Protein AF-0000000083405500 (afdb_homodimer)

Radius of gyration: 28.1 Å; Cα contacts (8 Å, |Δi|>4): 721; chains: 2; bounding box: 59×84×104 Å

pLDDT: mean 83.12, std 25.51, range [23.09, 98.88]

Structure (mmCIF, N/CA/C/O backbone):
data_AF-0000000083405500-model_v1
#
loop_
_entity.id
_entity.type
_entity.pdbx_description
1 polymer 'Thioesterase/thiol ester dehydrase-isomerase'
#
loop_
_atom_site.group_PDB
_atom_site.id
_atom_site.type_symbol
_atom_site.label_atom_id
_atom_site.label_alt_id
_atom_site.label_comp_id
_atom_site.label_asym_id
_atom_site.label_entity_id
_atom_site.label_seq_id
_atom_site.pdbx_PDB_ins_code
_atom_site.Cartn_x
_atom_site.Cartn_y
_atom_site.Cartn_z
_atom_site.occupancy
_atom_site.B_iso_or_equiv
_atom_site.auth_seq_id
_atom_site.auth_comp_id
_atom_site.auth_asym_id
_atom_site.auth_atom_id
_atom_site.pdbx_PDB_model_num
ATOM 1 N N . MET A 1 1 ? -10.477 11.008 -80.5 1 28.17 1 MET A N 1
ATOM 2 C CA . MET A 1 1 ? -10.922 11.391 -79.125 1 28.17 1 MET A CA 1
ATOM 3 C C . MET A 1 1 ? -9.898 10.961 -78.125 1 28.17 1 MET A C 1
ATOM 5 O O . MET A 1 1 ? -9.695 9.766 -77.875 1 28.17 1 MET A O 1
ATOM 9 N N . LEU A 1 2 ? -8.789 11.711 -77.938 1 28.84 2 LEU A N 1
ATOM 10 C CA . LEU A 1 2 ? -7.391 11.562 -77.562 1 28.84 2 LEU A CA 1
ATOM 11 C C . LEU A 1 2 ? -7.242 11.516 -76.062 1 28.84 2 LEU A C 1
ATOM 13 O O . LEU A 1 2 ? -7.695 12.422 -75.312 1 28.84 2 LEU A O 1
ATOM 17 N N . SER A 1 3 ? -7.234 10.258 -75.5 1 29.47 3 SER A N 1
ATOM 18 C CA . SER A 1 3 ? -7.227 9.758 -74.125 1 29.47 3 SER A CA 1
ATOM 19 C C . SER A 1 3 ? -6.031 10.289 -73.312 1 29.47 3 SER A C 1
ATOM 21 O O . SER A 1 3 ? -4.883 9.961 -73.625 1 29.47 3 SER A O 1
ATOM 23 N N . ARG A 1 4 ? -6.078 11.648 -72.938 1 30.61 4 ARG A N 1
ATOM 24 C CA . ARG A 1 4 ? -5.02 12.414 -72.312 1 30.61 4 ARG A CA 1
ATOM 25 C C . ARG A 1 4 ? -4.574 11.742 -71 1 30.61 4 ARG A C 1
ATOM 27 O O . ARG A 1 4 ? -5.363 11.594 -70.062 1 30.61 4 ARG A O 1
ATOM 34 N N . THR A 1 5 ? -3.777 10.633 -71.062 1 29.58 5 THR A N 1
ATOM 35 C CA . THR A 1 5 ? -3.178 9.844 -70 1 29.58 5 THR A CA 1
ATOM 36 C C . THR A 1 5 ? -2.322 10.727 -69.062 1 29.58 5 THR A C 1
ATOM 38 O O . THR A 1 5 ? -1.311 11.273 -69.5 1 29.58 5 THR A O 1
ATOM 41 N N . LEU A 1 6 ? -2.965 11.609 -68.25 1 31.52 6 LEU A N 1
ATOM 42 C CA . LEU A 1 6 ? -2.223 12.539 -67.375 1 31.52 6 LEU A CA 1
ATOM 43 C C . LEU A 1 6 ? -1.253 11.797 -66.438 1 31.52 6 LEU A C 1
ATOM 45 O O . LEU A 1 6 ? -1.664 10.938 -65.688 1 31.52 6 LEU A O 1
ATOM 49 N N . SER A 1 7 ? 0.003 11.5 -66.875 1 26.67 7 SER A N 1
ATOM 50 C CA . SER A 1 7 ? 1.122 10.859 -66.188 1 26.67 7 SER A CA 1
ATOM 51 C C . SER A 1 7 ? 1.53 11.641 -64.938 1 26.67 7 SER A C 1
ATOM 53 O O . SER A 1 7 ? 1.9 12.812 -65.062 1 26.67 7 SER A O 1
ATOM 55 N N . PHE A 1 8 ? 0.756 11.508 -63.844 1 26.59 8 PHE A N 1
ATOM 56 C CA . PHE A 1 8 ? 1.075 12.18 -62.594 1 26.59 8 PHE A CA 1
ATOM 57 C C . PHE A 1 8 ? 2.479 11.812 -62.125 1 26.59 8 PHE A C 1
ATOM 59 O O . PHE A 1 8 ? 2.732 10.672 -61.75 1 26.59 8 PHE A O 1
ATOM 66 N N . LYS A 1 9 ? 3.529 12.242 -62.781 1 28.31 9 LYS A N 1
ATOM 67 C CA . LYS A 1 9 ? 4.93 12.086 -62.375 1 28.31 9 LYS A CA 1
ATOM 68 C C . LYS A 1 9 ? 5.156 12.516 -60.938 1 28.31 9 LYS A C 1
ATOM 70 O O . LYS A 1 9 ? 4.535 13.469 -60.469 1 28.31 9 LYS A O 1
ATOM 75 N N . SER A 1 10 ? 5.902 11.578 -60.094 1 26.39 10 SER A N 1
ATOM 76 C CA . SER A 1 10 ? 6.328 11.367 -58.719 1 26.39 10 SER A CA 1
ATOM 77 C C . SER A 1 10 ? 7.164 12.539 -58.219 1 26.39 10 SER A C 1
ATOM 79 O O . SER A 1 10 ? 8.258 12.789 -58.719 1 26.39 10 SER A O 1
ATOM 81 N N . VAL A 1 11 ? 6.641 13.703 -58 1 26.69 11 VAL A N 1
ATOM 82 C CA . VAL A 1 11 ? 7.379 14.875 -57.562 1 26.69 11 VAL A CA 1
ATOM 83 C C . VAL A 1 11 ? 8.094 14.57 -56.25 1 26.69 11 VAL A C 1
ATOM 85 O O . VAL A 1 11 ? 7.488 14.648 -55.156 1 26.69 11 VAL A O 1
ATOM 88 N N . LEU A 1 12 ? 8.648 13.336 -55.969 1 29.62 12 LEU A N 1
ATOM 89 C CA . LEU A 1 12 ? 9.289 13.109 -54.688 1 29.62 12 LEU A CA 1
ATOM 90 C C . LEU A 1 12 ? 10.438 14.086 -54.469 1 29.62 12 LEU A C 1
ATOM 92 O O . LEU A 1 12 ? 11.484 13.969 -55.125 1 29.62 12 LEU A O 1
ATOM 96 N N . GLY A 1 13 ? 10.156 15.328 -54.406 1 23.73 13 GLY A N 1
ATOM 97 C CA . GLY A 1 13 ? 11.25 16.281 -54.281 1 23.73 13 GLY A CA 1
ATOM 98 C C . GLY A 1 13 ? 12.148 15.961 -53.094 1 23.73 13 GLY A C 1
ATOM 99 O O . GLY A 1 13 ? 11.703 15.391 -52.094 1 23.73 13 GLY A O 1
ATOM 100 N N . LYS A 1 14 ? 13.531 15.93 -53.281 1 27.44 14 LYS A N 1
ATOM 101 C CA . LYS A 1 14 ? 14.711 15.766 -52.438 1 27.44 14 LYS A CA 1
ATOM 102 C C . LYS A 1 14 ? 14.727 16.797 -51.312 1 27.44 14 LYS A C 1
ATOM 104 O O . LYS A 1 14 ? 14.875 17.984 -51.562 1 27.44 14 LYS A O 1
ATOM 109 N N . ALA A 1 15 ? 13.836 16.766 -50.281 1 26.86 15 ALA A N 1
ATOM 110 C CA . ALA A 1 15 ? 13.945 17.688 -49.156 1 26.86 15 ALA A CA 1
ATOM 111 C C . ALA A 1 15 ? 15.367 17.703 -48.594 1 26.86 15 ALA A C 1
ATOM 113 O O . ALA A 1 15 ? 15.945 16.641 -48.344 1 26.86 15 ALA A O 1
ATOM 114 N N . SER A 1 16 ? 16.172 18.75 -48.812 1 26.19 16 SER A N 1
ATOM 115 C CA . SER A 1 16 ? 17.531 19.156 -48.531 1 26.19 16 SER A CA 1
ATOM 116 C C . SER A 1 16 ? 17.875 18.922 -47.062 1 26.19 16 SER A C 1
ATOM 118 O O . SER A 1 16 ? 16.984 18.75 -46.219 1 26.19 16 SER A O 1
ATOM 120 N N . HIS A 1 17 ? 19.266 19.109 -46.719 1 28.23 17 HIS A N 1
ATOM 121 C CA . HIS A 1 17 ? 20.266 18.922 -45.688 1 28.23 17 HIS A CA 1
ATOM 122 C C . HIS A 1 17 ? 19.938 19.781 -44.469 1 28.23 17 HIS A C 1
ATOM 124 O O . HIS A 1 17 ? 19.781 20.984 -44.562 1 28.23 17 HIS A O 1
ATOM 130 N N . CYS A 1 18 ? 19.234 19.312 -43.531 1 28.27 18 CYS A N 1
ATOM 131 C CA . CYS A 1 18 ? 19 19.938 -42.25 1 28.27 18 CYS A CA 1
ATOM 132 C C . CYS A 1 18 ? 20.312 20.453 -41.656 1 28.27 18 CYS A C 1
ATOM 134 O O . CYS A 1 18 ? 21.281 19.719 -41.562 1 28.27 18 CYS A O 1
ATOM 136 N N . GLY A 1 19 ? 20.625 21.75 -41.688 1 27.83 19 GLY A N 1
ATOM 137 C CA . GLY A 1 19 ? 21.766 22.516 -41.219 1 27.83 19 GLY A CA 1
ATOM 138 C C . GLY A 1 19 ? 22.172 22.188 -39.812 1 27.83 19 GLY A C 1
ATOM 139 O O . GLY A 1 19 ? 21.375 21.625 -39.031 1 27.83 19 GLY A O 1
ATOM 140 N N . HIS A 1 20 ? 23.531 22.422 -39.312 1 29.69 20 HIS A N 1
ATOM 141 C CA . HIS A 1 20 ? 24.406 22.156 -38.156 1 29.69 20 HIS A CA 1
ATOM 142 C C . HIS A 1 20 ? 23.828 22.766 -36.875 1 29.69 20 HIS A C 1
ATOM 144 O O . HIS A 1 20 ? 24.547 23.328 -36.062 1 29.69 20 HIS A O 1
ATOM 150 N N . SER A 1 21 ? 22.641 23.078 -36.719 1 28.02 21 SER A N 1
ATOM 151 C CA . SER A 1 21 ? 22.391 23.812 -35.469 1 28.02 21 SER A CA 1
ATOM 152 C C . SER A 1 21 ? 22.797 22.984 -34.25 1 28.02 21 SER A C 1
ATOM 154 O O . SER A 1 21 ? 22.594 21.766 -34.219 1 28.02 21 SER A O 1
ATOM 156 N N . ARG A 1 22 ? 23.688 23.547 -33.25 1 33.69 22 ARG A N 1
ATOM 157 C CA . ARG A 1 22 ? 24.359 23.141 -32.031 1 33.69 22 ARG A CA 1
ATOM 158 C C . ARG A 1 22 ? 23.375 22.516 -31.047 1 33.69 22 ARG A C 1
ATOM 160 O O . ARG A 1 22 ? 23.766 22.047 -29.984 1 33.69 22 ARG A O 1
ATOM 167 N N . LEU A 1 23 ? 22.156 22.875 -31.203 1 33.41 23 LEU A N 1
ATOM 168 C CA . LEU A 1 23 ? 21.328 22.547 -30.047 1 33.41 23 LEU A CA 1
ATOM 169 C C . LEU A 1 23 ? 21.016 21.047 -30.016 1 33.41 23 LEU A C 1
ATOM 171 O O . LEU A 1 23 ? 20.297 20.578 -29.125 1 33.41 23 LEU A O 1
ATOM 175 N N . CYS A 1 24 ? 21.188 20.422 -31.141 1 33.5 24 CYS A N 1
ATOM 176 C CA . CYS A 1 24 ? 20.859 19.016 -30.969 1 33.5 24 CYS A CA 1
ATOM 177 C C . CYS A 1 24 ? 21.875 18.297 -30.094 1 33.5 24 CYS A C 1
ATOM 179 O O . CYS A 1 24 ? 22.797 17.641 -30.594 1 33.5 24 CYS A O 1
ATOM 181 N N . LYS A 1 25 ? 22.469 19.125 -29.203 1 31.56 25 LYS A N 1
ATOM 182 C CA . LYS A 1 25 ? 23.297 18.234 -28.375 1 31.56 25 LYS A CA 1
ATOM 183 C C . LYS A 1 25 ? 22.516 17.016 -27.906 1 31.56 25 LYS A C 1
ATOM 185 O O . LYS A 1 25 ? 21.297 17.109 -27.688 1 31.56 25 LYS A O 1
ATOM 190 N N . GLY A 1 26 ? 22.969 15.82 -28.234 1 31.25 26 GLY A N 1
ATOM 191 C CA . GLY A 1 26 ? 22.562 14.469 -27.891 1 31.25 26 GLY A CA 1
ATOM 192 C C . GLY A 1 26 ? 21.969 14.367 -26.5 1 31.25 26 GLY A C 1
ATOM 193 O O . GLY A 1 26 ? 22.406 15.062 -25.578 1 31.25 26 GLY A O 1
ATOM 194 N N . PHE A 1 27 ? 20.641 14.273 -26.406 1 35.75 27 PHE A N 1
ATOM 195 C CA . PHE A 1 27 ? 20.219 13.766 -25.109 1 35.75 27 PHE A CA 1
ATOM 196 C C . PHE A 1 27 ? 21.234 12.773 -24.562 1 35.75 27 PHE A C 1
ATOM 198 O O . PHE A 1 27 ? 21.672 11.867 -25.266 1 35.75 27 PHE A O 1
ATOM 205 N N . PRO A 1 28 ? 22.109 13.188 -23.688 1 34.66 28 PRO A N 1
ATOM 206 C CA . PRO A 1 28 ? 23.031 12.141 -23.234 1 34.66 28 PRO A CA 1
ATOM 207 C C . PRO A 1 28 ? 22.375 10.758 -23.188 1 34.66 28 PRO A C 1
ATOM 209 O O . PRO A 1 28 ? 21.188 10.648 -22.906 1 34.66 28 PRO A O 1
ATOM 212 N N . ALA A 1 29 ? 22.703 9.93 -23.984 1 37.25 29 ALA A N 1
ATOM 213 C CA . ALA A 1 29 ? 22.469 8.5 -23.766 1 37.25 29 ALA A CA 1
ATOM 214 C C . ALA A 1 29 ? 22.531 8.156 -22.281 1 37.25 29 ALA A C 1
ATOM 216 O O . ALA A 1 29 ? 23.594 7.812 -21.766 1 37.25 29 ALA A O 1
ATOM 217 N N . TYR A 1 30 ? 21.984 9.008 -21.453 1 40.44 30 TYR A N 1
ATOM 218 C CA . TYR A 1 30 ? 22.078 8.898 -20 1 40.44 30 TYR A CA 1
ATOM 219 C C . TYR A 1 30 ? 21.859 7.461 -19.547 1 40.44 30 TYR A C 1
ATOM 221 O O . TYR A 1 30 ? 22.328 7.07 -18.484 1 40.44 30 TYR A O 1
ATOM 229 N N . PHE A 1 31 ? 20.688 6.797 -20.047 1 41.06 31 PHE A N 1
ATOM 230 C CA . PHE A 1 31 ? 20.375 5.57 -19.328 1 41.06 31 PHE A CA 1
ATOM 231 C C . PHE A 1 31 ? 21.109 4.379 -19.938 1 41.06 31 PHE A C 1
ATOM 233 O O . PHE A 1 31 ? 20.484 3.535 -20.594 1 41.06 31 PHE A O 1
ATOM 240 N N . SER A 1 32 ? 22.156 4.586 -20.562 1 39.06 32 SER A N 1
ATOM 241 C CA . SER A 1 32 ? 22.875 3.377 -20.938 1 39.06 32 SER A CA 1
ATOM 242 C C . SER A 1 32 ? 23.141 2.482 -19.719 1 39.06 32 SER A C 1
ATOM 244 O O . SER A 1 32 ? 23.641 2.945 -18.703 1 39.06 32 SER A O 1
ATOM 246 N N . THR A 1 33 ? 22.375 1.385 -19.453 1 46.06 33 THR A N 1
ATOM 247 C CA . THR A 1 33 ? 22.812 0.338 -18.531 1 46.06 33 THR A CA 1
ATOM 248 C C . THR A 1 33 ? 24.328 0.176 -18.578 1 46.06 33 THR A C 1
ATOM 250 O O . THR A 1 33 ? 24.859 -0.449 -19.484 1 46.06 33 THR A O 1
ATOM 253 N N . THR A 1 34 ? 25.047 1.114 -18.234 1 46.12 34 THR A N 1
ATOM 254 C CA . THR A 1 34 ? 26.5 1.029 -18.188 1 46.12 34 THR A CA 1
ATOM 255 C C . THR A 1 34 ? 26.938 -0.19 -17.391 1 46.12 34 THR A C 1
ATOM 257 O O . THR A 1 34 ? 26.172 -0.732 -16.594 1 46.12 34 THR A O 1
ATOM 260 N N . SER A 1 35 ? 28.156 -0.772 -17.656 1 49.69 35 SER A N 1
ATOM 261 C CA . SER A 1 35 ? 28.922 -1.847 -17.031 1 49.69 35 SER A CA 1
ATOM 262 C C . SER A 1 35 ? 28.766 -1.839 -15.508 1 49.69 35 SER A C 1
ATOM 264 O O . SER A 1 35 ? 28.734 -2.896 -14.883 1 49.69 35 SER A O 1
ATOM 266 N N . GLY A 1 36 ? 28.688 -0.76 -14.852 1 50.44 36 GLY A N 1
ATOM 267 C CA . GLY A 1 36 ? 28.5 -0.601 -13.414 1 50.44 36 GLY A CA 1
ATOM 268 C C . GLY A 1 36 ? 27.172 -1.116 -12.922 1 50.44 36 GLY A C 1
ATOM 269 O O . GLY A 1 36 ? 27.078 -1.67 -11.82 1 50.44 36 GLY A O 1
ATOM 270 N N . ASP A 1 37 ? 26.172 -1.095 -13.742 1 64.31 37 ASP A N 1
ATOM 271 C CA . ASP A 1 37 ? 24.828 -1.554 -13.391 1 64.31 37 ASP A CA 1
ATOM 272 C C . ASP A 1 37 ? 24.766 -3.078 -13.32 1 64.31 37 ASP A C 1
ATOM 274 O O . ASP A 1 37 ? 24.078 -3.641 -12.469 1 64.31 37 ASP A O 1
ATOM 278 N N . SER A 1 38 ? 25.672 -3.719 -14.023 1 75.56 38 SER A N 1
ATOM 279 C CA . SER A 1 38 ? 25.656 -5.18 -14.031 1 75.56 38 SER A CA 1
ATOM 280 C C . SER A 1 38 ? 26.219 -5.742 -12.734 1 75.56 38 SER A C 1
ATOM 282 O O . SER A 1 38 ? 25.688 -6.695 -12.172 1 75.56 38 SER A O 1
ATOM 284 N N . SER A 1 39 ? 27.281 -5.066 -12.266 1 88.88 39 SER A N 1
ATOM 285 C CA . SER A 1 39 ? 27.875 -5.52 -11.016 1 88.88 39 SER A CA 1
ATOM 286 C C . SER A 1 39 ? 26.938 -5.242 -9.836 1 88.88 39 SER A C 1
ATOM 288 O O . SER A 1 39 ? 26.797 -6.086 -8.945 1 88.88 39 SER A O 1
ATOM 290 N N . ALA A 1 40 ? 26.344 -4.129 -9.875 1 94.12 40 ALA A N 1
ATOM 291 C CA . ALA A 1 40 ? 25.422 -3.771 -8.797 1 94.12 40 ALA A CA 1
ATOM 292 C C . ALA A 1 40 ? 24.234 -4.73 -8.742 1 94.12 40 ALA A C 1
ATOM 294 O O . ALA A 1 40 ? 23.797 -5.105 -7.656 1 94.12 40 ALA A O 1
ATOM 295 N N . LEU A 1 41 ? 23.828 -5.086 -9.828 1 96.19 41 LEU A N 1
ATOM 296 C CA . LEU A 1 41 ? 22.703 -6.02 -9.898 1 96.19 41 LEU A CA 1
ATOM 297 C C . LEU A 1 41 ? 23.125 -7.395 -9.383 1 96.19 41 LEU A C 1
ATOM 299 O O . LEU A 1 41 ? 22.359 -8.039 -8.648 1 96.19 41 LEU A O 1
ATOM 303 N N . ALA A 1 42 ? 24.25 -7.836 -9.781 1 96.88 42 ALA A N 1
ATOM 304 C CA . ALA A 1 42 ? 24.766 -9.125 -9.305 1 96.88 42 ALA A CA 1
ATOM 305 C C . ALA A 1 42 ? 24.891 -9.133 -7.781 1 96.88 42 ALA A C 1
ATOM 307 O O . ALA A 1 42 ? 24.547 -10.117 -7.129 1 96.88 42 ALA A O 1
ATOM 308 N N . ASP A 1 43 ? 25.406 -8.086 -7.309 1 97.38 43 ASP A N 1
ATOM 309 C CA . ASP A 1 43 ? 25.531 -7.949 -5.859 1 97.38 43 ASP A CA 1
ATOM 310 C C . ASP A 1 43 ? 24.172 -7.988 -5.184 1 97.38 43 ASP A C 1
ATOM 312 O O . ASP A 1 43 ? 24 -8.656 -4.164 1 97.38 43 ASP A O 1
ATOM 316 N N . ALA A 1 44 ? 23.219 -7.277 -5.727 1 97.75 44 ALA A N 1
ATOM 317 C CA . ALA A 1 44 ? 21.875 -7.254 -5.176 1 97.75 44 ALA A CA 1
ATOM 318 C C . ALA A 1 44 ? 21.25 -8.648 -5.184 1 97.75 44 ALA A C 1
ATOM 320 O O . ALA A 1 44 ? 20.625 -9.055 -4.207 1 97.75 44 ALA A O 1
ATOM 321 N N . ARG A 1 45 ? 21.453 -9.312 -6.23 1 97.5 45 ARG A N 1
ATOM 322 C CA . ARG A 1 45 ? 20.922 -10.672 -6.336 1 97.5 45 ARG A CA 1
ATOM 323 C C . ARG A 1 45 ? 21.531 -11.578 -5.273 1 97.5 45 ARG A C 1
ATOM 325 O O . ARG A 1 45 ? 20.844 -12.398 -4.672 1 97.5 45 ARG A O 1
ATOM 332 N N . ALA A 1 46 ? 22.812 -11.414 -5.094 1 97.31 46 ALA A N 1
ATOM 333 C CA . ALA A 1 46 ? 23.484 -12.195 -4.062 1 97.31 46 ALA A CA 1
ATOM 334 C C . ALA A 1 46 ? 22.922 -11.891 -2.68 1 97.31 46 ALA A C 1
ATOM 336 O O . ALA A 1 46 ? 22.719 -12.797 -1.869 1 97.31 46 ALA A O 1
ATOM 337 N N . VAL A 1 47 ? 22.672 -10.672 -2.424 1 96.62 47 VAL A N 1
ATOM 338 C CA . VAL A 1 47 ? 22.094 -10.25 -1.152 1 96.62 47 VAL A CA 1
ATOM 339 C C . VAL A 1 47 ? 20.734 -10.922 -0.959 1 96.62 47 VAL A C 1
ATOM 341 O O . VAL A 1 47 ? 20.438 -11.453 0.117 1 96.62 47 VAL A O 1
ATOM 344 N N . PHE A 1 48 ? 19.922 -10.969 -1.999 1 97.06 48 PHE A N 1
ATOM 345 C CA . PHE A 1 48 ? 18.594 -11.555 -1.926 1 97.06 48 PHE A CA 1
ATOM 346 C C . PHE A 1 48 ? 18.672 -13.062 -1.727 1 97.06 48 PHE A C 1
ATOM 348 O O . PHE A 1 48 ? 17.938 -13.625 -0.912 1 97.06 48 PHE A O 1
ATOM 355 N N . LEU A 1 49 ? 19.562 -13.656 -2.473 1 95.56 49 LEU A N 1
ATOM 356 C CA . LEU A 1 49 ? 19.719 -15.102 -2.344 1 95.56 49 LEU A CA 1
ATOM 357 C C . LEU A 1 49 ? 20.156 -15.477 -0.934 1 95.56 49 LEU A C 1
ATOM 359 O O . LEU A 1 49 ? 19.609 -16.391 -0.328 1 95.56 49 LEU A O 1
ATOM 363 N N . ASN A 1 50 ? 21.094 -14.711 -0.408 1 95 50 ASN A N 1
ATOM 364 C CA . ASN A 1 50 ? 21.609 -14.969 0.93 1 95 50 ASN A CA 1
ATOM 365 C C . ASN A 1 50 ? 20.547 -14.719 2.002 1 95 50 ASN A C 1
ATOM 367 O O . ASN A 1 50 ? 20.531 -15.391 3.035 1 95 50 ASN A O 1
ATOM 371 N N . ALA A 1 51 ? 19.656 -13.82 1.681 1 95.31 51 ALA A N 1
ATOM 372 C CA . ALA A 1 51 ? 18.609 -13.484 2.639 1 95.31 51 ALA A CA 1
ATOM 373 C C . ALA A 1 51 ? 17.469 -14.5 2.584 1 95.31 51 ALA A C 1
ATOM 375 O O . ALA A 1 51 ? 16.594 -14.508 3.449 1 95.31 51 ALA A O 1
ATOM 376 N N . GLY A 1 52 ? 17.438 -15.289 1.537 1 94.56 52 GLY A N 1
ATOM 377 C CA . GLY A 1 52 ? 16.484 -16.375 1.498 1 94.56 52 GLY A CA 1
ATOM 378 C C . GLY A 1 52 ? 15.289 -16.094 0.608 1 94.56 52 GLY A C 1
ATOM 379 O O . GLY A 1 52 ? 14.289 -16.812 0.642 1 94.56 52 GLY A O 1
ATOM 380 N N . PHE A 1 53 ? 15.375 -15.031 -0.19 1 96.81 53 PHE A N 1
ATOM 381 C CA . PHE A 1 53 ? 14.273 -14.719 -1.099 1 96.81 53 PHE A CA 1
ATOM 382 C C . PHE A 1 53 ? 14.227 -15.719 -2.25 1 96.81 53 PHE A C 1
ATOM 384 O O . PHE A 1 53 ? 15.25 -16.297 -2.621 1 96.81 53 PHE A O 1
ATOM 391 N N . ASP A 1 54 ? 13.039 -15.961 -2.77 1 96.88 54 ASP A N 1
ATOM 392 C CA . ASP A 1 54 ? 12.82 -16.875 -3.887 1 96.88 54 ASP A CA 1
ATOM 393 C C . ASP A 1 54 ? 13.312 -16.266 -5.199 1 96.88 54 ASP A C 1
ATOM 395 O O . ASP A 1 54 ? 12.75 -15.273 -5.672 1 96.88 54 ASP A O 1
ATOM 399 N N . PRO A 1 55 ? 14.297 -16.828 -5.844 1 96.12 55 PRO A N 1
ATOM 400 C CA . PRO A 1 55 ? 14.891 -16.219 -7.035 1 96.12 55 PRO A CA 1
ATOM 401 C C . PRO A 1 55 ? 13.883 -16.047 -8.172 1 96.12 55 PRO A C 1
ATOM 403 O O . PRO A 1 55 ? 14.07 -15.203 -9.047 1 96.12 55 PRO A O 1
ATOM 406 N N . THR A 1 56 ? 12.812 -16.781 -8.211 1 96.06 56 THR A N 1
ATOM 407 C CA . THR A 1 56 ? 11.805 -16.703 -9.266 1 96.06 56 THR A CA 1
ATOM 408 C C . THR A 1 56 ? 11.008 -15.406 -9.148 1 96.06 56 THR A C 1
ATOM 410 O O . THR A 1 56 ? 10.289 -15.031 -10.07 1 96.06 56 THR A O 1
ATOM 413 N N . SER A 1 57 ? 11.164 -14.711 -8.062 1 96.75 57 SER A N 1
ATOM 414 C CA . SER A 1 57 ? 10.414 -13.484 -7.816 1 96.75 57 SER A CA 1
ATOM 415 C C . SER A 1 57 ? 11.234 -12.258 -8.188 1 96.75 57 SER A C 1
ATOM 417 O O . SER A 1 57 ? 10.711 -11.141 -8.211 1 96.75 57 SER A O 1
ATOM 419 N N . PHE A 1 58 ? 12.516 -12.391 -8.484 1 98.12 58 PHE A N 1
ATOM 420 C CA . PHE A 1 58 ? 13.391 -11.234 -8.633 1 98.12 58 PHE A CA 1
ATOM 421 C C . PHE A 1 58 ? 12.984 -10.391 -9.828 1 98.12 58 PHE A C 1
ATOM 423 O O . PHE A 1 58 ? 12.875 -10.906 -10.945 1 98.12 58 PHE A O 1
ATOM 430 N N . ARG A 1 59 ? 12.75 -9.133 -9.555 1 98.5 59 ARG A N 1
ATOM 431 C CA . ARG A 1 59 ? 12.312 -8.203 -10.594 1 98.5 59 ARG A CA 1
ATOM 432 C C . ARG A 1 59 ? 13.039 -6.871 -10.477 1 98.5 59 ARG A C 1
ATOM 434 O O . ARG A 1 59 ? 13.094 -6.273 -9.398 1 98.5 59 ARG A O 1
ATOM 441 N N . GLU A 1 60 ? 13.562 -6.449 -11.609 1 98.56 60 GLU A N 1
ATOM 442 C CA . GLU A 1 60 ? 14.164 -5.121 -11.664 1 98.56 60 GLU A CA 1
ATOM 443 C C . GLU A 1 60 ? 13.117 -4.043 -11.914 1 98.56 60 GLU A C 1
ATOM 445 O O . GLU A 1 60 ? 12.211 -4.23 -12.734 1 98.56 60 GLU A O 1
ATOM 450 N N . GLN A 1 61 ? 13.25 -2.965 -11.156 1 98.69 61 GLN A N 1
ATOM 451 C CA . GLN A 1 61 ? 12.375 -1.806 -11.328 1 98.69 61 GLN A CA 1
ATOM 452 C C . GLN A 1 61 ? 13.195 -0.535 -11.547 1 98.69 61 GLN A C 1
ATOM 454 O O . GLN A 1 61 ? 13.805 -0.017 -10.609 1 98.69 61 GLN A O 1
ATOM 459 N N . HIS A 1 62 ? 13.156 -0.071 -12.812 1 98.38 62 HIS A N 1
ATOM 460 C CA . HIS A 1 62 ? 13.805 1.205 -13.094 1 98.38 62 HIS A CA 1
ATOM 461 C C . HIS A 1 62 ? 12.945 2.375 -12.625 1 98.38 62 HIS A C 1
ATOM 463 O O . HIS A 1 62 ? 11.75 2.43 -12.914 1 98.38 62 HIS A O 1
ATOM 469 N N . ILE A 1 63 ? 13.578 3.258 -11.922 1 98.62 63 ILE A N 1
ATOM 470 C CA . ILE A 1 63 ? 12.867 4.422 -11.398 1 98.62 63 ILE A CA 1
ATOM 471 C C . ILE A 1 63 ? 12.828 5.52 -12.461 1 98.62 63 ILE A C 1
ATOM 473 O O . ILE A 1 63 ? 13.867 5.898 -13.008 1 98.62 63 ILE A O 1
ATOM 477 N N . ALA A 1 64 ? 11.648 6.012 -12.766 1 98.25 64 ALA A N 1
ATOM 478 C CA . ALA A 1 64 ? 11.453 7.145 -13.672 1 98.25 64 ALA A CA 1
ATOM 479 C C . ALA A 1 64 ? 11.438 8.461 -12.898 1 98.25 64 ALA A C 1
ATOM 481 O O . ALA A 1 64 ? 11.07 8.492 -11.719 1 98.25 64 ALA A O 1
ATOM 482 N N . TRP A 1 65 ? 11.789 9.477 -13.594 1 97.56 65 TRP A N 1
ATOM 483 C CA . TRP A 1 65 ? 11.742 10.797 -12.969 1 97.56 65 TRP A CA 1
ATOM 484 C C . TRP A 1 65 ? 10.336 11.102 -12.445 1 97.56 65 TRP A C 1
ATOM 486 O O . TRP A 1 65 ? 10.188 11.641 -11.352 1 97.56 65 TRP A O 1
ATOM 496 N N . GLY A 1 66 ? 9.281 10.75 -13.156 1 97.44 66 GLY A N 1
ATOM 497 C CA . GLY A 1 66 ? 7.883 11.008 -12.836 1 97.44 66 GLY A CA 1
ATOM 498 C C . GLY A 1 66 ? 7.367 10.164 -11.68 1 97.44 66 GLY A C 1
ATOM 499 O O . GLY A 1 66 ? 6.246 10.367 -11.219 1 97.44 66 GLY A O 1
ATOM 500 N N . ASP A 1 67 ? 8.195 9.227 -11.203 1 98.19 67 ASP A N 1
ATOM 501 C CA . ASP A 1 67 ? 7.805 8.438 -10.039 1 98.19 67 ASP A CA 1
ATOM 502 C C . ASP A 1 67 ? 7.93 9.25 -8.758 1 98.19 67 ASP A C 1
ATOM 504 O O . ASP A 1 67 ? 7.426 8.852 -7.703 1 98.19 67 ASP A O 1
ATOM 508 N N . GLN A 1 68 ? 8.641 10.359 -8.844 1 97.94 68 GLN A N 1
ATOM 509 C CA . GLN A 1 68 ? 8.898 11.188 -7.668 1 97.94 68 GLN A CA 1
ATOM 510 C C . GLN A 1 68 ? 7.734 12.133 -7.395 1 97.94 68 GLN A C 1
ATOM 512 O O . GLN A 1 68 ? 6.957 12.445 -8.297 1 97.94 68 GLN A O 1
ATOM 517 N N . ASP A 1 69 ? 7.625 12.531 -6.176 1 96.38 69 ASP A N 1
ATOM 518 C CA . ASP A 1 69 ? 6.559 13.461 -5.797 1 96.38 69 ASP A CA 1
ATOM 519 C C . ASP A 1 69 ? 7.137 14.766 -5.246 1 96.38 69 ASP A C 1
ATOM 521 O O . ASP A 1 69 ? 8.336 15.008 -5.352 1 96.38 69 ASP A O 1
ATOM 525 N N . PRO A 1 70 ? 6.332 15.711 -4.754 1 92.44 70 PRO A N 1
ATOM 526 C CA . PRO A 1 70 ? 6.801 17.031 -4.316 1 92.44 70 PRO A CA 1
ATOM 527 C C . PRO A 1 70 ? 7.793 16.953 -3.162 1 92.44 70 PRO A C 1
ATOM 529 O O . PRO A 1 70 ? 8.477 17.938 -2.865 1 92.44 70 PRO A O 1
ATOM 532 N N . PHE A 1 71 ? 7.824 15.766 -2.52 1 93.56 71 PHE A N 1
ATOM 533 C CA . PHE A 1 71 ? 8.797 15.609 -1.446 1 93.56 71 PHE A CA 1
ATOM 534 C C . PHE A 1 71 ? 10.156 15.188 -2.002 1 93.56 71 PHE A C 1
ATOM 536 O O . PHE A 1 71 ? 11.094 14.93 -1.242 1 93.56 71 PHE A O 1
ATOM 543 N N . GLN A 1 72 ? 10.242 14.969 -3.316 1 93.12 72 GLN A N 1
ATOM 544 C CA . GLN A 1 72 ? 11.477 14.812 -4.082 1 93.12 72 GLN A CA 1
ATOM 545 C C . GLN A 1 72 ? 12.062 13.414 -3.906 1 93.12 72 GLN A C 1
ATOM 547 O O . GLN A 1 72 ? 13.281 13.25 -3.854 1 93.12 72 GLN A O 1
ATOM 552 N N . HIS A 1 73 ? 11.234 12.539 -3.668 1 97.62 73 HIS A N 1
ATOM 553 C CA . HIS A 1 73 ? 11.578 11.117 -3.707 1 97.62 73 HIS A CA 1
ATOM 554 C C . HIS A 1 73 ? 10.469 10.297 -4.355 1 97.62 73 HIS A C 1
ATOM 556 O O . HIS A 1 73 ? 9.391 10.82 -4.641 1 97.62 73 HIS A O 1
ATOM 562 N N . VAL A 1 74 ? 10.773 9.047 -4.637 1 98.69 74 VAL A N 1
ATOM 563 C CA . VAL A 1 74 ? 9.766 8.148 -5.195 1 98.69 74 VAL A CA 1
ATOM 564 C C . VAL A 1 74 ? 8.539 8.125 -4.285 1 98.69 74 VAL A C 1
ATOM 566 O O . VAL A 1 74 ? 8.664 7.918 -3.076 1 98.69 74 VAL A O 1
ATOM 569 N N . ASN A 1 75 ? 7.406 8.391 -4.875 1 98.56 75 ASN A N 1
ATOM 570 C CA . ASN A 1 75 ? 6.148 8.367 -4.141 1 98.56 75 ASN A CA 1
ATOM 571 C C . ASN A 1 75 ? 5.887 6.996 -3.525 1 98.56 75 ASN A C 1
ATOM 573 O O . ASN A 1 75 ? 6.062 5.969 -4.188 1 98.56 75 ASN A O 1
ATOM 577 N N . ASN A 1 76 ? 5.43 7 -2.279 1 98.5 76 ASN A N 1
ATOM 578 C CA . ASN A 1 76 ? 5.211 5.754 -1.552 1 98.5 76 ASN A CA 1
ATOM 579 C C . ASN A 1 76 ? 4.195 4.859 -2.258 1 98.5 76 ASN A C 1
ATOM 581 O O . ASN A 1 76 ? 4.266 3.635 -2.16 1 98.5 76 ASN A O 1
ATOM 585 N N . VAL A 1 77 ? 3.246 5.387 -2.943 1 98.69 77 VAL A N 1
ATOM 586 C CA . VAL A 1 77 ? 2.227 4.637 -3.674 1 98.69 77 VAL A CA 1
ATOM 587 C C . VAL A 1 77 ? 2.889 3.762 -4.734 1 98.69 77 VAL A C 1
ATOM 589 O O . VAL A 1 77 ? 2.43 2.65 -5.008 1 98.69 77 VAL A O 1
ATOM 592 N N . ARG A 1 78 ? 3.969 4.227 -5.281 1 98.81 78 ARG A N 1
ATOM 593 C CA . ARG A 1 78 ? 4.648 3.494 -6.344 1 98.81 78 ARG A CA 1
ATOM 594 C C . ARG A 1 78 ? 5.129 2.133 -5.855 1 98.81 78 ARG A C 1
ATOM 596 O O . ARG A 1 78 ? 5.156 1.165 -6.617 1 98.81 78 ARG A O 1
ATOM 603 N N . TYR A 1 79 ? 5.473 2.059 -4.645 1 98.88 79 TYR A N 1
ATOM 604 C CA . TYR A 1 79 ? 6 0.807 -4.113 1 98.88 79 TYR A CA 1
ATOM 605 C C . TYR A 1 79 ? 4.914 -0.262 -4.062 1 98.88 79 TYR A C 1
ATOM 607 O O . TYR A 1 79 ? 5.195 -1.451 -4.223 1 98.88 79 TYR A O 1
ATOM 615 N N . ALA A 1 80 ? 3.668 0.148 -3.797 1 98.81 80 ALA A N 1
ATOM 616 C CA . ALA A 1 80 ? 2.58 -0.822 -3.895 1 98.81 80 ALA A CA 1
ATOM 617 C C . ALA A 1 80 ? 2.533 -1.456 -5.281 1 98.81 80 ALA A C 1
ATOM 619 O O . ALA A 1 80 ? 2.322 -2.664 -5.414 1 98.81 80 ALA A O 1
ATOM 620 N N . ARG A 1 81 ? 2.723 -0.664 -6.273 1 98.56 81 ARG A N 1
ATOM 621 C CA . ARG A 1 81 ? 2.738 -1.156 -7.645 1 98.56 81 ARG A CA 1
ATOM 622 C C . ARG A 1 81 ? 3.961 -2.029 -7.902 1 98.56 81 ARG A C 1
ATOM 624 O O . ARG A 1 81 ? 3.859 -3.08 -8.539 1 98.56 81 ARG A O 1
ATOM 631 N N . PHE A 1 82 ? 5.105 -1.564 -7.457 1 98.81 82 PHE A N 1
ATOM 632 C CA . PHE A 1 82 ? 6.324 -2.346 -7.629 1 98.81 82 PHE A CA 1
ATOM 633 C C . PHE A 1 82 ? 6.172 -3.73 -7.008 1 98.81 82 PHE A C 1
ATOM 635 O O . PHE A 1 82 ? 6.484 -4.738 -7.645 1 98.81 82 PHE A O 1
ATOM 642 N N . PHE A 1 83 ? 5.641 -3.783 -5.836 1 98.81 83 PHE A N 1
ATOM 643 C CA . PHE A 1 83 ? 5.457 -5.047 -5.133 1 98.81 83 PHE A CA 1
ATOM 644 C C . PHE A 1 83 ? 4.406 -5.906 -5.828 1 98.81 83 PHE A C 1
ATOM 646 O O . PHE A 1 83 ? 4.555 -7.125 -5.914 1 98.81 83 PHE A O 1
ATOM 653 N N . GLU A 1 84 ? 3.328 -5.289 -6.309 1 98.56 84 GLU A N 1
ATOM 654 C CA . GLU A 1 84 ? 2.348 -6.062 -7.062 1 98.56 84 GLU A CA 1
ATOM 655 C C . GLU A 1 84 ? 2.996 -6.77 -8.25 1 98.56 84 GLU A C 1
ATOM 657 O O . GLU A 1 84 ? 2.777 -7.961 -8.469 1 98.56 84 GLU A O 1
ATOM 662 N N . SER A 1 85 ? 3.768 -6.023 -8.977 1 98.19 85 SER A N 1
ATOM 663 C CA . SER A 1 85 ? 4.371 -6.582 -10.18 1 98.19 85 SER A CA 1
ATOM 664 C C . SER A 1 85 ? 5.27 -7.77 -9.852 1 98.19 85 SER A C 1
ATOM 666 O O . SER A 1 85 ? 5.223 -8.797 -10.531 1 98.19 85 SER A O 1
ATOM 668 N N . ALA A 1 86 ? 6.035 -7.613 -8.789 1 98.31 86 ALA A N 1
ATOM 669 C CA . ALA A 1 86 ? 6.914 -8.703 -8.375 1 98.31 86 ALA A CA 1
ATOM 670 C C . ALA A 1 86 ? 6.109 -9.883 -7.84 1 98.31 86 ALA A C 1
ATOM 672 O O . ALA A 1 86 ? 6.438 -11.039 -8.109 1 98.31 86 ALA A O 1
ATOM 673 N N . ARG A 1 87 ? 5.09 -9.625 -7.102 1 98.12 87 ARG A N 1
ATOM 674 C CA . ARG A 1 87 ? 4.23 -10.68 -6.566 1 98.12 87 ARG A CA 1
ATOM 675 C C . ARG A 1 87 ? 3.564 -11.469 -7.691 1 98.12 87 ARG A C 1
ATOM 677 O O . ARG A 1 87 ? 3.49 -12.695 -7.637 1 98.12 87 ARG A O 1
ATOM 684 N N . ILE A 1 88 ? 3.059 -10.742 -8.656 1 97.94 88 ILE A N 1
ATOM 685 C CA . ILE A 1 88 ? 2.396 -11.391 -9.781 1 97.94 88 ILE A CA 1
ATOM 686 C C . ILE A 1 88 ? 3.391 -12.281 -10.523 1 97.94 88 ILE A C 1
ATOM 688 O O . ILE A 1 88 ? 3.064 -13.414 -10.891 1 97.94 88 ILE A O 1
ATOM 692 N N . GLN A 1 89 ? 4.605 -11.789 -10.734 1 97.75 89 GLN A N 1
ATOM 693 C CA . GLN A 1 89 ? 5.652 -12.609 -11.328 1 97.75 89 GLN A CA 1
ATOM 694 C C . GLN A 1 89 ? 5.883 -13.883 -10.516 1 97.75 89 GLN A C 1
ATOM 696 O O . GLN A 1 89 ? 5.984 -14.977 -11.07 1 97.75 89 GLN A O 1
ATOM 701 N N . TRP A 1 90 ? 5.973 -13.758 -9.281 1 98 90 TRP A N 1
ATOM 702 C CA . TRP A 1 90 ? 6.18 -14.883 -8.375 1 98 90 TRP A CA 1
ATOM 703 C C . TRP A 1 90 ? 5.016 -15.867 -8.461 1 98 90 TRP A C 1
ATOM 705 O O . TRP A 1 90 ? 5.227 -17.078 -8.562 1 98 90 TRP A O 1
ATOM 715 N N . MET A 1 91 ? 3.807 -15.336 -8.453 1 97.44 91 MET A N 1
ATOM 716 C CA . MET A 1 91 ? 2.609 -16.156 -8.57 1 97.44 91 MET A CA 1
ATOM 717 C C . MET A 1 91 ? 2.613 -16.938 -9.883 1 97.44 91 MET A C 1
ATOM 719 O O . MET A 1 91 ? 2.254 -18.125 -9.906 1 97.44 91 MET A O 1
ATOM 723 N N . MET A 1 92 ? 3.006 -16.297 -10.898 1 97.62 92 MET A N 1
ATOM 724 C CA . MET A 1 92 ? 3.082 -16.969 -12.188 1 97.62 92 MET A CA 1
ATOM 725 C C . MET A 1 92 ? 4.082 -18.109 -12.148 1 97.62 92 MET A C 1
ATOM 727 O O . MET A 1 92 ? 3.854 -19.172 -12.742 1 97.62 92 MET A O 1
ATOM 731 N N . SER A 1 93 ? 5.148 -17.906 -11.438 1 98.19 93 SER A N 1
ATOM 732 C CA . SER A 1 93 ? 6.141 -18.969 -11.32 1 98.19 93 SER A CA 1
ATOM 733 C C . SER A 1 93 ? 5.582 -20.172 -10.562 1 98.19 93 SER A C 1
ATOM 735 O O . SER A 1 93 ? 5.91 -21.312 -10.875 1 98.19 93 SER A O 1
ATOM 737 N N . LEU A 1 94 ? 4.773 -19.953 -9.531 1 97.25 94 LEU A N 1
ATOM 738 C CA . LEU A 1 94 ? 4.094 -21.031 -8.828 1 97.25 94 LEU A CA 1
ATOM 739 C C . LEU A 1 94 ? 3.178 -21.812 -9.773 1 97.25 94 LEU A C 1
ATOM 741 O O . LEU A 1 94 ? 3.203 -23.047 -9.805 1 97.25 94 LEU A O 1
ATOM 745 N N . GLY A 1 95 ? 2.408 -21.062 -10.516 1 97.75 95 GLY A N 1
ATOM 746 C CA . GLY A 1 95 ? 1.497 -21.688 -11.469 1 97.75 95 GLY A CA 1
ATOM 747 C C . GLY A 1 95 ? 2.205 -22.516 -12.523 1 97.75 95 GLY A C 1
ATOM 748 O O . GLY A 1 95 ? 1.743 -23.609 -12.875 1 97.75 95 GLY A O 1
ATOM 749 N N . GLU A 1 96 ? 3.312 -21.953 -13 1 98.38 96 GLU A N 1
ATOM 750 C CA . GLU A 1 96 ? 4.094 -22.656 -14.008 1 98.38 96 GLU A CA 1
ATOM 751 C C . GLU A 1 96 ? 4.586 -24 -13.477 1 98.38 96 GLU A C 1
ATOM 753 O O . GLU A 1 96 ? 4.512 -25.016 -14.164 1 98.38 96 GLU A O 1
ATOM 758 N N . GLU A 1 97 ? 5.059 -23.984 -12.281 1 98 97 GLU A N 1
ATOM 759 C CA . GLU A 1 97 ? 5.535 -25.219 -11.656 1 98 97 GLU A CA 1
ATOM 760 C C . GLU A 1 97 ? 4.387 -26.188 -11.383 1 98 97 GLU A C 1
ATOM 762 O O . GLU A 1 97 ? 4.539 -27.406 -11.516 1 98 97 GLU A O 1
ATOM 767 N N . TRP A 1 98 ? 3.291 -25.734 -11.055 1 97.56 98 TRP A N 1
ATOM 768 C CA . TRP A 1 98 ? 2.139 -26.516 -10.617 1 97.56 98 TRP A CA 1
ATOM 769 C C . TRP A 1 98 ? 1.424 -27.141 -11.812 1 97.56 98 TRP A C 1
ATOM 771 O O . TRP A 1 98 ? 1.115 -28.344 -11.797 1 97.56 98 TRP A O 1
ATOM 781 N N . GLY A 1 99 ? 1.175 -26.406 -12.852 1 97.19 99 GLY A N 1
ATOM 782 C CA . GLY A 1 99 ? 0.361 -26.891 -13.953 1 97.19 99 GLY A CA 1
ATOM 783 C C . GLY A 1 99 ? 0.805 -26.359 -15.305 1 97.19 99 GLY A C 1
ATOM 784 O O . GLY A 1 99 ? 0.058 -26.438 -16.281 1 97.19 99 GLY A O 1
ATOM 785 N N . GLY A 1 100 ? 1.926 -25.766 -15.375 1 97.94 100 GLY A N 1
ATOM 786 C CA . GLY A 1 100 ? 2.457 -25.25 -16.625 1 97.94 100 GLY A CA 1
ATOM 787 C C . GLY A 1 100 ? 1.935 -23.875 -16.984 1 97.94 100 GLY A C 1
ATOM 788 O O . GLY A 1 100 ? 1.354 -23.188 -16.141 1 97.94 100 GLY A O 1
ATOM 789 N N . ARG A 1 101 ? 2.221 -23.516 -18.203 1 97.81 101 ARG A N 1
ATOM 790 C CA . ARG A 1 101 ? 1.9 -22.172 -18.703 1 97.81 101 ARG A CA 1
ATOM 791 C C . ARG A 1 101 ? 0.408 -21.891 -18.562 1 97.81 101 ARG A C 1
ATOM 793 O O . ARG A 1 101 ? 0.015 -20.781 -18.219 1 97.81 101 ARG A O 1
ATOM 800 N N . ALA A 1 102 ? -0.366 -22.828 -18.859 1 97.38 102 ALA A N 1
ATOM 801 C CA . ALA A 1 102 ? -1.814 -22.656 -18.797 1 97.38 102 ALA A CA 1
ATOM 802 C C . ALA A 1 102 ? -2.27 -22.312 -17.391 1 97.38 102 ALA A C 1
ATOM 804 O O . ALA A 1 102 ? -3.09 -21.422 -17.188 1 97.38 102 ALA A O 1
ATOM 805 N N . GLN A 1 103 ? -1.729 -23.016 -16.438 1 97.25 103 GLN A N 1
ATOM 806 C CA . GLN A 1 103 ? -2.074 -22.75 -15.039 1 97.25 103 GLN A CA 1
ATOM 807 C C . GLN A 1 103 ? -1.594 -21.375 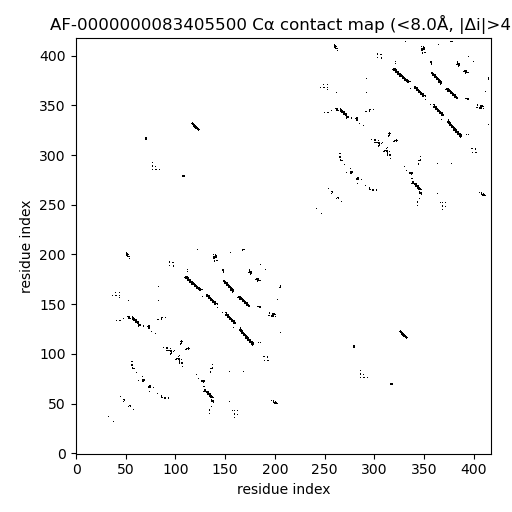-14.602 1 97.25 103 GLN A C 1
ATOM 809 O O . GLN A 1 103 ? -2.311 -20.656 -13.906 1 97.25 103 GLN A O 1
ATOM 814 N N . ALA A 1 104 ? -0.401 -21 -15 1 97.94 104 ALA A N 1
ATOM 815 C CA . ALA A 1 104 ? 0.14 -19.688 -14.695 1 97.94 104 ALA A CA 1
ATOM 816 C C . ALA A 1 104 ? -0.764 -18.578 -15.242 1 97.94 104 ALA A C 1
ATOM 818 O O . ALA A 1 104 ? -1.071 -17.609 -14.539 1 97.94 104 ALA A O 1
ATOM 819 N N . GLU A 1 105 ? -1.231 -18.766 -16.438 1 97.19 105 GLU A N 1
ATOM 820 C CA . GLU A 1 105 ? -2.088 -17.766 -17.078 1 97.19 105 GLU A CA 1
ATOM 821 C C . GLU A 1 105 ? -3.451 -17.688 -16.391 1 97.19 105 GLU A C 1
ATOM 823 O O . GLU A 1 105 ? -3.986 -16.594 -16.188 1 97.19 105 GLU A O 1
ATOM 828 N N . ASN A 1 106 ? -4.004 -18.797 -16.109 1 96.38 106 ASN A N 1
ATOM 829 C CA . ASN A 1 106 ? -5.281 -18.828 -15.414 1 96.38 106 ASN A CA 1
ATOM 830 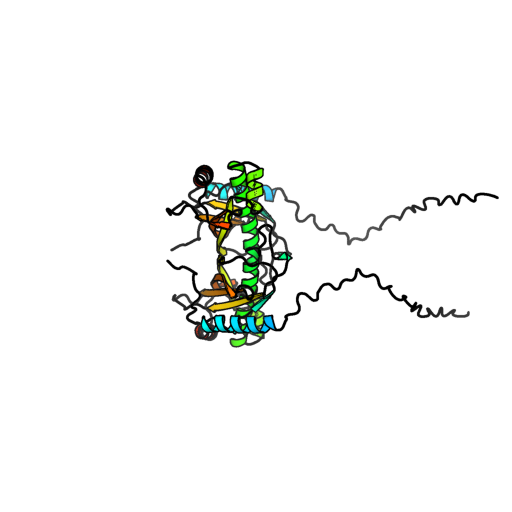C C . ASN A 1 106 ? -5.215 -18.062 -14.094 1 96.38 106 ASN A C 1
ATOM 832 O O . ASN A 1 106 ? -6.137 -17.328 -13.75 1 96.38 106 ASN A O 1
ATOM 836 N N . MET A 1 107 ? -4.129 -18.219 -13.398 1 95.19 107 MET A N 1
ATOM 837 C CA . MET A 1 107 ? -3.996 -17.625 -12.07 1 95.19 107 MET A CA 1
ATOM 838 C C . MET A 1 107 ? -4.008 -16.094 -12.156 1 95.19 107 MET A C 1
ATOM 840 O O . MET A 1 107 ? -4.551 -15.43 -11.281 1 95.19 107 MET A O 1
ATOM 844 N N . ILE A 1 108 ? -3.5 -15.508 -13.203 1 95.44 108 ILE A N 1
ATOM 845 C CA . ILE A 1 108 ? -3.418 -14.055 -13.242 1 95.44 108 ILE A CA 1
ATOM 846 C C . ILE A 1 108 ? -4.602 -13.492 -14.023 1 95.44 108 ILE A C 1
ATOM 848 O O . ILE A 1 108 ? -4.715 -12.273 -14.203 1 95.44 108 ILE A O 1
ATOM 852 N N . ARG A 1 109 ? -5.508 -14.352 -14.461 1 94.44 109 ARG A N 1
ATOM 853 C CA . ARG A 1 109 ? -6.703 -13.914 -15.172 1 94.44 109 ARG A CA 1
ATOM 854 C C . ARG A 1 109 ? -7.957 -14.172 -14.344 1 94.44 109 ARG A C 1
ATOM 856 O O . ARG A 1 109 ? -9.078 -14.008 -14.828 1 94.44 109 ARG A O 1
ATOM 863 N N . GLY A 1 110 ? -7.738 -14.625 -13.203 1 92.75 110 GLY A N 1
ATOM 864 C CA . GLY A 1 110 ? -8.883 -14.883 -12.344 1 92.75 110 GLY A CA 1
ATOM 865 C C . GLY A 1 110 ? -9.727 -16.047 -12.812 1 92.75 110 GLY A C 1
ATOM 866 O O . GLY A 1 110 ? -10.953 -15.953 -12.891 1 92.75 110 GLY A O 1
ATOM 867 N N . LYS A 1 111 ? -9.086 -17.094 -13.195 1 94.5 111 LYS A N 1
ATOM 868 C CA . LYS A 1 111 ? -9.742 -18.344 -13.594 1 94.5 111 LYS A CA 1
ATOM 869 C C . LYS A 1 111 ? -9.266 -19.5 -12.734 1 94.5 111 LYS A C 1
ATOM 871 O O . LYS A 1 111 ? -8.062 -19.656 -12.5 1 94.5 111 LYS A O 1
ATOM 876 N N . GLY A 1 112 ? -10.25 -20.25 -12.305 1 95.56 112 GLY A N 1
ATOM 877 C CA . GLY A 1 112 ? -9.891 -21.375 -11.453 1 95.56 112 GLY A CA 1
ATOM 878 C C . GLY A 1 112 ? -9.367 -20.953 -10.102 1 95.56 112 GLY A C 1
ATOM 879 O O . GLY A 1 112 ? -9.828 -19.953 -9.531 1 95.56 112 GLY A O 1
ATOM 880 N N . LEU A 1 113 ? -8.461 -21.797 -9.547 1 96.75 113 LEU A N 1
ATOM 881 C CA . LEU A 1 113 ? -7.891 -21.516 -8.242 1 96.75 113 LEU A CA 1
ATOM 882 C C . LEU A 1 113 ? -6.699 -20.562 -8.367 1 96.75 113 LEU A C 1
ATOM 884 O O . LEU A 1 113 ? -5.773 -20.828 -9.141 1 96.75 113 LEU A O 1
ATOM 888 N N . SER A 1 114 ? -6.863 -19.5 -7.723 1 96.94 114 SER A N 1
ATOM 889 C CA . SER A 1 114 ? -5.812 -18.484 -7.719 1 96.94 114 SER A CA 1
ATOM 890 C C . SER A 1 114 ? -5.652 -17.859 -6.332 1 96.94 114 SER A C 1
ATOM 892 O O . SER A 1 114 ? -5.965 -18.5 -5.324 1 96.94 114 SER A O 1
ATOM 894 N N . LEU A 1 115 ? -4.906 -16.75 -6.34 1 97.38 115 LEU A N 1
ATOM 895 C CA . LEU A 1 115 ? -4.613 -16.078 -5.078 1 97.38 115 LEU A CA 1
ATOM 896 C C . LEU A 1 115 ? -5.133 -14.641 -5.086 1 97.38 115 LEU A C 1
ATOM 898 O O . LEU A 1 115 ? -5.008 -13.938 -6.09 1 97.38 115 LEU A O 1
ATOM 902 N N . ILE A 1 116 ? -5.695 -14.219 -3.977 1 97.5 116 ILE A N 1
ATOM 903 C CA . ILE A 1 116 ? -6.078 -12.82 -3.803 1 97.5 116 ILE A CA 1
ATOM 904 C C . ILE A 1 116 ? -5.352 -12.234 -2.594 1 97.5 116 ILE A C 1
ATOM 906 O O . ILE A 1 116 ? -4.922 -12.969 -1.703 1 97.5 116 ILE A O 1
ATOM 910 N N . LEU A 1 117 ? -5.227 -10.938 -2.613 1 98.5 117 LEU A N 1
ATOM 911 C CA . LEU A 1 117 ? -4.535 -10.211 -1.557 1 98.5 117 LEU A CA 1
ATOM 912 C C . LEU A 1 117 ? -5.512 -9.773 -0.467 1 98.5 117 LEU A C 1
ATOM 914 O O . LEU A 1 117 ? -6.48 -9.062 -0.741 1 98.5 117 LEU A O 1
ATOM 918 N N . LYS A 1 118 ? -5.262 -10.172 0.762 1 98.19 118 LYS A N 1
ATOM 919 C CA . LYS A 1 118 ? -6.109 -9.828 1.9 1 98.19 118 LYS A CA 1
ATOM 920 C C . LYS A 1 118 ? -5.559 -8.617 2.646 1 98.19 118 LYS A C 1
ATOM 922 O O . LYS A 1 118 ? -6.32 -7.738 3.064 1 98.19 118 LYS A O 1
ATOM 927 N N . THR A 1 119 ? -4.25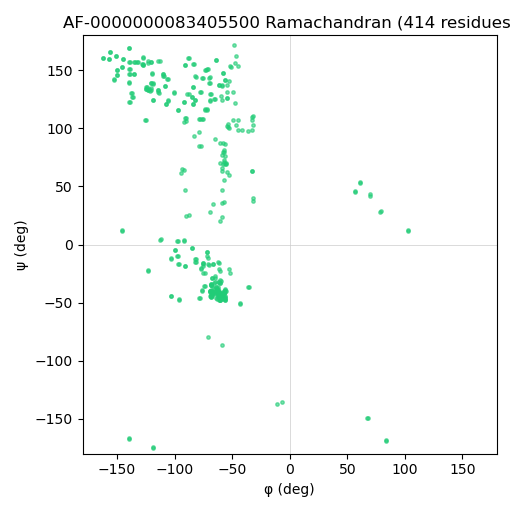 -8.648 2.912 1 98.5 119 THR A N 1
ATOM 928 C CA . THR A 1 119 ? -3.6 -7.523 3.574 1 98.5 119 THR A CA 1
ATOM 929 C C . THR A 1 119 ? -2.232 -7.25 2.957 1 98.5 119 THR A C 1
ATOM 931 O O . THR A 1 119 ? -1.587 -8.164 2.434 1 98.5 119 THR A O 1
ATOM 934 N N . MET A 1 120 ? -1.832 -6.039 3.016 1 98.69 120 MET A N 1
ATOM 935 C CA . MET A 1 120 ? -0.5 -5.594 2.615 1 98.69 120 MET A CA 1
ATOM 936 C C . MET A 1 120 ? 0.049 -4.562 3.594 1 98.69 120 MET A C 1
ATOM 938 O O . MET A 1 120 ? -0.591 -3.541 3.848 1 98.69 120 MET A O 1
ATOM 942 N N . GLU A 1 121 ? 1.131 -4.84 4.133 1 98.62 121 GLU A N 1
ATOM 943 C CA . GLU A 1 121 ? 1.865 -3.885 4.957 1 98.62 121 GLU A CA 1
ATOM 944 C C . GLU A 1 121 ? 3.189 -3.496 4.305 1 98.62 121 GLU A C 1
ATOM 946 O O . GLU A 1 121 ? 3.957 -4.363 3.883 1 98.62 121 GLU A O 1
ATOM 951 N N . ILE A 1 122 ? 3.436 -2.266 4.227 1 98.75 122 ILE A N 1
ATOM 952 C CA . ILE A 1 122 ? 4.695 -1.779 3.676 1 98.75 122 ILE A CA 1
ATOM 953 C C . ILE A 1 122 ? 5.43 -0.95 4.727 1 98.75 122 ILE A C 1
ATOM 955 O O . ILE A 1 122 ? 4.836 -0.084 5.371 1 98.75 122 ILE A O 1
ATOM 959 N N . GLN A 1 123 ? 6.652 -1.235 4.859 1 98.62 123 GLN A N 1
ATOM 960 C CA . GLN A 1 123 ? 7.566 -0.448 5.68 1 98.62 123 GLN A CA 1
ATOM 961 C C . GLN A 1 123 ? 8.531 0.354 4.812 1 98.62 123 GLN A C 1
ATOM 963 O O . GLN A 1 123 ? 9.312 -0.218 4.051 1 98.62 123 GLN A O 1
ATOM 968 N N . PHE A 1 124 ? 8.484 1.606 4.98 1 98.5 124 PHE A N 1
ATOM 969 C CA . PHE A 1 124 ? 9.336 2.504 4.211 1 98.5 124 PHE A CA 1
ATOM 970 C C . PHE A 1 124 ? 10.586 2.883 5.004 1 98.5 124 PHE A C 1
ATOM 972 O O . PHE A 1 124 ? 10.508 3.662 5.957 1 98.5 124 PHE A O 1
ATOM 979 N N . ARG A 1 125 ? 11.742 2.467 4.5 1 97.69 125 ARG A N 1
ATOM 980 C CA . ARG A 1 125 ? 12.953 2.57 5.309 1 97.69 125 ARG A CA 1
ATOM 981 C C . ARG A 1 125 ? 13.812 3.742 4.852 1 97.69 125 ARG A C 1
ATOM 983 O O . ARG A 1 125 ? 14.383 4.461 5.676 1 97.69 125 ARG A O 1
ATOM 990 N N . ARG A 1 126 ? 13.945 3.848 3.498 1 97.38 126 ARG A N 1
ATOM 991 C CA . ARG A 1 126 ? 14.805 4.875 2.926 1 97.38 126 ARG A CA 1
ATOM 992 C C . ARG A 1 126 ? 14.172 5.5 1.688 1 97.38 126 ARG A C 1
ATOM 994 O O . ARG A 1 126 ? 13.594 4.793 0.857 1 97.38 126 ARG A O 1
ATOM 1001 N N . PRO A 1 127 ? 14.328 6.805 1.611 1 97.44 127 PRO A N 1
ATOM 1002 C CA . PRO A 1 127 ? 13.844 7.418 0.373 1 97.44 127 PRO A CA 1
ATOM 1003 C C . PRO A 1 127 ? 14.688 7.047 -0.842 1 97.44 127 PRO A C 1
ATOM 1005 O O . PRO A 1 127 ? 15.914 6.926 -0.733 1 97.44 127 PRO A O 1
ATOM 1008 N N . VAL A 1 128 ? 14.039 6.785 -1.961 1 98.69 128 VAL A N 1
ATOM 1009 C CA . VAL A 1 128 ? 14.695 6.535 -3.24 1 98.69 128 VAL A CA 1
ATOM 1010 C C . VAL A 1 128 ? 14.469 7.719 -4.176 1 98.69 128 VAL A C 1
ATOM 1012 O O . VAL A 1 128 ? 13.359 8.258 -4.254 1 98.69 128 VAL A O 1
ATOM 1015 N N . THR A 1 129 ? 15.516 8.141 -4.883 1 98.44 129 THR A N 1
ATOM 1016 C CA . THR A 1 129 ? 15.406 9.234 -5.84 1 98.44 129 THR A CA 1
ATOM 1017 C C . THR A 1 129 ? 15.859 8.789 -7.227 1 98.44 129 THR A C 1
ATOM 1019 O O . THR A 1 129 ? 16.625 7.836 -7.355 1 98.44 129 THR A O 1
ATOM 1022 N N . PHE A 1 130 ? 15.398 9.484 -8.195 1 98.38 130 PHE A N 1
ATOM 1023 C CA . PHE A 1 130 ? 15.859 9.281 -9.562 1 98.38 130 PHE A CA 1
ATOM 1024 C C . PHE A 1 130 ? 17.234 9.906 -9.766 1 98.38 130 PHE A C 1
ATOM 1026 O O . PHE A 1 130 ? 17.516 10.984 -9.25 1 98.38 130 PHE A O 1
ATOM 1033 N N . PRO A 1 131 ? 18 9.203 -10.547 1 97.69 131 PRO A N 1
ATOM 1034 C CA . PRO A 1 131 ? 17.875 7.879 -11.156 1 97.69 131 PRO A CA 1
ATOM 1035 C C . PRO A 1 131 ? 18.25 6.75 -10.195 1 97.69 131 PRO A C 1
ATOM 1037 O O . PRO A 1 131 ? 19.094 6.941 -9.32 1 97.69 131 PRO A O 1
ATOM 1040 N N . ASP A 1 132 ? 17.609 5.691 -10.258 1 98.31 132 ASP A N 1
ATOM 1041 C CA . ASP A 1 132 ? 17.922 4.484 -9.5 1 98.31 132 ASP A CA 1
ATOM 1042 C C . ASP A 1 132 ? 17.25 3.26 -10.109 1 98.31 132 ASP A C 1
ATOM 1044 O O . ASP A 1 132 ? 16.391 3.391 -10.977 1 98.31 132 ASP A O 1
ATOM 1048 N N . THR A 1 133 ? 17.75 2.105 -9.773 1 98.62 133 THR A N 1
ATOM 1049 C CA . THR A 1 133 ? 17.109 0.823 -10.07 1 98.62 133 THR A CA 1
ATOM 1050 C C . THR A 1 133 ? 16.922 0.01 -8.789 1 98.62 133 THR A C 1
ATOM 1052 O O . THR A 1 133 ? 17.828 -0.053 -7.949 1 98.62 133 THR A O 1
ATOM 1055 N N . LEU A 1 134 ? 15.742 -0.537 -8.695 1 98.81 134 LEU A N 1
ATOM 1056 C CA . LEU A 1 134 ? 15.461 -1.422 -7.566 1 98.81 134 LEU A CA 1
ATOM 1057 C C . LEU A 1 134 ? 15.445 -2.881 -8.016 1 98.81 134 LEU A C 1
ATOM 1059 O O . LEU A 1 134 ? 15.016 -3.189 -9.125 1 98.81 134 LEU A O 1
ATOM 1063 N N . LEU A 1 135 ? 15.969 -3.748 -7.137 1 98.75 135 LEU A N 1
ATOM 1064 C CA . LEU A 1 135 ? 15.641 -5.168 -7.207 1 98.75 135 LEU A CA 1
ATOM 1065 C C . LEU A 1 135 ? 14.578 -5.531 -6.176 1 98.75 135 LEU A C 1
ATOM 1067 O O . LEU A 1 135 ? 14.703 -5.184 -5 1 98.75 135 LEU A O 1
ATOM 1071 N N . ILE A 1 136 ? 13.586 -6.203 -6.605 1 98.75 136 ILE A N 1
ATOM 1072 C CA . ILE A 1 136 ? 12.484 -6.613 -5.738 1 98.75 136 ILE A CA 1
ATOM 1073 C C . ILE A 1 136 ? 12.391 -8.141 -5.711 1 98.75 136 ILE A C 1
ATOM 1075 O O . ILE A 1 136 ? 12.531 -8.789 -6.746 1 98.75 136 ILE A O 1
ATOM 1079 N N . GLY A 1 137 ? 12.148 -8.672 -4.52 1 97.69 137 GLY A N 1
ATOM 1080 C CA . GLY A 1 137 ? 12.008 -10.109 -4.363 1 97.69 137 GLY A CA 1
ATOM 1081 C C . GLY A 1 137 ? 10.984 -10.5 -3.305 1 97.69 137 GLY A C 1
ATOM 1082 O O . GLY A 1 137 ? 10.68 -9.703 -2.412 1 97.69 137 GLY A O 1
ATOM 1083 N N . TYR A 1 138 ? 10.508 -11.742 -3.41 1 97.38 138 TYR A N 1
ATOM 1084 C CA . TYR A 1 138 ? 9.5 -12.281 -2.508 1 97.38 138 TYR A CA 1
ATOM 1085 C C . TYR A 1 138 ? 9.898 -13.664 -2.004 1 97.38 138 TYR A C 1
ATOM 1087 O O . TYR A 1 138 ? 10.695 -14.359 -2.643 1 97.38 138 TYR A O 1
ATOM 1095 N N . ALA A 1 139 ? 9.312 -13.984 -0.859 1 96.06 139 ALA A N 1
ATOM 1096 C CA . ALA A 1 139 ? 9.328 -15.367 -0.382 1 96.06 139 ALA A CA 1
ATOM 1097 C C . ALA A 1 139 ? 8.125 -15.656 0.512 1 96.06 139 ALA A C 1
ATOM 1099 O O . ALA A 1 139 ? 7.699 -14.797 1.285 1 96.06 139 ALA A O 1
ATOM 1100 N N . PRO A 1 140 ? 7.598 -16.859 0.365 1 96.12 140 PRO A N 1
ATOM 1101 C CA . PRO A 1 140 ? 6.574 -17.25 1.339 1 96.12 140 PRO A CA 1
ATOM 1102 C C . PRO A 1 140 ? 7.145 -17.484 2.736 1 96.12 140 PRO A C 1
ATOM 1104 O O . PRO A 1 140 ? 8.273 -17.969 2.875 1 96.12 140 PRO A O 1
ATOM 1107 N N . LEU A 1 141 ? 6.383 -17.109 3.734 1 94.44 141 LEU A N 1
ATOM 1108 C CA . LEU A 1 141 ? 6.746 -17.359 5.125 1 94.44 141 LEU A CA 1
ATOM 1109 C C . LEU A 1 141 ? 6.246 -18.734 5.582 1 94.44 141 LEU A C 1
ATOM 1111 O O . LEU A 1 141 ? 5.383 -19.328 4.934 1 94.44 141 LEU A O 1
ATOM 1115 N N . PRO A 1 142 ? 6.844 -19.234 6.652 1 90.25 142 PRO A N 1
ATOM 1116 C CA . PRO A 1 142 ? 6.387 -20.531 7.145 1 90.25 142 PRO A CA 1
ATOM 1117 C C . PRO A 1 142 ? 4.887 -20.547 7.445 1 90.25 142 PRO A C 1
ATOM 1119 O O . PRO A 1 142 ? 4.34 -19.562 7.945 1 90.25 142 PRO A O 1
ATOM 1122 N N . LEU A 1 143 ? 4.309 -21.688 7.113 1 86.81 143 LEU A N 1
ATOM 1123 C CA . LEU A 1 143 ? 2.887 -21.859 7.395 1 86.81 143 LEU A CA 1
ATOM 1124 C C . LEU A 1 143 ? 2.656 -22.125 8.883 1 86.81 143 LEU A C 1
ATOM 1126 O O . LEU A 1 143 ? 3.18 -23.094 9.43 1 86.81 143 LEU A O 1
ATOM 1130 N N . GLU A 1 144 ? 2.135 -21.203 9.609 1 77.44 144 GLU A N 1
ATOM 1131 C CA . GLU A 1 144 ? 2.029 -21.328 11.055 1 77.44 144 GLU A CA 1
ATOM 1132 C C . GLU A 1 144 ? 0.649 -21.844 11.469 1 77.44 144 GLU A C 1
ATOM 1134 O O . GLU A 1 144 ? 0.442 -22.219 12.617 1 77.44 144 GLU A O 1
ATOM 1139 N N . SER A 1 145 ? -0.232 -21.766 10.602 1 75.31 145 SER A N 1
ATOM 1140 C CA . SER A 1 145 ? -1.592 -22.109 11.008 1 75.31 145 SER A CA 1
ATOM 1141 C C . SER A 1 145 ? -2.078 -23.359 10.289 1 75.31 145 SER A C 1
ATOM 1143 O O . SER A 1 145 ? -1.52 -23.75 9.266 1 75.31 145 SER A O 1
ATOM 1145 N N . ASP A 1 146 ? -3.037 -23.922 10.938 1 81.69 146 ASP A N 1
ATOM 1146 C CA . ASP A 1 146 ? -3.73 -25.047 10.328 1 81.69 146 ASP A CA 1
ATOM 1147 C C . ASP A 1 146 ? -4.598 -24.609 9.156 1 81.69 146 ASP A C 1
ATOM 1149 O O . ASP A 1 146 ? -4.992 -25.422 8.32 1 81.69 146 ASP A O 1
ATOM 1153 N N . ASP A 1 147 ? -4.82 -23.391 9.141 1 84.94 147 ASP A N 1
ATOM 1154 C CA . ASP A 1 147 ? -5.594 -22.875 8.023 1 84.94 147 ASP A CA 1
ATOM 1155 C C . ASP A 1 147 ? -4.73 -22.734 6.77 1 84.94 147 ASP A C 1
ATOM 1157 O O . ASP A 1 147 ? -3.916 -21.828 6.664 1 84.94 147 ASP A O 1
ATOM 1161 N N . THR A 1 148 ? -5.004 -23.641 5.84 1 91.12 148 THR A N 1
ATOM 1162 C CA . THR A 1 148 ? -4.176 -23.688 4.641 1 91.12 148 THR A CA 1
ATOM 1163 C C . THR A 1 148 ? -4.773 -22.828 3.537 1 91.12 148 THR A C 1
ATOM 1165 O O . THR A 1 148 ? -4.223 -22.75 2.438 1 91.12 148 THR A O 1
ATOM 1168 N N . THR A 1 149 ? -5.852 -22.156 3.861 1 95.31 149 THR A N 1
ATOM 1169 C CA . THR A 1 149 ? -6.516 -21.375 2.834 1 95.31 149 THR A CA 1
ATOM 1170 C C . THR A 1 149 ? -5.824 -20.016 2.66 1 95.31 149 THR A C 1
ATOM 1172 O O . THR A 1 149 ? -6.094 -19.297 1.698 1 95.31 149 THR A O 1
ATOM 1175 N N . ALA A 1 150 ? -4.949 -19.703 3.613 1 96.56 150 ALA A N 1
ATOM 1176 C CA . ALA A 1 150 ? -4.211 -18.453 3.561 1 96.56 150 ALA A CA 1
ATOM 1177 C C . ALA A 1 150 ? -2.754 -18.641 3.967 1 96.56 150 ALA A C 1
ATOM 1179 O O . ALA A 1 150 ? -2.42 -19.625 4.641 1 96.56 150 ALA A O 1
ATOM 1180 N N . PHE A 1 151 ? -1.919 -17.75 3.531 1 95.88 151 PHE A N 1
ATOM 1181 C CA . PHE A 1 151 ? -0.514 -17.766 3.922 1 95.88 151 PHE A CA 1
ATOM 1182 C C . PHE A 1 151 ? 0.097 -16.375 3.783 1 95.88 151 PHE A C 1
ATOM 1184 O O . PHE A 1 151 ? -0.491 -15.492 3.156 1 95.88 151 PHE A O 1
ATOM 1191 N N . GLU A 1 152 ? 1.254 -16.219 4.375 1 96.25 152 GLU A N 1
ATOM 1192 C CA . GLU A 1 152 ? 1.933 -14.922 4.34 1 96.25 152 GLU A CA 1
ATOM 1193 C C . GLU A 1 152 ? 3.186 -14.977 3.471 1 96.25 152 GLU A C 1
ATOM 1195 O O . GLU A 1 152 ? 3.859 -16.016 3.414 1 96.25 152 GLU A O 1
ATOM 1200 N N . VAL A 1 153 ? 3.439 -13.906 2.859 1 96.94 153 VAL A N 1
ATOM 1201 C CA . VAL A 1 153 ? 4.668 -13.703 2.102 1 96.94 153 VAL A CA 1
ATOM 1202 C C . VAL A 1 153 ? 5.352 -12.414 2.559 1 96.94 153 VAL A C 1
ATOM 1204 O O . VAL A 1 153 ? 4.699 -11.516 3.098 1 96.94 153 VAL A O 1
ATOM 1207 N N . THR A 1 154 ? 6.613 -12.391 2.354 1 97.5 154 THR A N 1
ATOM 1208 C CA . THR A 1 154 ? 7.379 -11.164 2.547 1 97.5 154 THR A CA 1
ATOM 1209 C C . THR A 1 154 ? 8.062 -10.742 1.251 1 97.5 154 THR A C 1
ATOM 1211 O O . THR A 1 154 ? 8.352 -11.578 0.395 1 97.5 154 THR A O 1
ATOM 1214 N N . GLY A 1 155 ? 8.195 -9.477 1.061 1 97.94 155 GLY A N 1
ATOM 1215 C CA . GLY A 1 155 ? 8.93 -8.875 -0.039 1 97.94 155 GLY A CA 1
ATOM 1216 C C . GLY A 1 155 ? 9.82 -7.727 0.398 1 97.94 155 GLY A C 1
ATOM 1217 O O . GLY A 1 155 ? 9.609 -7.141 1.463 1 97.94 155 GLY A O 1
ATOM 1218 N N . SER A 1 156 ? 10.82 -7.48 -0.429 1 98.44 156 SER A N 1
ATOM 1219 C CA . SER A 1 156 ? 11.711 -6.355 -0.159 1 98.44 156 SER A CA 1
ATOM 1220 C C . SER A 1 156 ? 12.188 -5.703 -1.453 1 98.44 156 SER A C 1
ATOM 1222 O O . SER A 1 156 ? 12.219 -6.348 -2.504 1 98.44 156 SER A O 1
ATOM 1224 N N . ALA A 1 157 ? 12.484 -4.461 -1.329 1 98.75 157 ALA A N 1
ATOM 1225 C CA . ALA A 1 157 ? 13.125 -3.701 -2.398 1 98.75 157 ALA A CA 1
ATOM 1226 C C . ALA A 1 157 ? 14.531 -3.254 -1.99 1 98.75 157 ALA A C 1
ATOM 1228 O O . ALA A 1 157 ? 14.727 -2.742 -0.886 1 98.75 157 ALA A O 1
ATOM 1229 N N . TYR A 1 158 ? 15.43 -3.477 -2.906 1 98.56 158 TYR A N 1
ATOM 1230 C CA . TYR A 1 158 ? 16.828 -3.123 -2.732 1 98.56 158 TYR A CA 1
ATOM 1231 C C . TYR A 1 158 ? 17.281 -2.107 -3.777 1 98.56 158 TYR A C 1
ATOM 1233 O O . TYR A 1 158 ? 17.109 -2.334 -4.98 1 98.56 158 TYR A O 1
ATOM 1241 N N . SER A 1 159 ? 17.812 -0.979 -3.285 1 98.69 159 SER A N 1
ATOM 1242 C CA . SER A 1 159 ? 18.312 0.059 -4.18 1 98.69 159 SER A CA 1
ATOM 1243 C C . SER A 1 159 ? 19.719 -0.254 -4.656 1 98.69 159 SER A C 1
ATOM 1245 O O . SER A 1 159 ? 20.641 -0.423 -3.84 1 98.69 159 SER A O 1
ATOM 1247 N N . LEU A 1 160 ? 19.906 -0.294 -5.945 1 98.44 160 LEU A N 1
ATOM 1248 C CA . LEU A 1 160 ? 21.25 -0.484 -6.469 1 98.44 160 LEU A CA 1
ATOM 1249 C C . LEU A 1 160 ? 22.125 0.737 -6.188 1 98.44 160 LEU A C 1
ATOM 1251 O O . LEU A 1 160 ? 23.328 0.605 -5.934 1 98.44 160 LEU A O 1
ATOM 1255 N N . GLY A 1 161 ? 21.5 1.906 -6.23 1 97.75 161 GLY A N 1
ATOM 1256 C CA . GLY A 1 161 ? 22.219 3.143 -5.961 1 97.75 161 GLY A CA 1
ATOM 1257 C C . GLY A 1 161 ? 22.688 3.254 -4.523 1 97.75 161 GLY A C 1
ATOM 1258 O O . GLY A 1 161 ? 23.828 3.668 -4.273 1 97.75 161 GLY A O 1
ATOM 1259 N N . GLN A 1 162 ? 21.859 2.869 -3.641 1 97.88 162 GLN A N 1
ATOM 1260 C CA . GLN A 1 162 ? 22.172 3.006 -2.225 1 97.88 162 GLN A CA 1
ATOM 1261 C C . GLN A 1 162 ? 22.859 1.748 -1.689 1 97.88 162 GLN A C 1
ATOM 1263 O O . GLN A 1 162 ? 23.422 1.758 -0.59 1 97.88 162 GLN A O 1
ATOM 1268 N N . ARG A 1 163 ? 22.719 0.68 -2.398 1 97.62 163 ARG A N 1
ATOM 1269 C CA . ARG A 1 163 ? 23.219 -0.625 -1.978 1 97.62 163 ARG A CA 1
ATOM 1270 C C . ARG A 1 163 ? 22.641 -1.023 -0.624 1 97.62 163 ARG A C 1
ATOM 1272 O O . ARG A 1 163 ? 23.375 -1.478 0.259 1 97.62 163 ARG A O 1
ATOM 1279 N N . LYS A 1 164 ? 21.312 -0.846 -0.433 1 97.5 164 LYS A N 1
ATOM 1280 C CA . LYS A 1 164 ? 20.578 -1.129 0.797 1 97.5 164 LYS A CA 1
ATOM 1281 C C . LYS A 1 164 ? 19.141 -1.521 0.498 1 97.5 164 LYS A C 1
ATOM 1283 O O . LYS A 1 164 ? 18.562 -1.096 -0.509 1 97.5 164 LYS A O 1
ATOM 1288 N N . PHE A 1 165 ? 18.609 -2.354 1.39 1 98.06 165 PHE A N 1
ATOM 1289 C CA . PHE A 1 165 ? 17.156 -2.48 1.405 1 98.06 165 PHE A CA 1
ATOM 1290 C C . PHE A 1 165 ? 16.5 -1.144 1.725 1 98.06 165 PHE A C 1
ATOM 1292 O O . PHE A 1 165 ? 16.922 -0.435 2.635 1 98.06 165 PHE A O 1
ATOM 1299 N N . VAL A 1 166 ? 15.43 -0.832 0.982 1 98.5 166 VAL A N 1
ATOM 1300 C CA . VAL A 1 166 ? 14.852 0.496 1.165 1 98.5 166 VAL A CA 1
ATOM 1301 C C . VAL A 1 166 ? 13.375 0.371 1.556 1 98.5 166 VAL A C 1
ATOM 1303 O O . VAL A 1 166 ? 12.797 1.308 2.104 1 98.5 166 VAL A O 1
ATOM 1306 N N . THR A 1 167 ? 12.75 -0.739 1.249 1 98.56 167 THR A N 1
ATOM 1307 C CA . THR A 1 167 ? 11.352 -0.989 1.588 1 98.56 167 THR A CA 1
ATOM 1308 C C . THR A 1 167 ? 11.109 -2.48 1.792 1 98.56 167 THR A C 1
ATOM 1310 O O . THR A 1 167 ? 11.711 -3.314 1.111 1 98.56 167 THR A O 1
ATOM 1313 N N . HIS A 1 168 ? 10.211 -2.787 2.709 1 98.5 168 HIS A N 1
ATOM 1314 C CA . HIS A 1 168 ? 9.773 -4.156 2.961 1 98.5 168 HIS A CA 1
ATOM 1315 C C . HIS A 1 168 ? 8.25 -4.258 2.93 1 98.5 168 HIS A C 1
ATOM 1317 O O . HIS A 1 168 ? 7.551 -3.271 3.178 1 98.5 168 HIS A O 1
ATOM 1323 N N . THR A 1 169 ? 7.805 -5.43 2.639 1 98.44 169 THR A N 1
ATOM 1324 C CA . THR A 1 169 ? 6.367 -5.672 2.703 1 98.44 169 THR A CA 1
ATOM 1325 C C . THR A 1 169 ? 6.078 -7.043 3.307 1 98.44 169 THR A C 1
ATOM 1327 O O . THR A 1 169 ? 6.891 -7.965 3.184 1 98.44 169 THR A O 1
ATOM 1330 N N . LYS A 1 170 ? 5.02 -7.125 3.994 1 97.94 170 LYS A N 1
ATOM 1331 C CA . LYS A 1 170 ? 4.367 -8.367 4.402 1 97.94 170 LYS A CA 1
ATOM 1332 C C . LYS A 1 170 ? 2.924 -8.414 3.912 1 97.94 170 LYS A C 1
ATOM 1334 O O . LYS A 1 170 ? 2.174 -7.453 4.074 1 97.94 170 LYS A O 1
ATOM 1339 N N . GLU A 1 171 ? 2.602 -9.531 3.359 1 98.06 171 GLU A N 1
ATOM 1340 C CA . GLU A 1 171 ? 1.289 -9.648 2.73 1 98.06 171 GLU A CA 1
ATOM 1341 C C . GLU A 1 171 ? 0.62 -10.969 3.104 1 98.06 171 GLU A C 1
ATOM 1343 O O . GLU A 1 171 ? 1.296 -11.984 3.287 1 98.06 171 GLU A O 1
ATOM 1348 N N . THR A 1 172 ? -0.677 -10.914 3.213 1 97.81 172 THR A N 1
ATOM 1349 C CA . THR A 1 172 ? -1.462 -12.141 3.357 1 97.81 172 THR A CA 1
ATOM 1350 C C . THR A 1 172 ? -2.193 -12.469 2.059 1 97.81 172 THR A C 1
ATOM 1352 O O . THR A 1 172 ? -2.947 -11.641 1.539 1 97.81 172 THR A O 1
ATOM 1355 N N . LEU A 1 173 ? -1.968 -13.648 1.573 1 97.81 173 LEU A N 1
ATOM 1356 C CA . LEU A 1 173 ? -2.631 -14.156 0.376 1 97.81 173 LEU A CA 1
ATOM 1357 C C . LEU A 1 173 ? -3.615 -15.266 0.729 1 97.81 173 LEU A C 1
ATOM 1359 O O . LEU A 1 173 ? -3.354 -16.078 1.622 1 97.81 173 LEU A O 1
ATOM 1363 N N . VAL A 1 174 ? -4.68 -15.266 -0.027 1 97.81 174 VAL A N 1
ATOM 1364 C CA . VAL A 1 174 ? -5.742 -16.25 0.202 1 97.81 174 VAL A CA 1
ATOM 1365 C C . VAL A 1 174 ? -6.023 -17.016 -1.087 1 97.81 174 VAL A C 1
ATOM 1367 O O . VAL A 1 174 ? -6.16 -16.422 -2.156 1 97.81 174 VAL A O 1
ATOM 1370 N N . TRP A 1 175 ? -6.109 -18.312 -0.935 1 97.75 175 TRP A N 1
ATOM 1371 C CA . TRP A 1 175 ? -6.547 -19.125 -2.066 1 97.75 175 TRP A CA 1
ATOM 1372 C C . TRP A 1 175 ? -8.016 -18.875 -2.377 1 97.75 175 TRP A C 1
ATOM 1374 O O . TRP A 1 175 ? -8.867 -18.906 -1.479 1 97.75 175 TRP A O 1
ATOM 1384 N N . TYR A 1 176 ? -8.258 -18.609 -3.652 1 97.56 176 TYR A N 1
ATOM 1385 C CA . TYR A 1 176 ? -9.594 -18.234 -4.094 1 97.56 176 TYR A CA 1
ATOM 1386 C C . TYR A 1 176 ? -9.961 -18.953 -5.387 1 97.56 176 TYR A C 1
ATOM 1388 O O . TYR A 1 176 ? -9.195 -18.938 -6.352 1 97.56 176 TYR A O 1
ATOM 1396 N N . ASN A 1 177 ? -11.133 -19.609 -5.328 1 97.25 177 ASN A N 1
ATOM 1397 C CA . ASN A 1 177 ? -11.688 -20.266 -6.504 1 97.25 177 ASN A CA 1
ATOM 1398 C C . ASN A 1 177 ? -12.602 -19.344 -7.293 1 97.25 177 ASN A C 1
ATOM 1400 O O . ASN A 1 177 ? -13.742 -19.094 -6.895 1 97.25 177 ASN A O 1
ATOM 1404 N N . TYR A 1 178 ? -12.18 -18.938 -8.391 1 94.94 178 TYR A N 1
ATOM 1405 C CA . TYR A 1 178 ? -12.906 -17.953 -9.172 1 94.94 178 TYR A CA 1
ATOM 1406 C C . TYR A 1 178 ? -14.094 -18.578 -9.891 1 94.94 178 TYR A C 1
ATOM 1408 O O . TYR A 1 178 ? -15 -17.875 -10.336 1 94.94 178 TYR A O 1
ATOM 1416 N N . ASP A 1 179 ? -14.086 -19.828 -10.062 1 94.88 179 ASP A N 1
ATOM 1417 C CA . ASP A 1 179 ? -15.234 -20.516 -10.648 1 94.88 179 ASP A CA 1
ATOM 1418 C C . ASP A 1 179 ? -16.391 -20.609 -9.648 1 94.88 179 ASP A C 1
ATOM 1420 O O . ASP A 1 179 ? -17.562 -20.516 -10.031 1 94.88 179 ASP A O 1
ATOM 1424 N N . GLU A 1 180 ? -16.062 -20.781 -8.414 1 95.56 180 GLU A N 1
ATOM 1425 C CA . GLU A 1 180 ? -17.062 -20.906 -7.355 1 95.56 180 GLU A CA 1
ATOM 1426 C C . GLU A 1 180 ? -17.188 -19.625 -6.547 1 95.56 180 GLU A C 1
ATOM 1428 O O . GLU A 1 180 ? -18.094 -19.484 -5.723 1 95.56 180 GLU A O 1
ATOM 1433 N N . LEU A 1 181 ? -16.281 -18.719 -6.707 1 92.44 181 LEU A N 1
ATOM 1434 C CA . LEU A 1 181 ? -16.281 -17.391 -6.098 1 92.44 181 LEU A CA 1
ATOM 1435 C C . LEU A 1 181 ? -16.266 -17.5 -4.574 1 92.44 181 LEU A C 1
ATOM 1437 O O . LEU A 1 181 ? -17.109 -16.891 -3.898 1 92.44 181 LEU A O 1
ATOM 1441 N N . ARG A 1 182 ? -15.258 -18.266 -4.121 1 95.12 182 ARG A N 1
ATOM 1442 C CA . ARG A 1 182 ? -15.094 -18.438 -2.686 1 95.12 182 ARG A CA 1
ATOM 1443 C C . ARG A 1 182 ? -13.656 -18.828 -2.348 1 95.12 182 ARG A C 1
ATOM 1445 O O . ARG A 1 182 ? -12.93 -19.344 -3.195 1 95.12 182 ARG A O 1
ATOM 1452 N N . LYS A 1 183 ? -13.359 -18.578 -1.115 1 95.44 183 LYS A N 1
ATOM 1453 C CA . LYS A 1 183 ? -12.125 -19.141 -0.573 1 95.44 183 LYS A CA 1
ATOM 1454 C C . LYS A 1 183 ? -12.102 -20.656 -0.692 1 95.44 183 LYS A C 1
ATOM 1456 O O . LYS A 1 183 ? -13.141 -21.312 -0.551 1 95.44 183 LYS A O 1
ATOM 1461 N N . ASP A 1 184 ? -10.945 -21.203 -0.875 1 96.19 184 ASP A N 1
ATOM 1462 C CA . ASP A 1 184 ? -10.859 -22.641 -1.074 1 96.19 184 ASP A CA 1
ATOM 1463 C C . ASP A 1 184 ? -9.523 -23.188 -0.583 1 96.19 184 ASP A C 1
ATOM 1465 O O . ASP A 1 184 ? -8.57 -22.438 -0.403 1 96.19 184 ASP A O 1
ATOM 1469 N N . VAL A 1 185 ? -9.523 -24.469 -0.386 1 95 185 VAL A N 1
ATOM 1470 C CA . VAL A 1 185 ? -8.312 -25.172 0.025 1 95 185 VAL A CA 1
ATOM 1471 C C . VAL A 1 185 ? -7.512 -25.578 -1.207 1 95 185 VAL A C 1
ATOM 1473 O O . VAL A 1 185 ? -8.07 -26.156 -2.148 1 95 185 VAL A O 1
ATOM 1476 N N . PRO A 1 186 ? -6.238 -25.25 -1.188 1 95.81 186 PRO A N 1
ATOM 1477 C CA . PRO A 1 186 ? -5.441 -25.688 -2.334 1 95.81 186 PRO A CA 1
ATOM 1478 C C . PRO A 1 186 ? -5.203 -27.203 -2.342 1 95.81 186 PRO A C 1
ATOM 1480 O O . PRO A 1 186 ? -5.184 -27.828 -1.282 1 95.81 186 PRO A O 1
ATOM 1483 N N . PRO A 1 187 ? -5.055 -27.75 -3.539 1 95.75 187 PRO A N 1
ATOM 1484 C CA . PRO A 1 187 ? -4.652 -29.156 -3.588 1 95.75 187 PRO A CA 1
ATOM 1485 C C . PRO A 1 187 ? -3.26 -29.391 -3.002 1 95.75 187 PRO A C 1
ATOM 1487 O O . PRO A 1 187 ? -2.451 -28.469 -2.934 1 95.75 187 PRO A O 1
ATOM 1490 N N . LYS A 1 188 ? -3 -30.594 -2.619 1 95.5 188 LYS A N 1
ATOM 1491 C CA . LYS A 1 188 ? -1.745 -30.953 -1.969 1 95.5 188 LYS A CA 1
ATOM 1492 C C . LYS A 1 188 ? -0.546 -30.578 -2.832 1 95.5 188 LYS A C 1
ATOM 1494 O O . LYS A 1 188 ? 0.485 -30.141 -2.312 1 95.5 188 LYS A O 1
ATOM 1499 N N . GLU A 1 189 ? -0.675 -30.75 -4.09 1 96.62 189 GLU A N 1
ATOM 1500 C CA . GLU A 1 189 ? 0.422 -30.453 -5.008 1 96.62 189 GLU A CA 1
ATOM 1501 C C . GLU A 1 189 ? 0.812 -28.969 -4.938 1 96.62 189 GLU A C 1
ATOM 1503 O O . GLU A 1 189 ? 1.997 -28.641 -4.852 1 96.62 189 GLU A O 1
ATOM 1508 N N . ALA A 1 190 ? -0.132 -28.125 -4.992 1 96.25 190 ALA A N 1
ATOM 1509 C CA . ALA A 1 190 ? 0.113 -26.688 -4.906 1 96.25 190 ALA A CA 1
ATOM 1510 C C . ALA A 1 190 ? 0.729 -26.328 -3.559 1 96.25 190 ALA A C 1
ATOM 1512 O O . ALA A 1 190 ? 1.645 -25.5 -3.494 1 96.25 190 ALA A O 1
ATOM 1513 N N . LEU A 1 191 ? 0.271 -26.922 -2.545 1 95.44 191 LEU A N 1
ATOM 1514 C CA . LEU A 1 191 ? 0.785 -26.656 -1.204 1 95.44 191 LEU A CA 1
ATOM 1515 C C . LEU A 1 191 ? 2.232 -27.125 -1.077 1 95.44 191 LEU A C 1
ATOM 1517 O O . LEU A 1 191 ? 3.055 -26.453 -0.461 1 95.44 191 LEU A O 1
ATOM 1521 N N . ASP A 1 192 ? 2.523 -28.25 -1.621 1 96 192 ASP A N 1
ATOM 1522 C CA . ASP A 1 192 ? 3.883 -28.766 -1.577 1 96 192 ASP A CA 1
ATOM 1523 C C . ASP A 1 192 ? 4.859 -27.828 -2.281 1 96 192 ASP A C 1
ATOM 1525 O O . ASP A 1 192 ? 5.98 -27.625 -1.813 1 96 192 ASP A O 1
ATOM 1529 N N . ILE A 1 193 ? 4.414 -27.312 -3.369 1 96.75 193 ILE A N 1
ATOM 1530 C CA . ILE A 1 193 ? 5.246 -26.375 -4.113 1 96.75 193 ILE A CA 1
ATOM 1531 C C . ILE A 1 193 ? 5.5 -25.141 -3.264 1 96.75 193 ILE A C 1
ATOM 1533 O O . ILE A 1 193 ? 6.641 -24.672 -3.154 1 96.75 193 ILE A O 1
ATOM 1537 N N . LEU A 1 194 ? 4.457 -24.625 -2.684 1 95.88 194 LEU A N 1
ATOM 1538 C CA . LEU A 1 194 ? 4.582 -23.453 -1.824 1 95.88 194 LEU A CA 1
ATOM 1539 C C . LEU A 1 194 ? 5.547 -23.719 -0.676 1 95.88 194 LEU A C 1
ATOM 1541 O O . LEU A 1 194 ? 6.441 -22.906 -0.41 1 95.88 194 LEU A O 1
ATOM 1545 N N . VAL A 1 195 ? 5.402 -24.828 -0.042 1 93.69 195 VAL A N 1
ATOM 1546 C CA . VAL A 1 195 ? 6.219 -25.203 1.11 1 93.69 195 VAL A CA 1
ATOM 1547 C C . VAL A 1 195 ? 7.676 -25.359 0.683 1 93.69 195 VAL A C 1
ATOM 1549 O O . VAL A 1 195 ? 8.594 -25 1.426 1 93.69 195 VAL A O 1
ATOM 1552 N N . SER A 1 196 ? 7.887 -25.859 -0.487 1 95.06 196 SER A N 1
ATOM 1553 C CA . SER A 1 196 ? 9.242 -26.062 -0.976 1 95.06 196 SER A CA 1
ATOM 1554 C C . SER A 1 196 ? 9.961 -24.734 -1.196 1 95.06 196 SER A C 1
ATOM 1556 O O . SER A 1 196 ? 11.195 -24.703 -1.287 1 95.06 196 SER A O 1
ATOM 1558 N N . ARG A 1 197 ? 9.141 -23.656 -1.26 1 94.81 197 ARG A N 1
ATOM 1559 C CA . ARG A 1 197 ? 9.727 -22.344 -1.543 1 94.81 197 ARG A CA 1
ATOM 1560 C C . ARG A 1 197 ? 9.898 -21.531 -0.263 1 94.81 197 ARG A C 1
ATOM 1562 O O . ARG A 1 197 ? 10.422 -20.422 -0.296 1 94.81 197 ARG A O 1
ATOM 1569 N N . VAL A 1 198 ? 9.406 -22.125 0.812 1 90.94 198 VAL A N 1
ATOM 1570 C CA . VAL A 1 198 ? 9.562 -21.453 2.096 1 90.94 198 VAL A CA 1
ATOM 1571 C C . VAL A 1 198 ? 11.031 -21.469 2.516 1 90.94 198 VAL A C 1
ATOM 1573 O O . VAL A 1 198 ? 11.68 -22.516 2.465 1 90.94 198 VAL A O 1
ATOM 1576 N N . ARG A 1 199 ? 11.453 -20.25 2.73 1 79.94 199 ARG A N 1
ATOM 1577 C CA . ARG A 1 199 ? 12.789 -20.141 3.314 1 79.94 199 ARG A CA 1
ATOM 1578 C C . ARG A 1 199 ? 12.766 -19.25 4.559 1 79.94 199 ARG A C 1
ATOM 1580 O O . ARG A 1 199 ? 11.773 -18.562 4.82 1 79.94 199 ARG A O 1
ATOM 1587 N N . ASN A 1 200 ? 13.766 -19.375 5.375 1 80.38 200 ASN A N 1
ATOM 1588 C CA . ASN A 1 200 ? 13.93 -18.469 6.504 1 80.38 200 ASN A CA 1
ATOM 1589 C C . ASN A 1 200 ? 14.492 -17.109 6.062 1 80.38 200 ASN A C 1
ATOM 1591 O O . ASN A 1 200 ? 15.703 -16.922 6.016 1 80.38 200 ASN A O 1
ATOM 1595 N N . VAL A 1 201 ? 13.523 -16.312 5.652 1 83.94 201 VAL A N 1
ATOM 1596 C CA . VAL A 1 201 ? 13.945 -15.016 5.129 1 83.94 201 VAL A CA 1
ATOM 1597 C C . VAL A 1 201 ? 14.438 -14.125 6.273 1 83.94 201 VAL A C 1
ATOM 1599 O O . VAL A 1 201 ? 13.75 -13.977 7.285 1 83.94 201 VAL A O 1
ATOM 1602 N N . LYS A 1 202 ? 15.703 -13.742 6.316 1 69.5 202 LYS A N 1
ATOM 1603 C CA . LYS A 1 202 ? 16.312 -12.781 7.234 1 69.5 202 LYS A CA 1
ATOM 1604 C C . LYS A 1 202 ? 16.297 -11.375 6.652 1 69.5 202 LYS A C 1
ATOM 1606 O O . LYS A 1 202 ? 17.188 -11 5.895 1 69.5 202 LYS A O 1
ATOM 1611 N N . SER A 1 203 ? 15.148 -10.953 6.492 1 61.12 203 SER A N 1
ATOM 1612 C CA . SER A 1 203 ? 15.125 -9.57 6.012 1 61.12 203 SER A CA 1
ATOM 1613 C C . SER A 1 203 ? 15.094 -8.586 7.172 1 61.12 203 SER A C 1
ATOM 1615 O O . SER A 1 203 ? 14.633 -8.922 8.266 1 61.12 203 SER A O 1
ATOM 1617 N N . GLY A 1 204 ? 15.961 -7.785 7.699 1 50.62 204 GLY A N 1
ATOM 1618 C CA . GLY A 1 204 ? 15.945 -6.816 8.789 1 50.62 204 GLY A CA 1
ATOM 1619 C C . GLY A 1 204 ? 14.555 -6.516 9.305 1 50.62 204 GLY A C 1
ATOM 1620 O O . GLY A 1 204 ? 13.609 -7.262 9.023 1 50.62 204 GLY A O 1
ATOM 1621 N N . ARG A 1 205 ? 13.938 -5.125 9.688 1 47.66 205 ARG A N 1
ATOM 1622 C CA . ARG A 1 205 ? 12.758 -4.578 10.344 1 47.66 205 ARG A CA 1
ATOM 1623 C C . ARG A 1 205 ? 11.484 -5.125 9.719 1 47.66 205 ARG A C 1
ATOM 1625 O O . ARG A 1 205 ? 10.984 -4.57 8.734 1 47.66 205 ARG A O 1
ATOM 1632 N N . LEU A 1 206 ? 10.945 -6.117 9.531 1 45.31 206 LEU A N 1
ATOM 1633 C CA . LEU A 1 206 ? 9.484 -6.047 9.547 1 45.31 206 LEU A CA 1
ATOM 1634 C C . LEU A 1 206 ? 8.961 -5.824 10.961 1 45.31 206 LEU A C 1
ATOM 1636 O O . LEU A 1 206 ? 7.945 -5.152 11.148 1 45.31 206 LEU A O 1
ATOM 1640 N N . HIS A 1 207 ? 8.695 -6.855 12.352 1 38.41 207 HIS A N 1
ATOM 1641 C CA . HIS A 1 207 ? 8.305 -6.398 13.688 1 38.41 207 HIS A CA 1
ATOM 1642 C C . HIS A 1 207 ? 9.531 -6.199 14.57 1 38.41 207 HIS A C 1
ATOM 1644 O O . HIS A 1 207 ? 10.219 -7.164 14.922 1 38.41 207 HIS A O 1
ATOM 1650 N N . PRO A 1 208 ? 10.539 -5.402 14.438 1 31.34 208 PRO A N 1
ATOM 1651 C CA . PRO A 1 208 ? 11.383 -5.504 15.633 1 31.34 208 PRO A CA 1
ATOM 1652 C C . PRO A 1 208 ? 10.602 -5.305 16.922 1 31.34 208 PRO A C 1
ATOM 1654 O O . PRO A 1 208 ? 9.82 -4.359 17.047 1 31.34 208 PRO A O 1
ATOM 1657 N N . ARG A 1 209 ? 10.242 -6.336 17.625 1 26.47 209 ARG A N 1
ATOM 1658 C CA . ARG A 1 209 ? 9.891 -5.992 19 1 26.47 209 ARG A CA 1
ATOM 1659 C C . ARG A 1 209 ? 10.938 -5.078 19.625 1 26.47 209 ARG A C 1
ATOM 1661 O O . ARG A 1 209 ? 12.133 -5.211 19.328 1 26.47 209 ARG A O 1
ATOM 1668 N N . MET B 1 1 ? 4.266 54.656 -57.031 1 27.95 1 MET B N 1
ATOM 1669 C CA . MET B 1 1 ? 4.758 53.375 -56.5 1 27.95 1 MET B CA 1
ATOM 1670 C C . MET B 1 1 ? 3.77 52.781 -55.531 1 27.95 1 MET B C 1
ATOM 1672 O O . MET B 1 1 ? 3.623 53.281 -54.406 1 27.95 1 MET B O 1
ATOM 1676 N N . LEU B 1 2 ? 2.623 52.281 -56 1 29.42 2 LEU B N 1
ATOM 1677 C CA . LEU B 1 2 ? 1.269 52.062 -55.5 1 29.42 2 LEU B CA 1
ATOM 1678 C C . LEU B 1 2 ? 1.215 50.812 -54.625 1 29.42 2 LEU B C 1
ATOM 1680 O O . LEU B 1 2 ? 1.634 49.75 -55.031 1 29.42 2 LEU B O 1
ATOM 1684 N N . SER B 1 3 ? 1.303 51.031 -53.281 1 28.44 3 SER B N 1
ATOM 1685 C CA . SER B 1 3 ? 1.372 50.156 -52.094 1 28.44 3 SER B CA 1
ATOM 1686 C C . SER B 1 3 ? 0.162 49.25 -52.031 1 28.44 3 SER B C 1
ATOM 1688 O O . SER B 1 3 ? -0.976 49.688 -51.906 1 28.44 3 SER B O 1
ATOM 1690 N N . ARG B 1 4 ? 0.18 48.125 -52.844 1 31.11 4 ARG B N 1
ATOM 1691 C CA . ARG B 1 4 ? -0.868 47.125 -53.031 1 31.11 4 ARG B CA 1
ATOM 1692 C C . ARG B 1 4 ? -1.242 46.5 -51.688 1 31.11 4 ARG B C 1
ATOM 1694 O O . ARG B 1 4 ? -0.426 45.812 -51.062 1 31.11 4 ARG B O 1
ATOM 1701 N N . THR B 1 5 ? -1.919 47.219 -50.781 1 29.56 5 THR B N 1
ATOM 1702 C CA . THR B 1 5 ? -2.377 46.75 -49.469 1 29.56 5 THR B CA 1
ATOM 1703 C C . THR B 1 5 ? -3.275 45.531 -49.594 1 29.56 5 THR B C 1
ATOM 1705 O O . THR B 1 5 ? -4.324 45.594 -50.25 1 29.56 5 THR B O 1
ATOM 1708 N N . LEU B 1 6 ? -2.695 44.312 -49.781 1 31.94 6 LEU B N 1
ATOM 1709 C CA . LEU B 1 6 ? -3.41 43.062 -49.938 1 31.94 6 LEU B CA 1
ATOM 1710 C C . LEU B 1 6 ? -4.328 42.781 -48.75 1 31.94 6 LEU B C 1
ATOM 1712 O O . LEU B 1 6 ? -3.865 42.719 -47.594 1 31.94 6 LEU B O 1
ATOM 1716 N N . SER B 1 7 ? -5.535 43.375 -48.688 1 26.7 7 SER B N 1
ATOM 1717 C CA . SER B 1 7 ? -6.543 43.219 -47.656 1 26.7 7 SER B CA 1
ATOM 1718 C C . SER B 1 7 ? -6.957 41.75 -47.5 1 26.7 7 SER B C 1
ATOM 1720 O O . SER B 1 7 ? -7.355 41.125 -48.469 1 26.7 7 SER B O 1
ATOM 1722 N N . PHE B 1 8 ? -6.227 40.969 -46.656 1 27.48 8 PHE B N 1
ATOM 1723 C CA . PHE B 1 8 ? -6.504 39.594 -46.312 1 27.48 8 PHE B CA 1
ATOM 1724 C C . PHE B 1 8 ? -7.926 39.438 -45.781 1 27.48 8 PHE B C 1
ATOM 1726 O O . PHE B 1 8 ? -8.227 39.875 -44.656 1 27.48 8 PHE B O 1
ATOM 1733 N N . LYS B 1 9 ? -8.938 39.719 -46.531 1 29.64 9 LYS B N 1
ATOM 1734 C CA . LYS B 1 9 ? -10.328 39.531 -46.125 1 29.64 9 LYS B CA 1
ATOM 1735 C C . LYS B 1 9 ? -10.578 38.125 -45.625 1 29.64 9 LYS B C 1
ATOM 1737 O O . LYS B 1 9 ? -9.922 37.188 -46.062 1 29.64 9 LYS B O 1
ATOM 1742 N N . SER B 1 10 ? -11.477 38 -44.438 1 27.5 10 SER B N 1
ATOM 1743 C CA . SER B 1 10 ? -11.992 37.094 -43.406 1 27.5 10 SER B CA 1
ATOM 1744 C C . SER B 1 10 ? -12.742 35.938 -44.062 1 27.5 10 SER B C 1
ATOM 1746 O O . SER B 1 10 ? -13.789 36.125 -44.688 1 27.5 10 SER B O 1
ATOM 1748 N N . VAL B 1 11 ? -12.117 35.031 -44.719 1 26.23 11 VAL B N 1
ATOM 1749 C CA . VAL B 1 11 ? -12.789 33.906 -45.344 1 26.23 11 VAL B CA 1
ATOM 1750 C C . VAL B 1 11 ? -13.547 33.094 -44.281 1 26.23 11 VAL B C 1
ATOM 1752 O O . VAL B 1 11 ? -12.961 32.312 -43.562 1 26.23 11 VAL B O 1
ATOM 1755 N N . LEU B 1 12 ? -14.32 33.719 -43.375 1 32.22 12 LEU B N 1
ATOM 1756 C CA . LEU B 1 12 ? -15.109 32.969 -42.406 1 32.22 12 LEU B CA 1
ATOM 1757 C C . LEU B 1 12 ? -16.062 32 -43.094 1 32.22 12 LEU B C 1
ATOM 1759 O O . LEU B 1 12 ? -17.062 32.438 -43.688 1 32.22 12 LEU B O 1
ATOM 1763 N N . GLY B 1 13 ? -15.555 31.125 -43.938 1 23.09 13 GLY B N 1
ATOM 1764 C CA . GLY B 1 13 ? -16.469 30.266 -44.656 1 23.09 13 GLY B CA 1
ATOM 1765 C C . GLY B 1 13 ? -17.406 29.5 -43.75 1 23.09 13 GLY B C 1
ATOM 1766 O O . GLY B 1 13 ? -17.094 29.266 -42.562 1 23.09 13 GLY B O 1
ATOM 1767 N N . LYS B 1 14 ? -18.75 29.391 -44.094 1 28 14 LYS B N 1
ATOM 1768 C CA . LYS B 1 14 ? -19.984 28.781 -43.562 1 28 14 LYS B CA 1
ATOM 1769 C C . LYS B 1 14 ? -19.797 27.266 -43.406 1 28 14 LYS B C 1
ATOM 1771 O O . LYS B 1 14 ? -19.656 26.531 -44.375 1 28 14 LYS B O 1
ATOM 1776 N N . ALA B 1 15 ? -18.922 26.719 -42.531 1 30.05 15 ALA B N 1
ATOM 1777 C CA . ALA B 1 15 ? -18.953 25.281 -42.281 1 30.05 15 ALA B CA 1
ATOM 1778 C C . ALA B 1 15 ? -20.391 24.797 -42.094 1 30.05 15 ALA B C 1
ATOM 1780 O O . ALA B 1 15 ? -21.125 25.297 -41.25 1 30.05 15 ALA B O 1
ATOM 1781 N N . SER B 1 16 ? -20.984 24.25 -43.156 1 27.09 16 SER B N 1
ATOM 1782 C CA . SER B 1 16 ? -22.312 23.672 -43.344 1 27.09 16 SER B CA 1
ATOM 1783 C C . SER B 1 16 ? -22.688 22.719 -42.219 1 27.09 16 SER B C 1
ATOM 1785 O O . SER B 1 16 ? -21.812 22.234 -41.5 1 27.09 16 SER B O 1
ATOM 1787 N N . HIS B 1 17 ? -24.047 22.422 -42.094 1 29.05 17 HIS B N 1
ATOM 1788 C CA . HIS B 1 17 ? -24.969 21.688 -41.25 1 29.05 17 HIS B CA 1
ATOM 1789 C C . HIS B 1 17 ? -24.641 20.203 -41.219 1 29.05 17 HIS B C 1
ATOM 1791 O O . HIS B 1 17 ? -24.547 19.547 -42.25 1 29.05 17 HIS B O 1
ATOM 1797 N N . CYS B 1 18 ? -23.812 19.781 -40.375 1 28.62 18 CYS B N 1
ATOM 1798 C CA . CYS B 1 18 ? -23.547 18.375 -40.062 1 28.62 18 CYS B CA 1
ATOM 1799 C C . CYS B 1 18 ? -24.844 17.578 -40 1 28.62 18 CYS B C 1
ATOM 1801 O O . CYS B 1 18 ? -25.766 17.953 -39.25 1 28.62 18 CYS B O 1
ATOM 1803 N N . GLY B 1 19 ? -25.25 16.844 -41.031 1 28.02 19 GLY B N 1
ATOM 1804 C CA . GLY B 1 19 ? -26.406 15.961 -41.25 1 28.02 19 GLY B CA 1
ATOM 1805 C C . GLY B 1 19 ? -26.656 15.031 -40.062 1 28.02 19 GLY B C 1
ATOM 1806 O O . GLY B 1 19 ? -25.766 14.789 -39.25 1 28.02 19 GLY B O 1
ATOM 1807 N N . HIS B 1 20 ? -27.984 14.516 -39.812 1 30.64 20 HIS B N 1
ATOM 1808 C CA . HIS B 1 20 ? -28.719 13.758 -38.812 1 30.64 20 HIS B CA 1
ATOM 1809 C C . HIS B 1 20 ? -28.094 12.391 -38.594 1 30.64 20 HIS B C 1
ATOM 1811 O O . HIS B 1 20 ? -28.625 11.375 -39.031 1 30.64 20 HIS B O 1
ATOM 1817 N N . SER B 1 21 ? -26.891 12.109 -38.844 1 28.89 21 SER B N 1
ATOM 1818 C CA . SER B 1 21 ? -26.578 10.688 -38.688 1 28.89 21 SER B CA 1
ATOM 1819 C C . SER B 1 21 ? -26.875 10.211 -37.281 1 28.89 21 SER B C 1
ATOM 1821 O O . SER B 1 21 ? -26.625 10.93 -36.312 1 28.89 21 SER B O 1
ATOM 1823 N N . ARG B 1 22 ? -27.75 9.102 -37.094 1 31.36 22 ARG B N 1
ATOM 1824 C CA . ARG B 1 22 ? -28.328 8.398 -35.938 1 31.36 22 ARG B CA 1
ATOM 1825 C C . ARG B 1 22 ? -27.25 7.973 -34.969 1 31.36 22 ARG B C 1
ATOM 1827 O O . ARG B 1 22 ? -27.562 7.434 -33.906 1 31.36 22 ARG B O 1
ATOM 1834 N N . LEU B 1 23 ? -26.062 7.887 -35.438 1 33.59 23 LEU B N 1
ATOM 1835 C CA . LEU B 1 23 ? -25.156 7.176 -34.531 1 33.59 23 LEU B CA 1
ATOM 1836 C C . LEU B 1 23 ? -24.766 8.055 -33.344 1 33.59 23 LEU B C 1
ATOM 1838 O O . LEU B 1 23 ? -23.938 7.656 -32.531 1 33.59 23 LEU B O 1
ATOM 1842 N N . CYS B 1 24 ? -25 9.344 -33.5 1 32.75 24 CYS B N 1
ATOM 1843 C CA . CYS B 1 24 ? -24.562 10.016 -32.281 1 32.75 24 CYS B CA 1
ATOM 1844 C C . CYS B 1 24 ? -25.422 9.625 -31.094 1 32.75 24 CYS B C 1
ATOM 1846 O O . CYS B 1 24 ? -26.359 10.336 -30.734 1 32.75 24 CYS B O 1
ATOM 1848 N N . LYS B 1 25 ? -25.844 8.328 -31.125 1 33.41 25 LYS B N 1
ATOM 1849 C CA . LYS B 1 25 ? -26.484 8.039 -29.859 1 33.41 25 LYS B CA 1
ATOM 1850 C C . LYS B 1 25 ? -25.672 8.57 -28.688 1 33.41 25 LYS B C 1
ATOM 1852 O O . LYS B 1 25 ? -24.438 8.5 -28.703 1 33.41 25 LYS B O 1
ATOM 1857 N N . GLY B 1 26 ? -26.094 9.633 -28.031 1 31.2 26 GLY B N 1
ATOM 1858 C CA . GLY B 1 26 ? -25.594 10.32 -26.844 1 31.2 26 GLY B CA 1
ATOM 1859 C C . GLY B 1 26 ? -24.938 9.383 -25.844 1 31.2 26 GLY B C 1
ATOM 1860 O O . GLY B 1 26 ? -25.375 8.25 -25.656 1 31.2 26 GLY B O 1
ATOM 1861 N N . PHE B 1 27 ? -23.609 9.469 -25.766 1 35.34 27 PHE B N 1
ATOM 1862 C CA . PHE B 1 27 ? -23.062 8.867 -24.547 1 35.34 27 PHE B CA 1
ATOM 1863 C C . PHE B 1 27 ? -24 9.094 -23.359 1 35.34 27 PHE B C 1
ATOM 1865 O O . PHE B 1 27 ? -24.453 10.211 -23.125 1 35.34 27 PHE B O 1
ATOM 1872 N N . PRO B 1 28 ? -24.828 8.125 -23.031 1 34.59 28 PRO B N 1
ATOM 1873 C CA . PRO B 1 28 ? -25.641 8.445 -21.859 1 34.59 28 PRO B CA 1
ATOM 1874 C C . PRO B 1 28 ? -24.922 9.336 -20.859 1 34.59 28 PRO B C 1
ATOM 1876 O O . PRO B 1 28 ? -23.688 9.227 -20.703 1 34.59 28 PRO B O 1
ATOM 1879 N N . ALA B 1 29 ? -25.266 10.461 -20.703 1 37.56 29 ALA B N 1
ATOM 1880 C CA . ALA B 1 29 ? -24.938 11.234 -19.516 1 37.56 29 ALA B CA 1
ATOM 1881 C C . ALA B 1 29 ? -24.844 10.336 -18.281 1 37.56 29 ALA B C 1
ATOM 1883 O O . ALA B 1 29 ? -25.828 10.148 -17.562 1 37.56 29 ALA B O 1
ATOM 1884 N N . TYR B 1 30 ? -24.312 9.148 -18.438 1 40.44 30 TYR B N 1
ATOM 1885 C CA . TYR B 1 30 ? -24.281 8.109 -17.422 1 40.44 30 TYR B CA 1
ATOM 1886 C C . TYR B 1 30 ? -23.906 8.695 -16.062 1 40.44 30 TYR B C 1
ATOM 1888 O O . TYR B 1 30 ? -24.25 8.125 -15.016 1 40.44 30 TYR B O 1
ATOM 1896 N N . PHE B 1 31 ? -22.734 9.531 -16 1 41.19 31 PHE B N 1
ATOM 1897 C CA . PHE B 1 31 ? -22.281 9.742 -14.641 1 41.19 31 PHE B CA 1
ATOM 1898 C C . PHE B 1 31 ? -22.938 10.969 -14.031 1 41.19 31 PHE B C 1
ATOM 1900 O O . PHE B 1 31 ? -22.281 11.984 -13.797 1 41.19 31 PHE B O 1
ATOM 1907 N N . SER B 1 32 ? -24.031 11.344 -14.492 1 39.66 32 SER B N 1
ATOM 1908 C CA . SER B 1 32 ? -24.688 12.406 -13.734 1 39.66 32 SER B CA 1
ATOM 1909 C C . SER B 1 32 ? -24.828 12.039 -12.266 1 39.66 32 SER B C 1
ATOM 1911 O O . SER B 1 32 ? -25.25 10.922 -11.945 1 39.66 32 SER B O 1
ATOM 1913 N N . THR B 1 33 ? -24.031 12.562 -11.305 1 46.44 33 THR B N 1
ATOM 1914 C CA . THR B 1 33 ? -24.359 12.508 -9.883 1 46.44 33 THR B CA 1
ATOM 1915 C C . THR B 1 33 ? -25.859 12.578 -9.664 1 46.44 33 THR B C 1
ATOM 1917 O O . THR B 1 33 ? -26.453 13.656 -9.75 1 46.44 33 THR B O 1
ATOM 1920 N N . THR B 1 34 ? -26.594 11.695 -10.086 1 46.34 34 THR B N 1
ATOM 1921 C CA . THR B 1 34 ? -28.031 11.648 -9.867 1 46.34 34 THR B CA 1
ATOM 1922 C C . THR B 1 34 ? -28.359 11.812 -8.391 1 46.34 34 THR B C 1
ATOM 1924 O O . THR B 1 34 ? -27.5 11.594 -7.531 1 46.34 34 THR B O 1
ATOM 1927 N N . SER B 1 35 ? -29.578 12.359 -8.023 1 49.47 35 SER B N 1
ATOM 1928 C CA . SER B 1 35 ? -30.234 12.547 -6.734 1 49.47 35 SER B CA 1
ATOM 1929 C C . SER B 1 35 ? -29.938 11.391 -5.781 1 49.47 35 SER B C 1
ATOM 1931 O O . SER B 1 35 ? -29.812 11.602 -4.574 1 49.47 35 SER B O 1
ATOM 1933 N N . GLY B 1 36 ? -29.844 10.188 -6.176 1 50.16 36 GLY B N 1
ATOM 1934 C CA . GLY B 1 36 ? -29.531 9 -5.395 1 50.16 36 GLY B CA 1
ATOM 1935 C C . GLY B 1 36 ? -28.125 9.023 -4.809 1 50.16 36 GLY B C 1
ATOM 1936 O O . GLY B 1 36 ? -27.906 8.539 -3.697 1 50.16 36 GLY B O 1
ATOM 1937 N N . ASP B 1 37 ? -27.234 9.711 -5.441 1 64.56 37 ASP B N 1
ATOM 1938 C CA . ASP B 1 37 ? -25.844 9.812 -5 1 64.56 37 ASP B CA 1
ATOM 1939 C C . ASP B 1 37 ? -25.719 10.75 -3.799 1 64.56 37 ASP B C 1
ATOM 1941 O O . ASP B 1 37 ? -24.922 10.5 -2.893 1 64.56 37 ASP B O 1
ATOM 1945 N N . SER B 1 38 ? -26.672 11.656 -3.67 1 75.75 38 SER B N 1
ATOM 1946 C CA . SER B 1 38 ? -26.594 12.602 -2.564 1 75.75 38 SER B CA 1
ATOM 1947 C C . SER B 1 38 ? -27 11.953 -1.247 1 75.75 38 SER B C 1
ATOM 1949 O O . SER B 1 38 ? -26.359 12.172 -0.214 1 75.75 38 SER B O 1
ATOM 1951 N N . SER B 1 39 ? -28.047 11.117 -1.342 1 88.69 39 SER B N 1
ATOM 1952 C CA . SER B 1 39 ? -28.484 10.43 -0.134 1 88.69 39 SER B CA 1
ATOM 1953 C C . SER B 1 39 ? -27.453 9.398 0.32 1 88.69 39 SER B C 1
ATOM 1955 O O . SER B 1 39 ? -27.172 9.281 1.516 1 88.69 39 SER B O 1
ATOM 1957 N N . ALA B 1 40 ? -26.922 8.75 -0.608 1 94.06 40 ALA B N 1
ATOM 1958 C CA . ALA B 1 40 ? -25.906 7.738 -0.284 1 94.06 40 ALA B CA 1
ATOM 1959 C C . ALA B 1 40 ? -24.688 8.375 0.361 1 94.06 40 ALA B C 1
ATOM 1961 O O . ALA B 1 40 ? -24.109 7.816 1.295 1 94.06 40 ALA B O 1
ATOM 1962 N N . LEU B 1 41 ? -24.359 9.453 -0.119 1 96.12 41 LEU B N 1
ATOM 1963 C CA . LEU B 1 41 ? -23.219 10.164 0.432 1 96.12 41 LEU B CA 1
ATOM 1964 C C . LEU B 1 41 ? -23.5 10.648 1.851 1 96.12 41 LEU B C 1
ATOM 1966 O O . LEU B 1 41 ? -22.641 10.547 2.73 1 96.12 41 LEU B O 1
ATOM 1970 N N . ALA B 1 42 ? -24.656 11.188 2.057 1 97 42 ALA B N 1
ATOM 1971 C CA . ALA B 1 42 ? -25.047 11.633 3.391 1 97 42 ALA B CA 1
ATOM 1972 C C . ALA B 1 42 ? -25.031 10.484 4.387 1 97 42 ALA B C 1
ATOM 1974 O O . ALA B 1 42 ? -24.562 10.641 5.52 1 97 42 ALA B O 1
ATOM 1975 N N . ASP B 1 43 ? -25.531 9.414 3.938 1 97.31 43 ASP B N 1
ATOM 1976 C CA . ASP B 1 43 ? -25.516 8.227 4.773 1 97.31 43 ASP B CA 1
ATOM 1977 C C . ASP B 1 43 ? -24.094 7.801 5.102 1 97.31 43 ASP B C 1
ATOM 1979 O O . ASP B 1 43 ? -23.781 7.473 6.246 1 97.31 43 ASP B O 1
ATOM 1983 N N . ALA B 1 44 ? -23.234 7.801 4.121 1 97.75 44 ALA B N 1
ATOM 1984 C CA . ALA B 1 44 ? -21.844 7.434 4.316 1 97.75 44 ALA B CA 1
ATOM 1985 C C . ALA B 1 44 ? -21.156 8.375 5.309 1 97.75 44 ALA B C 1
ATOM 1987 O O . ALA B 1 44 ? -20.406 7.926 6.18 1 97.75 44 ALA B O 1
ATOM 1988 N N . ARG B 1 45 ? -21.438 9.594 5.16 1 97.56 45 ARG B N 1
ATOM 1989 C CA . ARG B 1 45 ? -20.859 10.578 6.066 1 97.56 45 ARG B CA 1
ATOM 1990 C C . ARG B 1 45 ? -21.312 10.328 7.5 1 97.56 45 ARG B C 1
ATOM 1992 O O . ARG B 1 45 ? -20.516 10.445 8.438 1 97.56 45 ARG B O 1
ATOM 1999 N N . ALA B 1 46 ? -22.578 10.016 7.621 1 97.38 46 ALA B N 1
ATOM 2000 C CA . ALA B 1 46 ? -23.094 9.711 8.945 1 97.38 46 ALA B CA 1
ATOM 2001 C C . ALA B 1 46 ? -22.406 8.492 9.547 1 97.38 46 ALA B C 1
ATOM 2003 O O . ALA B 1 46 ? -22.078 8.469 10.734 1 97.38 46 ALA B O 1
ATOM 2004 N N . VAL B 1 47 ? -22.188 7.52 8.766 1 96.62 47 VAL B N 1
ATOM 2005 C CA . VAL B 1 47 ? -21.484 6.309 9.203 1 96.62 47 VAL B CA 1
ATOM 2006 C C . VAL B 1 47 ? -20.094 6.664 9.695 1 96.62 47 VAL B C 1
ATOM 2008 O O . VAL B 1 47 ? -19.672 6.207 10.766 1 96.62 47 VAL B O 1
ATOM 2011 N N . PHE B 1 48 ? -19.406 7.52 8.977 1 97.06 48 PHE B N 1
ATOM 2012 C CA . PHE B 1 48 ? -18.031 7.906 9.336 1 97.06 48 PHE B CA 1
ATOM 2013 C C . PHE B 1 48 ? -18.031 8.734 10.617 1 97.06 48 PHE B C 1
ATOM 2015 O O . PHE B 1 48 ? -17.188 8.516 11.492 1 97.06 48 PHE B O 1
ATOM 2022 N N . LEU B 1 49 ? -18.953 9.641 10.68 1 95.62 49 LEU B N 1
ATOM 2023 C CA . LEU B 1 49 ? -19.031 10.477 11.875 1 95.62 49 LEU B CA 1
ATOM 2024 C C . LEU B 1 49 ? -19.312 9.625 13.109 1 95.62 49 LEU B C 1
ATOM 2026 O O . LEU B 1 49 ? -18.656 9.789 14.141 1 95.62 49 LEU B O 1
ATOM 2030 N N . ASN B 1 50 ? -20.219 8.688 12.961 1 95 50 ASN B N 1
ATOM 2031 C CA . ASN B 1 50 ? -20.578 7.816 14.07 1 95 50 ASN B CA 1
ATOM 2032 C C . ASN B 1 50 ? -19.438 6.895 14.469 1 95 50 ASN B C 1
ATOM 2034 O O . ASN B 1 50 ? -19.297 6.543 15.641 1 95 50 ASN B O 1
ATOM 2038 N N . ALA B 1 51 ? -18.625 6.59 13.477 1 95.31 51 ALA B N 1
ATOM 2039 C CA . ALA B 1 51 ? -17.5 5.695 13.734 1 95.31 51 ALA B CA 1
ATOM 2040 C C . ALA B 1 51 ? -16.328 6.449 14.352 1 95.31 51 ALA B C 1
ATOM 2042 O O . ALA B 1 51 ? -15.375 5.836 14.828 1 95.31 51 ALA B O 1
ATOM 2043 N N . GLY B 1 52 ? -16.359 7.75 14.289 1 94.62 52 GLY B N 1
ATOM 2044 C CA . GLY B 1 52 ? -15.359 8.531 14.992 1 94.62 52 GLY B CA 1
ATOM 2045 C C . GLY B 1 52 ? -14.281 9.078 14.078 1 94.62 52 GLY B C 1
ATOM 2046 O O . GLY B 1 52 ? -13.258 9.578 14.547 1 94.62 52 GLY B O 1
ATOM 2047 N N . PHE B 1 53 ? -14.508 9 12.758 1 96.81 53 PHE B N 1
ATOM 2048 C CA . PHE B 1 53 ? -1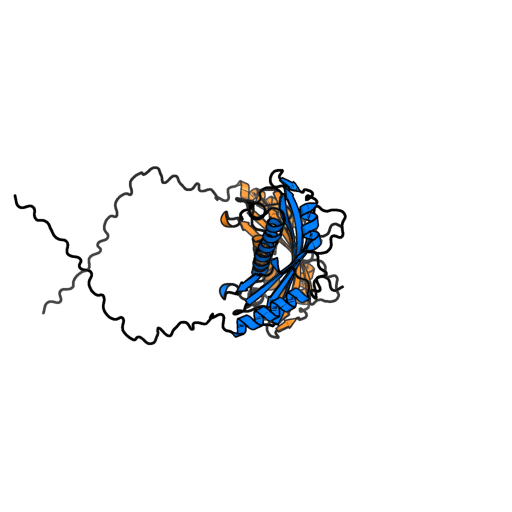3.523 9.539 11.828 1 96.81 53 PHE B CA 1
ATOM 2049 C C . PHE B 1 53 ? -13.555 11.062 11.836 1 96.81 53 PHE B C 1
ATOM 2051 O O . PHE B 1 53 ? -14.578 11.672 12.148 1 96.81 53 PHE B O 1
ATOM 2058 N N . ASP B 1 54 ? -12.414 11.688 11.562 1 96.88 54 ASP B N 1
ATOM 2059 C CA . ASP B 1 54 ? -12.273 13.141 11.523 1 96.88 54 ASP B CA 1
ATOM 2060 C C . ASP B 1 54 ? -12.922 13.711 10.266 1 96.88 54 ASP B C 1
ATOM 2062 O O . ASP B 1 54 ? -12.461 13.453 9.148 1 96.88 54 ASP B O 1
ATOM 2066 N N . PRO B 1 55 ? -13.945 14.523 10.383 1 96.12 55 PRO B N 1
ATOM 2067 C CA . PRO B 1 55 ? -14.68 15 9.203 1 96.12 55 PRO B CA 1
ATOM 2068 C C . PRO B 1 55 ? -13.805 15.812 8.25 1 96.12 55 PRO B C 1
ATOM 2070 O O . PRO B 1 55 ? -14.125 15.914 7.062 1 96.12 55 PRO B O 1
ATOM 2073 N N . THR B 1 56 ? -12.711 16.359 8.695 1 96.12 56 THR B N 1
ATOM 2074 C CA . THR B 1 56 ? -11.828 17.156 7.852 1 96.12 56 THR B CA 1
ATOM 2075 C C . THR B 1 56 ? -11.078 16.266 6.863 1 96.12 56 THR B C 1
ATOM 2077 O O . THR B 1 56 ? -10.469 16.766 5.91 1 96.12 56 THR B O 1
ATOM 2080 N N . SER B 1 57 ? -11.156 14.984 7.035 1 96.81 57 SER B N 1
ATOM 2081 C CA . SER B 1 57 ? -10.445 14.039 6.184 1 96.81 57 SER B CA 1
ATOM 2082 C C . SER B 1 57 ? -11.352 13.484 5.094 1 96.81 57 SER B C 1
ATOM 2084 O O . SER B 1 57 ? -10.883 12.797 4.176 1 96.81 57 SER B O 1
ATOM 2086 N N . PHE B 1 58 ? -12.648 13.727 5.141 1 98.12 58 PHE B N 1
ATOM 2087 C CA . PHE B 1 58 ? -13.594 13.047 4.258 1 98.12 58 PHE B CA 1
ATOM 2088 C C . PHE B 1 58 ? -13.344 13.438 2.803 1 98.12 58 PHE B C 1
ATOM 2090 O O . PHE B 1 58 ? -13.328 14.617 2.461 1 98.12 58 PHE B O 1
ATOM 2097 N N . ARG B 1 59 ? -13.148 12.414 2.012 1 98.5 59 ARG B N 1
ATOM 2098 C CA . ARG B 1 59 ? -12.859 12.625 0.596 1 98.5 59 ARG B CA 1
ATOM 2099 C C . ARG B 1 59 ? -13.625 11.641 -0.272 1 98.5 59 ARG B C 1
ATOM 2101 O O . ARG B 1 59 ? -13.594 10.43 -0.027 1 98.5 59 ARG B O 1
ATOM 2108 N N . GLU B 1 60 ? -14.281 12.195 -1.27 1 98.56 60 GLU B N 1
ATOM 2109 C CA . GLU B 1 60 ? -14.953 11.344 -2.252 1 98.56 60 GLU B CA 1
ATOM 2110 C C . GLU B 1 60 ? -13.984 10.891 -3.336 1 98.56 60 GLU B C 1
ATOM 2112 O O . GLU B 1 60 ? -13.164 11.672 -3.812 1 98.56 60 GLU B O 1
ATOM 2117 N N . GLN B 1 61 ? -14.086 9.594 -3.65 1 98.69 61 GLN B N 1
ATOM 2118 C CA . GLN B 1 61 ? -13.297 9.016 -4.734 1 98.69 61 GLN B CA 1
ATOM 2119 C C . GLN B 1 61 ? -14.188 8.312 -5.754 1 98.69 61 GLN B C 1
ATOM 2121 O O . GLN B 1 61 ? -14.727 7.238 -5.48 1 98.69 61 GLN B O 1
ATOM 2126 N N . HIS B 1 62 ? -14.297 8.984 -6.914 1 98.38 62 HIS B N 1
ATOM 2127 C CA . HIS B 1 62 ? -15.031 8.344 -8 1 98.38 62 HIS B CA 1
ATOM 2128 C C . HIS B 1 62 ? -14.18 7.27 -8.672 1 98.38 62 HIS B C 1
ATOM 2130 O O . HIS B 1 62 ? -13.023 7.512 -9.023 1 98.38 62 HIS B O 1
ATOM 2136 N N . ILE B 1 63 ? -14.789 6.121 -8.828 1 98.62 63 ILE B N 1
ATOM 2137 C CA . ILE B 1 63 ? -14.086 5.008 -9.453 1 98.62 63 ILE B CA 1
ATOM 2138 C C . ILE B 1 63 ? -14.211 5.102 -10.969 1 98.62 63 ILE B C 1
ATOM 2140 O O . ILE B 1 63 ? -15.312 5.223 -11.5 1 98.62 63 ILE B O 1
ATOM 2144 N N . ALA B 1 64 ? -13.086 5.07 -11.648 1 98.25 64 ALA B N 1
ATOM 2145 C CA . ALA B 1 64 ? -13.039 5.027 -13.109 1 98.25 64 ALA B CA 1
ATOM 2146 C C . ALA B 1 64 ? -13.008 3.586 -13.617 1 98.25 64 ALA B C 1
ATOM 2148 O O . ALA B 1 64 ? -12.516 2.691 -12.922 1 98.25 64 ALA B O 1
ATOM 2149 N N . TRP B 1 65 ? -13.477 3.424 -14.805 1 97.62 65 TRP B N 1
ATOM 2150 C CA . TRP B 1 65 ? -13.43 2.098 -15.406 1 97.62 65 TRP B CA 1
ATOM 2151 C C . TRP B 1 65 ? -12 1.569 -15.445 1 97.62 65 TRP B C 1
ATOM 2153 O O . TRP B 1 65 ? -11.758 0.393 -15.164 1 97.62 65 TRP B O 1
ATOM 2163 N N . GLY B 1 66 ? -11 2.391 -15.75 1 97.5 66 GLY B N 1
ATOM 2164 C CA . GLY B 1 66 ? -9.586 2.051 -15.883 1 97.5 66 GLY B CA 1
ATOM 2165 C C . GLY B 1 66 ? -8.922 1.747 -14.555 1 97.5 66 GLY B C 1
ATOM 2166 O O . GLY B 1 66 ? -7.77 1.316 -14.523 1 97.5 66 GLY B O 1
ATOM 2167 N N . ASP B 1 67 ? -9.641 1.95 -13.445 1 98.25 67 ASP B N 1
ATOM 2168 C CA . ASP B 1 67 ? -9.102 1.598 -12.133 1 98.25 67 ASP B CA 1
ATOM 2169 C C . ASP B 1 67 ? -9.133 0.087 -11.914 1 98.25 67 ASP B C 1
ATOM 2171 O O . ASP B 1 67 ? -8.508 -0.425 -10.984 1 98.25 67 ASP B O 1
ATOM 2175 N N . GLN B 1 68 ? -9.906 -0.603 -12.734 1 98 68 GLN B N 1
ATOM 2176 C CA . GLN B 1 68 ? -10.078 -2.043 -12.578 1 98 68 GLN B CA 1
ATOM 2177 C C . GLN B 1 68 ? -8.945 -2.811 -13.25 1 98 68 GLN B C 1
ATOM 2179 O O . GLN B 1 68 ? -8.281 -2.291 -14.148 1 98 68 GLN B O 1
ATOM 2184 N N . ASP B 1 69 ? -8.727 -3.99 -12.781 1 96.44 69 ASP B N 1
ATOM 2185 C CA . ASP B 1 69 ? -7.668 -4.824 -13.344 1 96.44 69 ASP B CA 1
ATOM 2186 C C . ASP B 1 69 ? -8.242 -6.113 -13.93 1 96.44 69 ASP B C 1
ATOM 2188 O O . ASP B 1 69 ? -9.461 -6.25 -14.07 1 96.44 69 ASP B O 1
ATOM 2192 N N . PRO B 1 70 ? -7.441 -7.062 -14.398 1 92.62 70 PRO B N 1
ATOM 2193 C CA . PRO B 1 70 ? -7.926 -8.266 -15.078 1 92.62 70 PRO B CA 1
ATOM 2194 C C . PRO B 1 70 ? -8.797 -9.141 -14.172 1 92.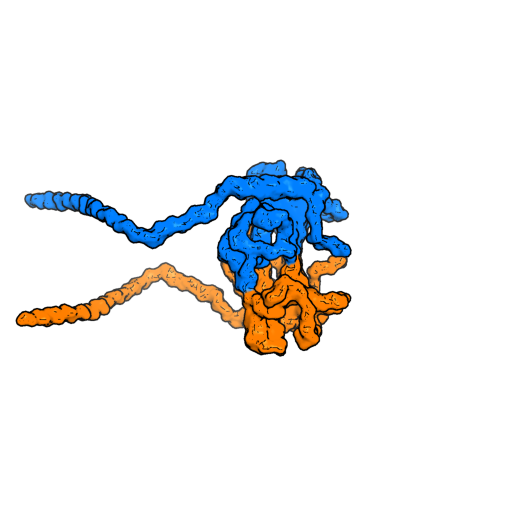62 70 PRO B C 1
ATOM 2196 O O . PRO B 1 70 ? -9.492 -10.039 -14.664 1 92.62 70 PRO B O 1
ATOM 2199 N N . PHE B 1 71 ? -8.711 -8.859 -12.867 1 93.88 71 PHE B N 1
ATOM 2200 C CA . PHE B 1 71 ? -9.562 -9.625 -11.961 1 93.88 71 PHE B CA 1
ATOM 2201 C C . PHE B 1 71 ? -10.945 -8.992 -11.867 1 93.88 71 PHE B C 1
ATOM 2203 O O . PHE B 1 71 ? -11.789 -9.453 -11.086 1 93.88 71 PHE B O 1
ATOM 2210 N N . GLN B 1 72 ? -11.148 -7.863 -12.523 1 93.25 72 GLN B N 1
ATOM 2211 C CA . GLN B 1 72 ? -12.445 -7.238 -12.766 1 93.25 72 GLN B CA 1
ATOM 2212 C C . GLN B 1 72 ? -12.938 -6.492 -11.531 1 93.25 72 GLN B C 1
ATOM 2214 O O . GLN B 1 72 ? -14.141 -6.488 -11.242 1 93.25 72 GLN B O 1
ATOM 2219 N N . HIS B 1 73 ? -12.055 -6.055 -10.797 1 97.69 73 HIS B N 1
ATOM 2220 C CA . HIS B 1 73 ? -12.336 -5.125 -9.711 1 97.69 73 HIS B CA 1
ATOM 2221 C C . HIS B 1 73 ? -11.266 -4.047 -9.617 1 97.69 73 HIS B C 1
ATOM 2223 O O . HIS B 1 73 ? -10.242 -4.121 -10.305 1 97.69 73 HIS B O 1
ATOM 2229 N N . VAL B 1 74 ? -11.523 -3.025 -8.82 1 98.69 74 VAL B N 1
ATOM 2230 C CA . VAL B 1 74 ? -10.539 -1.976 -8.602 1 98.69 74 VAL B CA 1
ATOM 2231 C C . VAL B 1 74 ? -9.227 -2.594 -8.125 1 98.69 74 VAL B C 1
ATOM 2233 O O . VAL B 1 74 ? -9.211 -3.377 -7.172 1 98.69 74 VAL B O 1
ATOM 2236 N N . ASN B 1 75 ? -8.18 -2.273 -8.82 1 98.56 75 ASN B N 1
ATOM 2237 C CA . ASN B 1 75 ? -6.852 -2.76 -8.461 1 98.56 75 ASN B CA 1
ATOM 2238 C C . ASN B 1 75 ? -6.461 -2.322 -7.051 1 98.56 75 ASN B C 1
ATOM 2240 O O . ASN B 1 75 ? -6.656 -1.163 -6.68 1 98.56 75 ASN B O 1
ATOM 2244 N N . ASN B 1 76 ? -5.867 -3.236 -6.297 1 98.5 76 ASN B N 1
ATOM 2245 C CA . ASN B 1 76 ? -5.52 -2.975 -4.906 1 98.5 76 ASN B CA 1
ATOM 2246 C C . ASN B 1 76 ? -4.543 -1.809 -4.785 1 98.5 76 ASN B C 1
ATOM 2248 O O . ASN B 1 76 ? -4.551 -1.087 -3.785 1 98.5 76 ASN B O 1
ATOM 2252 N N . VAL B 1 77 ? -3.697 -1.581 -5.727 1 98.69 77 VAL B N 1
ATOM 2253 C CA . VAL B 1 77 ? -2.725 -0.492 -5.734 1 98.69 77 VAL B CA 1
ATOM 2254 C C . VAL B 1 77 ? -3.453 0.85 -5.684 1 98.69 77 VAL B C 1
ATOM 2256 O O . VAL B 1 77 ? -2.973 1.799 -5.055 1 98.69 77 VAL B O 1
ATOM 2259 N N . ARG B 1 78 ? -4.605 0.916 -6.273 1 98.81 78 ARG B N 1
ATOM 2260 C CA . ARG B 1 78 ? -5.355 2.166 -6.336 1 98.81 78 ARG B CA 1
ATOM 2261 C C . ARG B 1 78 ? -5.719 2.654 -4.934 1 98.81 78 ARG B C 1
ATOM 2263 O O . ARG B 1 78 ? -5.777 3.859 -4.688 1 98.81 78 ARG B O 1
ATOM 2270 N N . TYR B 1 79 ? -5.934 1.768 -4.07 1 98.88 79 TYR B N 1
ATOM 2271 C CA . TYR B 1 79 ? -6.344 2.15 -2.723 1 98.88 79 TYR B CA 1
ATOM 2272 C C . TYR B 1 79 ? -5.211 2.857 -1.987 1 98.88 79 TYR B C 1
ATOM 2274 O O . TYR B 1 79 ? -5.457 3.736 -1.159 1 98.88 79 TYR B O 1
ATOM 2282 N N . ALA B 1 80 ? -3.963 2.449 -2.266 1 98.81 80 ALA B N 1
ATOM 2283 C CA . ALA B 1 80 ? -2.844 3.203 -1.705 1 98.81 80 ALA B CA 1
ATOM 2284 C C . ALA B 1 80 ? -2.91 4.672 -2.119 1 98.81 80 ALA B C 1
ATOM 2286 O O . ALA B 1 80 ? -2.656 5.562 -1.308 1 98.81 80 ALA B O 1
ATOM 2287 N N . ARG B 1 81 ? -3.242 4.898 -3.334 1 98.56 81 ARG B N 1
ATOM 2288 C CA . ARG B 1 81 ? -3.375 6.262 -3.842 1 98.56 81 ARG B CA 1
ATOM 2289 C C . ARG B 1 81 ? -4.578 6.965 -3.219 1 98.56 81 ARG B C 1
ATOM 2291 O O . ARG B 1 81 ? -4.492 8.133 -2.842 1 98.56 81 ARG B O 1
ATOM 2298 N N . PHE B 1 82 ? -5.684 6.27 -3.17 1 98.81 82 PHE B N 1
ATOM 2299 C CA . PHE B 1 82 ? -6.879 6.852 -2.561 1 98.81 82 PHE B CA 1
ATOM 2300 C C . PHE B 1 82 ? -6.598 7.285 -1.128 1 98.81 82 PHE B C 1
ATOM 2302 O O . PHE B 1 82 ? -6.922 8.414 -0.741 1 98.81 82 PHE B O 1
ATOM 2309 N N . PHE B 1 83 ? -5.938 6.461 -0.385 1 98.81 83 PHE B N 1
ATOM 2310 C CA . PHE B 1 83 ? -5.625 6.754 1.009 1 98.81 83 PHE B CA 1
ATOM 2311 C C . PHE B 1 83 ? -4.613 7.887 1.109 1 98.81 83 PHE B C 1
ATOM 2313 O O . PHE B 1 83 ? -4.711 8.734 1.997 1 98.81 83 PHE B O 1
ATOM 2320 N N . GLU B 1 84 ? -3.625 7.898 0.213 1 98.56 84 GLU B N 1
ATOM 2321 C CA . GLU B 1 84 ? -2.691 9.023 0.209 1 98.56 84 GLU B CA 1
ATOM 2322 C C . GLU B 1 84 ? -3.426 10.352 0.048 1 98.56 84 GLU B C 1
ATOM 2324 O O . GLU B 1 84 ? -3.172 11.297 0.793 1 98.56 84 GLU B O 1
ATOM 2329 N N . SER B 1 85 ? -4.301 10.383 -0.899 1 98.19 85 SER B N 1
ATOM 2330 C CA . SER B 1 85 ? -5 11.633 -1.19 1 98.19 85 SER B CA 1
ATOM 2331 C C . SER B 1 85 ? -5.805 12.109 0.014 1 98.19 85 SER B C 1
ATOM 2333 O O . SER B 1 85 ? -5.789 13.289 0.35 1 98.19 85 SER B O 1
ATOM 2335 N N . ALA B 1 86 ? -6.461 11.164 0.651 1 98.31 86 ALA B N 1
ATOM 2336 C CA . ALA B 1 86 ? -7.242 11.516 1.835 1 98.31 86 ALA B CA 1
ATOM 2337 C C . ALA B 1 86 ? -6.336 11.914 2.994 1 98.31 86 ALA B C 1
ATOM 2339 O O . ALA B 1 86 ? -6.637 12.852 3.734 1 98.31 86 ALA B O 1
ATOM 2340 N N . ARG B 1 87 ? -5.254 11.234 3.168 1 98.06 87 ARG B N 1
ATOM 2341 C CA . ARG B 1 87 ? -4.297 11.555 4.223 1 98.06 87 ARG B CA 1
ATOM 2342 C C . ARG B 1 87 ? -3.709 12.945 4.027 1 98.06 87 ARG B C 1
ATOM 2344 O O . ARG B 1 87 ? -3.568 13.703 4.992 1 98.06 87 ARG B O 1
ATOM 2351 N N . ILE B 1 88 ? -3.354 13.242 2.818 1 97.94 88 ILE B N 1
ATOM 2352 C CA . ILE B 1 88 ? -2.779 14.555 2.52 1 97.94 88 ILE B CA 1
ATOM 2353 C C . ILE B 1 88 ? -3.801 15.648 2.826 1 97.94 88 ILE B C 1
ATOM 2355 O O . ILE B 1 88 ? -3.459 16.672 3.412 1 97.94 88 ILE B O 1
ATOM 2359 N N . GLN B 1 89 ? -5.043 15.422 2.43 1 97.81 89 GLN B N 1
ATOM 2360 C CA . GLN B 1 89 ? -6.105 16.359 2.781 1 97.81 89 GLN B CA 1
ATOM 2361 C C . GLN B 1 89 ? -6.191 16.547 4.293 1 97.81 89 GLN B C 1
ATOM 2363 O O . GLN B 1 89 ? -6.301 17.688 4.773 1 97.81 89 GLN B O 1
ATOM 2368 N N . TRP B 1 90 ? -6.168 15.523 5 1 97.94 90 TRP B N 1
ATOM 2369 C CA . TRP B 1 90 ? -6.223 15.555 6.457 1 97.94 90 TRP B CA 1
ATOM 2370 C C . TRP B 1 90 ? -5.031 16.312 7.031 1 97.94 90 TRP B C 1
ATOM 2372 O O . TRP B 1 90 ? -5.195 17.172 7.906 1 97.94 90 TRP B O 1
ATOM 2382 N N . MET B 1 91 ? -3.863 16.031 6.496 1 97.44 91 MET B N 1
ATOM 2383 C CA . MET B 1 91 ? -2.646 16.719 6.93 1 97.44 91 MET B CA 1
ATOM 2384 C C . MET B 1 91 ? -2.746 18.219 6.684 1 97.44 91 MET B C 1
ATOM 2386 O O . MET B 1 91 ? -2.336 19.016 7.523 1 97.44 91 MET B O 1
ATOM 2390 N N . MET B 1 92 ? -3.262 18.531 5.582 1 97.69 92 MET B N 1
ATOM 2391 C CA . MET B 1 92 ? -3.439 19.953 5.27 1 97.69 92 MET B CA 1
ATOM 2392 C C . MET B 1 92 ? -4.375 20.609 6.273 1 97.69 92 MET B C 1
ATOM 2394 O O . MET B 1 92 ? -4.16 21.766 6.664 1 97.69 92 MET B O 1
ATOM 2398 N N . SER B 1 93 ? -5.375 19.906 6.668 1 98.19 93 SER B N 1
ATOM 2399 C CA . SER B 1 93 ? -6.301 20.453 7.656 1 98.19 93 SER B CA 1
ATOM 2400 C C . SER B 1 93 ? -5.605 20.688 8.992 1 98.19 93 SER B C 1
ATOM 2402 O O . SER B 1 93 ? -5.906 21.641 9.695 1 98.19 93 SER B O 1
ATOM 2404 N N . LEU B 1 94 ? -4.707 19.812 9.406 1 97.25 94 LEU B N 1
ATOM 2405 C CA . LEU B 1 94 ? -3.902 20 10.609 1 97.25 94 LEU B CA 1
ATOM 2406 C C . LEU B 1 94 ? -3.055 21.266 10.492 1 97.25 94 LEU B C 1
ATOM 2408 O O . LEU B 1 94 ? -3.023 22.078 11.414 1 97.25 94 LEU B O 1
ATOM 2412 N N . GLY B 1 95 ? -2.416 21.375 9.375 1 97.81 95 GLY B N 1
ATOM 2413 C CA . GLY B 1 95 ? -1.579 22.547 9.141 1 97.81 95 GLY B CA 1
ATOM 2414 C C . GLY B 1 95 ? -2.352 23.844 9.164 1 97.81 95 GLY B C 1
ATOM 2415 O O . GLY B 1 95 ? -1.878 24.844 9.719 1 97.81 95 GLY B O 1
ATOM 2416 N N . GLU B 1 96 ? -3.52 23.797 8.539 1 98.38 96 GLU B N 1
ATOM 2417 C CA . GLU B 1 96 ? -4.367 24.984 8.508 1 98.38 96 GLU B CA 1
ATOM 2418 C C . GLU B 1 96 ? -4.738 25.422 9.922 1 98.38 96 GLU B C 1
ATOM 2420 O O . GLU B 1 96 ? -4.691 26.625 10.234 1 98.38 96 GLU B O 1
ATOM 2425 N N . GLU B 1 97 ? -5.086 24.484 10.719 1 98 97 GLU B N 1
ATOM 2426 C CA . GLU B 1 97 ? -5.441 24.797 12.102 1 98 97 GLU B CA 1
ATOM 2427 C C . GLU B 1 97 ? -4.223 25.266 12.891 1 98 97 GLU B C 1
ATOM 2429 O O . GLU B 1 97 ? -4.336 26.141 13.742 1 98 97 GLU B O 1
ATOM 2434 N N . TRP B 1 98 ? -3.119 24.766 12.648 1 97.56 98 TRP B N 1
ATOM 2435 C CA . TRP B 1 98 ? -1.893 25 13.406 1 97.56 98 TRP B CA 1
ATOM 2436 C C . TRP B 1 98 ? -1.278 26.359 13.039 1 97.56 98 TRP B C 1
ATOM 2438 O O . TRP B 1 98 ? -0.907 27.125 13.922 1 97.56 98 TRP B O 1
ATOM 2448 N N . GLY B 1 99 ? -1.179 26.672 11.789 1 97.25 99 GLY B N 1
ATOM 2449 C CA . GLY B 1 99 ? -0.458 27.859 11.367 1 97.25 99 GLY B CA 1
ATOM 2450 C C . GLY B 1 99 ? -1.062 28.516 10.141 1 97.25 99 GLY B C 1
ATOM 2451 O O . GLY B 1 99 ? -0.411 29.344 9.484 1 97.25 99 GLY B O 1
ATOM 2452 N N . GLY B 1 100 ? -2.215 28.141 9.758 1 97.94 100 GLY B N 1
ATOM 2453 C CA . GLY B 1 100 ? -2.895 28.734 8.625 1 97.94 100 GLY B CA 1
ATOM 2454 C C . GLY B 1 100 ? -2.479 28.141 7.297 1 97.94 100 GLY B C 1
ATOM 2455 O O . GLY B 1 100 ? -1.844 27.078 7.258 1 97.94 100 GLY B O 1
ATOM 2456 N N . ARG B 1 101 ? -2.9 28.812 6.262 1 97.81 101 ARG B N 1
ATOM 2457 C CA . ARG B 1 101 ? -2.699 28.344 4.898 1 97.81 101 ARG B CA 1
ATOM 2458 C C . ARG B 1 101 ? -1.219 28.125 4.605 1 97.81 101 ARG B C 1
ATOM 2460 O O . ARG B 1 101 ? -0.845 27.156 3.949 1 97.81 101 ARG B O 1
ATOM 2467 N N . ALA B 1 102 ? -0.439 29 5.07 1 97.44 102 ALA B N 1
ATOM 2468 C CA . ALA B 1 102 ? 0.997 28.906 4.816 1 97.44 102 ALA B CA 1
ATOM 2469 C C . ALA B 1 102 ? 1.581 27.641 5.426 1 97.44 102 ALA B C 1
ATOM 2471 O O . ALA B 1 102 ? 2.373 26.938 4.785 1 97.44 102 ALA B O 1
ATOM 2472 N N . GLN B 1 103 ? 1.169 27.328 6.625 1 97.31 103 GLN B N 1
ATOM 2473 C CA . GLN B 1 103 ? 1.646 26.125 7.281 1 97.31 103 GLN B CA 1
ATOM 2474 C C . GLN B 1 103 ? 1.146 24.875 6.566 1 97.31 103 GLN B C 1
ATOM 2476 O O . GLN B 1 103 ? 1.896 23.906 6.391 1 97.31 103 GLN B O 1
ATOM 2481 N N . ALA B 1 104 ? -0.086 24.891 6.156 1 97.94 104 ALA B N 1
ATOM 2482 C CA . ALA B 1 104 ? -0.655 23.766 5.406 1 97.94 104 ALA B CA 1
ATOM 2483 C C . ALA B 1 104 ? 0.131 23.516 4.121 1 97.94 104 ALA B C 1
ATOM 2485 O O . ALA B 1 104 ? 0.462 22.359 3.809 1 97.94 104 ALA B O 1
ATOM 2486 N N . GLU B 1 105 ? 0.479 24.562 3.441 1 97.12 105 GLU B N 1
ATOM 2487 C CA . GLU B 1 105 ? 1.215 24.453 2.188 1 97.12 105 GLU B CA 1
ATOM 2488 C C . GLU B 1 105 ? 2.635 23.938 2.426 1 97.12 105 GLU B C 1
ATOM 2490 O O . GLU B 1 105 ? 3.135 23.109 1.675 1 97.12 105 GLU B O 1
ATOM 2495 N N . ASN B 1 106 ? 3.26 24.469 3.4 1 96.44 106 ASN B N 1
ATOM 2496 C CA . ASN B 1 106 ? 4.605 24.016 3.736 1 96.44 106 ASN B CA 1
ATOM 2497 C C . ASN B 1 106 ? 4.641 22.516 4.016 1 96.44 106 ASN B C 1
ATOM 2499 O O . ASN B 1 106 ? 5.555 21.812 3.576 1 96.44 106 ASN B O 1
ATOM 2503 N N . MET B 1 107 ? 3.646 22.031 4.676 1 95.12 107 MET B N 1
ATOM 2504 C CA . MET B 1 107 ? 3.623 20.625 5.09 1 95.12 107 MET B CA 1
ATOM 2505 C C . MET B 1 107 ? 3.555 19.703 3.881 1 95.12 107 MET B C 1
ATOM 2507 O O . MET B 1 107 ? 4.152 18.625 3.883 1 95.12 107 MET B O 1
ATOM 2511 N N . ILE B 1 108 ? 2.91 20.094 2.83 1 95.38 108 ILE B N 1
ATOM 2512 C CA . ILE B 1 108 ? 2.758 19.188 1.709 1 95.38 108 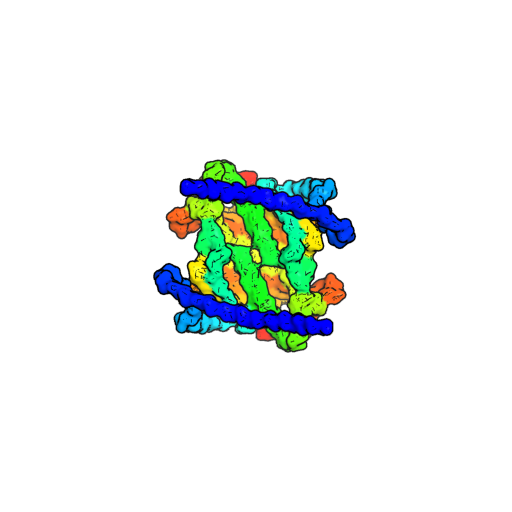ILE B CA 1
ATOM 2513 C C . ILE B 1 108 ? 3.826 19.469 0.657 1 95.38 108 ILE B C 1
ATOM 2515 O O . ILE B 1 108 ? 3.857 18.828 -0.396 1 95.38 108 ILE B O 1
ATOM 2519 N N . ARG B 1 109 ? 4.723 20.406 0.932 1 94.38 109 ARG B N 1
ATOM 2520 C CA . ARG B 1 109 ? 5.82 20.719 0.02 1 94.38 109 ARG B CA 1
ATOM 2521 C C . ARG B 1 109 ? 7.164 20.312 0.621 1 94.38 109 ARG B C 1
ATOM 2523 O O . ARG B 1 109 ? 8.219 20.641 0.066 1 94.38 109 ARG B O 1
ATOM 2530 N N . GLY B 1 110 ? 7.098 19.719 1.714 1 92.62 110 GLY B N 1
ATOM 2531 C CA . GLY B 1 110 ? 8.336 19.297 2.34 1 92.62 110 GLY B CA 1
ATOM 2532 C C . GLY B 1 110 ? 9.18 20.453 2.848 1 92.62 110 GLY B C 1
ATOM 2533 O O . GLY B 1 110 ? 10.383 20.516 2.592 1 92.62 110 GLY B O 1
ATOM 2534 N N . LYS B 1 111 ? 8.547 21.391 3.439 1 94.44 111 LYS B N 1
ATOM 2535 C CA . LYS B 1 111 ? 9.211 22.531 4.062 1 94.44 111 LYS B CA 1
ATOM 2536 C C . LYS B 1 111 ? 8.883 22.609 5.551 1 94.44 111 LYS B C 1
ATOM 2538 O O . LYS B 1 111 ? 7.723 22.469 5.945 1 94.44 111 LYS B O 1
ATOM 2543 N N . GLY B 1 112 ? 9.93 22.828 6.285 1 95.56 112 GLY B N 1
ATOM 2544 C CA . GLY B 1 112 ? 9.719 22.891 7.723 1 95.56 112 GLY B CA 1
ATOM 2545 C C . GLY B 1 112 ? 9.312 21.562 8.328 1 95.56 112 GLY B C 1
ATOM 2546 O O . GLY B 1 112 ? 9.789 20.5 7.895 1 95.56 112 GLY B O 1
ATOM 2547 N N . LEU B 1 113 ? 8.516 21.656 9.422 1 96.75 113 LEU B N 1
ATOM 2548 C CA . LEU B 1 113 ? 8.07 20.438 10.102 1 96.75 113 LEU B CA 1
ATOM 2549 C C . LEU B 1 113 ? 6.828 19.859 9.43 1 96.75 113 LEU B C 1
ATOM 2551 O O . LEU B 1 113 ? 5.84 20.578 9.227 1 96.75 113 LEU B O 1
ATOM 2555 N N . SER B 1 114 ? 7.012 18.688 9.023 1 96.94 114 SER B N 1
ATOM 2556 C CA . SER B 1 114 ? 5.926 17.984 8.367 1 96.94 114 SER B CA 1
ATOM 2557 C C . SER B 1 114 ? 5.879 16.516 8.805 1 96.94 114 SER B C 1
ATOM 2559 O O . SER B 1 114 ? 6.328 16.188 9.906 1 96.94 114 SER B O 1
ATOM 2561 N N . LEU B 1 115 ? 5.086 15.758 8.031 1 97.38 115 LEU B N 1
ATOM 2562 C CA . LEU B 1 115 ? 4.895 14.352 8.367 1 97.38 115 LEU B CA 1
ATOM 2563 C C . LEU B 1 115 ? 5.344 13.453 7.223 1 97.38 115 LEU B C 1
ATOM 2565 O O . LEU B 1 115 ? 5.078 13.75 6.055 1 97.38 115 LEU B O 1
ATOM 2569 N N . ILE B 1 116 ? 6 12.367 7.559 1 97.5 116 ILE B N 1
ATOM 2570 C CA . ILE B 1 116 ? 6.332 11.344 6.574 1 97.5 116 ILE B CA 1
ATOM 2571 C C . ILE B 1 116 ? 5.699 10.008 6.98 1 97.5 116 ILE B C 1
ATOM 2573 O O . ILE B 1 116 ? 5.395 9.797 8.156 1 97.5 116 ILE B O 1
ATOM 2577 N N . LEU B 1 117 ? 5.512 9.172 6.004 1 98.5 117 LEU B N 1
ATOM 2578 C CA . LEU B 1 117 ? 4.902 7.863 6.199 1 98.5 117 LEU B CA 1
ATOM 2579 C C . LEU B 1 117 ? 5.961 6.801 6.469 1 98.5 117 LEU B C 1
ATOM 2581 O O . LEU B 1 117 ? 6.859 6.59 5.648 1 98.5 117 LEU B O 1
ATOM 2585 N N . LYS B 1 118 ? 5.863 6.121 7.582 1 98.25 118 LYS B N 1
ATOM 2586 C CA . LYS B 1 118 ? 6.805 5.074 7.965 1 98.25 118 LYS B CA 1
ATOM 2587 C C . LYS B 1 118 ? 6.281 3.693 7.578 1 98.25 118 LYS B C 1
ATOM 2589 O O . LYS B 1 118 ? 7.035 2.848 7.102 1 98.25 118 LYS B O 1
ATOM 2594 N N . THR B 1 119 ? 5.012 3.451 7.918 1 98.5 119 THR B N 1
ATOM 2595 C CA . THR B 1 119 ? 4.379 2.188 7.559 1 98.5 119 THR B CA 1
ATOM 2596 C C . THR B 1 119 ? 2.945 2.416 7.09 1 98.5 119 THR B C 1
ATOM 2598 O O . THR B 1 119 ? 2.293 3.369 7.516 1 98.5 119 THR B O 1
ATOM 2601 N N . MET B 1 120 ? 2.502 1.556 6.25 1 98.69 120 MET B N 1
ATOM 2602 C CA . MET B 1 120 ? 1.116 1.511 5.793 1 98.69 120 MET B CA 1
ATOM 2603 C C . MET B 1 120 ? 0.622 0.071 5.695 1 98.69 120 MET B C 1
ATOM 2605 O O . MET B 1 120 ? 1.234 -0.755 5.016 1 98.69 120 MET B O 1
ATOM 2609 N N . GLU B 1 121 ? -0.385 -0.208 6.359 1 98.62 121 GLU B N 1
ATOM 2610 C CA . GLU B 1 121 ? -1.076 -1.487 6.238 1 98.62 121 GLU B CA 1
ATOM 2611 C C . GLU B 1 121 ? -2.477 -1.307 5.66 1 98.62 121 GLU B C 1
ATOM 2613 O O . GLU B 1 121 ? -3.24 -0.456 6.121 1 98.62 121 GLU B O 1
ATOM 2618 N N . ILE B 1 122 ? -2.789 -2.066 4.707 1 98.75 122 ILE B N 1
ATOM 2619 C CA . ILE B 1 122 ? -4.121 -2.025 4.109 1 98.75 122 ILE B CA 1
ATOM 2620 C C . ILE B 1 122 ? -4.781 -3.396 4.23 1 98.75 122 ILE B C 1
ATOM 2622 O O . ILE B 1 122 ? -4.168 -4.418 3.928 1 98.75 122 ILE B O 1
ATOM 2626 N N . GLN B 1 123 ? -5.973 -3.367 4.664 1 98.62 123 GLN B N 1
ATOM 2627 C CA . GLN B 1 123 ? -6.832 -4.547 4.688 1 98.62 123 GLN B CA 1
ATOM 2628 C C . GLN B 1 123 ? -7.918 -4.453 3.621 1 98.62 123 GLN B C 1
ATOM 2630 O O . GLN B 1 123 ? -8.742 -3.537 3.645 1 98.62 123 GLN B O 1
ATOM 2635 N N . PHE B 1 124 ? -7.914 -5.391 2.77 1 98.5 124 PHE B N 1
ATOM 2636 C CA . PHE B 1 124 ? -8.883 -5.43 1.682 1 98.5 124 PHE B CA 1
ATOM 2637 C C . PHE B 1 124 ? -10.055 -6.34 2.031 1 98.5 124 PHE B C 1
ATOM 2639 O O . PHE B 1 124 ? -9.914 -7.562 2.041 1 98.5 124 PHE B O 1
ATOM 2646 N N . ARG B 1 125 ? -11.242 -5.742 2.143 1 97.69 125 ARG B N 1
ATOM 2647 C CA . ARG B 1 125 ? -12.367 -6.484 2.707 1 97.69 125 ARG B CA 1
ATOM 2648 C C . ARG B 1 125 ? -13.32 -6.941 1.612 1 97.69 125 ARG B C 1
ATOM 2650 O O . ARG B 1 125 ? -13.836 -8.062 1.654 1 97.69 125 ARG B O 1
ATOM 2657 N N . ARG B 1 126 ? -13.594 -5.988 0.675 1 97.38 126 ARG B N 1
ATOM 2658 C CA . ARG B 1 126 ? -14.555 -6.262 -0.382 1 97.38 126 ARG B CA 1
ATOM 2659 C C . ARG B 1 126 ? -14.086 -5.699 -1.717 1 97.38 126 ARG B C 1
ATOM 2661 O O . ARG B 1 126 ? -13.562 -4.586 -1.774 1 97.38 126 ARG B O 1
ATOM 2668 N N . PRO B 1 127 ? -14.32 -6.496 -2.75 1 97.5 127 PRO B N 1
ATOM 2669 C CA . PRO B 1 127 ? -13.992 -5.93 -4.059 1 97.5 127 PRO B CA 1
ATOM 2670 C C . PRO B 1 127 ? -14.938 -4.805 -4.469 1 97.5 127 PRO B C 1
ATOM 2672 O O . PRO B 1 127 ? -16.141 -4.867 -4.184 1 97.5 127 PRO B O 1
ATOM 2675 N N . VAL B 1 128 ? -14.391 -3.746 -5.047 1 98.69 128 VAL B N 1
ATOM 2676 C CA . VAL B 1 128 ? -15.164 -2.643 -5.609 1 98.69 128 VAL B CA 1
ATOM 2677 C C . VAL B 1 128 ? -15.094 -2.688 -7.133 1 98.69 128 VAL B C 1
ATOM 2679 O O . VAL B 1 128 ? -14.023 -2.93 -7.703 1 98.69 128 VAL B O 1
ATOM 2682 N N . THR B 1 129 ? -16.219 -2.477 -7.812 1 98.44 129 THR B N 1
ATOM 2683 C CA . THR B 1 129 ? -16.266 -2.459 -9.273 1 98.44 129 THR B CA 1
ATOM 2684 C C . THR B 1 129 ? -16.844 -1.141 -9.781 1 98.44 129 THR B C 1
ATOM 2686 O O . THR B 1 129 ? -17.578 -0.462 -9.062 1 98.44 129 THR B O 1
ATOM 2689 N N . PHE B 1 130 ? -16.516 -0.833 -10.953 1 98.38 130 PHE B N 1
ATOM 2690 C CA . PHE B 1 130 ? -17.094 0.316 -11.633 1 98.38 130 PHE B CA 1
ATOM 2691 C C . PHE B 1 130 ? -18.516 0.009 -12.094 1 98.38 130 PHE B C 1
ATOM 2693 O O . PHE B 1 130 ? -18.797 -1.1 -12.547 1 98.38 130 PHE B O 1
ATOM 2700 N N . PRO B 1 131 ? -19.344 1.009 -12.008 1 97.62 131 PRO B N 1
ATOM 2701 C CA . PRO B 1 131 ? -19.188 2.334 -11.398 1 97.62 131 PRO B CA 1
ATOM 2702 C C . PRO B 1 131 ? -19.422 2.32 -9.891 1 97.62 131 PRO B C 1
ATOM 2704 O O . PRO B 1 131 ? -20.188 1.494 -9.383 1 97.62 131 PRO B O 1
ATOM 2707 N N . ASP B 1 132 ? -18.734 3.08 -9.195 1 98.25 132 ASP B N 1
ATOM 2708 C CA . ASP B 1 132 ? -18.922 3.27 -7.762 1 98.25 132 ASP B CA 1
ATOM 2709 C C . ASP B 1 132 ? -18.25 4.559 -7.289 1 98.25 132 ASP B C 1
ATOM 2711 O O . ASP B 1 132 ? -17.484 5.18 -8.031 1 98.25 132 ASP B O 1
ATOM 2715 N N . THR B 1 133 ? -18.656 5.039 -6.156 1 98.62 133 THR B N 1
ATOM 2716 C CA . THR B 1 133 ? -18 6.125 -5.438 1 98.62 133 THR B CA 1
ATOM 2717 C C . THR B 1 133 ? -17.641 5.691 -4.016 1 98.62 133 THR B C 1
ATOM 2719 O O . THR B 1 133 ? -18.438 5.047 -3.338 1 98.62 133 THR B O 1
ATOM 2722 N N . LEU B 1 134 ? -16.438 6.043 -3.646 1 98.81 134 LEU B N 1
ATOM 2723 C CA . LEU B 1 134 ? -16 5.773 -2.281 1 98.81 134 LEU B CA 1
ATOM 2724 C C . LEU B 1 134 ? -15.961 7.059 -1.459 1 98.81 134 LEU B C 1
ATOM 2726 O O . LEU B 1 134 ? -15.617 8.125 -1.981 1 98.81 134 LEU B O 1
ATOM 2730 N N . LEU B 1 135 ? -16.344 6.93 -0.192 1 98.75 135 LEU B N 1
ATOM 2731 C CA . LEU B 1 135 ? -15.961 7.922 0.805 1 98.75 135 LEU B CA 1
ATOM 2732 C C . LEU B 1 135 ? -14.781 7.422 1.637 1 98.75 135 LEU B C 1
ATOM 2734 O O . LEU B 1 135 ? -14.805 6.297 2.143 1 98.75 135 LEU B O 1
ATOM 2738 N N . ILE B 1 136 ? -13.812 8.234 1.764 1 98.75 136 ILE B N 1
ATOM 2739 C CA . ILE B 1 136 ? -12.609 7.895 2.52 1 98.75 136 ILE B CA 1
ATOM 2740 C C . ILE B 1 136 ? -12.438 8.867 3.682 1 98.75 136 ILE B C 1
ATOM 2742 O O . ILE B 1 136 ? -12.656 10.07 3.529 1 98.75 136 ILE B O 1
ATOM 2746 N N . GLY B 1 137 ? -12.055 8.312 4.836 1 97.69 137 GLY B N 1
ATOM 2747 C CA . GLY B 1 137 ? -11.828 9.141 6.016 1 97.69 137 GLY B CA 1
ATOM 2748 C C . GLY B 1 137 ? -10.688 8.641 6.883 1 97.69 137 GLY B C 1
ATOM 2749 O O . GLY B 1 137 ? -10.32 7.461 6.824 1 97.69 137 GLY B O 1
ATOM 2750 N N . TYR B 1 138 ? -10.164 9.547 7.703 1 97.44 138 TYR B N 1
ATOM 2751 C CA . TYR B 1 138 ? -9.039 9.266 8.586 1 97.44 138 TYR B CA 1
ATOM 2752 C C . TYR B 1 138 ? -9.32 9.758 10 1 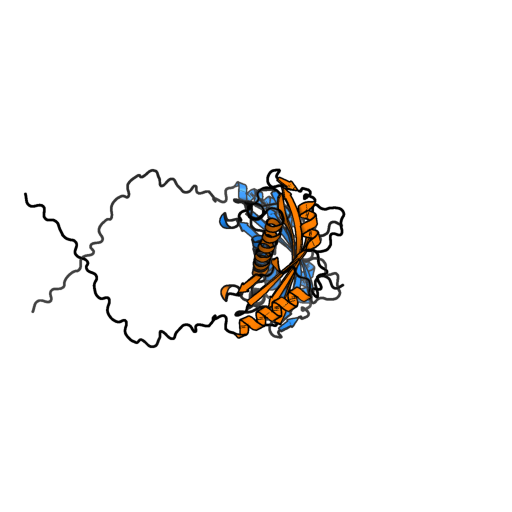97.44 138 TYR B C 1
ATOM 2754 O O . TYR B 1 138 ? -10.148 10.656 10.203 1 97.44 138 TYR B O 1
ATOM 2762 N N . ALA B 1 139 ? -8.609 9.133 10.93 1 96.06 139 ALA B N 1
ATOM 2763 C CA . ALA B 1 139 ? -8.516 9.664 12.289 1 96.06 139 ALA B CA 1
ATOM 2764 C C . ALA B 1 139 ? -7.215 9.234 12.953 1 96.06 139 ALA B C 1
ATOM 2766 O O . ALA B 1 139 ? -6.75 8.109 12.758 1 96.06 139 ALA B O 1
ATOM 2767 N N . PRO B 1 140 ? -6.648 10.156 13.711 1 96.12 140 PRO B N 1
ATOM 2768 C CA . PRO B 1 140 ? -5.512 9.719 14.523 1 96.12 140 PRO B CA 1
ATOM 2769 C C . PRO B 1 140 ? -5.926 8.773 15.656 1 96.12 140 PRO B C 1
ATOM 2771 O O . PRO B 1 140 ? -7.012 8.922 16.219 1 96.12 140 PRO B O 1
ATOM 2774 N N . LEU B 1 141 ? -5.074 7.82 15.945 1 94.44 141 LEU B N 1
ATOM 2775 C CA . LEU B 1 141 ? -5.277 6.91 17.062 1 94.44 141 LEU B CA 1
ATOM 2776 C C . LEU B 1 141 ? -4.668 7.48 18.344 1 94.44 141 LEU B C 1
ATOM 2778 O O . LEU B 1 141 ? -3.846 8.398 18.297 1 94.44 141 LEU B O 1
ATOM 2782 N N . PRO B 1 142 ? -5.125 6.961 19.484 1 90.19 142 PRO B N 1
ATOM 2783 C CA . PRO B 1 142 ? -4.555 7.453 20.734 1 90.19 142 PRO B CA 1
ATOM 2784 C C . PRO B 1 142 ? -3.035 7.312 20.797 1 90.19 142 PRO B C 1
ATOM 2786 O O . PRO B 1 142 ? -2.486 6.32 20.312 1 90.19 142 PRO B O 1
ATOM 2789 N N . LEU B 1 143 ? -2.441 8.328 21.375 1 86.88 143 LEU B N 1
ATOM 2790 C CA . LEU B 1 143 ? -0.993 8.297 21.547 1 86.88 143 LEU B CA 1
ATOM 2791 C C . LEU B 1 143 ? -0.599 7.352 22.672 1 86.88 143 LEU B C 1
ATOM 2793 O O . LEU B 1 143 ? -1.023 7.535 23.812 1 86.88 143 LEU B O 1
ATOM 2797 N N . GLU B 1 144 ? -0.04 6.23 22.391 1 77.5 144 GLU B N 1
ATOM 2798 C CA . GLU B 1 144 ? 0.22 5.223 23.406 1 77.5 144 GLU B CA 1
ATOM 2799 C C . GLU B 1 144 ? 1.657 5.305 23.922 1 77.5 144 GLU B C 1
ATOM 2801 O O . GLU B 1 144 ? 1.999 4.703 24.938 1 77.5 144 GLU B O 1
ATOM 2806 N N . SER B 1 145 ? 2.432 5.945 23.203 1 75.19 145 SER B N 1
ATOM 2807 C CA . SER B 1 145 ? 3.842 5.93 23.578 1 75.19 145 SER B CA 1
ATOM 2808 C C . SER B 1 145 ? 4.309 7.312 24.031 1 75.19 145 SER B C 1
ATOM 2810 O O . SER B 1 145 ? 3.662 8.32 23.719 1 75.19 145 SER B O 1
ATOM 2812 N N . ASP B 1 146 ? 5.355 7.238 24.781 1 81.94 146 ASP B N 1
ATOM 2813 C CA . ASP B 1 146 ? 6.035 8.461 25.188 1 81.94 146 ASP B CA 1
ATOM 2814 C C . ASP B 1 146 ? 6.75 9.109 24 1 81.94 146 ASP B C 1
ATOM 2816 O O . ASP B 1 146 ? 7.098 10.297 24.047 1 81.94 146 ASP B O 1
ATOM 2820 N N . ASP B 1 147 ? 6.918 8.328 23.047 1 84.38 147 ASP B N 1
ATOM 2821 C CA . ASP B 1 147 ? 7.551 8.883 21.844 1 84.38 147 ASP B CA 1
ATOM 2822 C C . ASP B 1 147 ? 6.555 9.703 21.031 1 84.38 147 ASP B C 1
ATOM 2824 O O . ASP B 1 147 ? 5.688 9.141 20.359 1 84.38 147 ASP B O 1
ATOM 2828 N N . THR B 1 148 ? 6.781 11.008 21.094 1 91.12 148 THR B N 1
ATOM 2829 C CA . THR B 1 148 ? 5.836 11.914 20.438 1 91.12 148 THR B CA 1
ATOM 2830 C C . THR B 1 148 ? 6.27 12.211 19.016 1 91.12 148 THR B C 1
ATOM 2832 O O . THR B 1 148 ? 5.609 12.969 18.297 1 91.12 148 THR B O 1
ATOM 2835 N N . THR B 1 149 ? 7.348 11.578 18.609 1 95.31 149 THR B N 1
ATOM 2836 C CA . THR B 1 149 ? 7.867 11.867 17.281 1 95.31 149 THR B CA 1
ATOM 2837 C C . THR B 1 149 ? 7.098 11.094 16.203 1 95.31 149 THR B C 1
ATOM 2839 O O . THR B 1 149 ? 7.23 11.367 15.016 1 95.31 149 THR B O 1
ATOM 2842 N N . ALA B 1 150 ? 6.305 10.133 16.672 1 96.56 150 ALA B N 1
ATOM 2843 C CA . ALA B 1 150 ? 5.504 9.32 15.758 1 96.56 150 ALA B CA 1
ATOM 2844 C C . ALA B 1 150 ? 4.109 9.07 16.328 1 96.56 150 ALA B C 1
ATOM 2846 O O . ALA B 1 150 ? 3.891 9.188 17.531 1 96.56 150 ALA B O 1
ATOM 2847 N N . PHE B 1 151 ? 3.189 8.789 15.453 1 95.88 151 PHE B N 1
ATOM 2848 C CA . PHE B 1 151 ? 1.834 8.43 15.859 1 95.88 151 PHE B CA 1
ATOM 2849 C C . PHE B 1 151 ? 1.146 7.602 14.773 1 95.88 151 PHE B C 1
ATOM 2851 O O . PHE B 1 151 ? 1.625 7.531 13.641 1 95.88 151 PHE B O 1
ATOM 2858 N N . GLU B 1 152 ? 0.055 6.988 15.156 1 96.19 152 GLU B N 1
ATOM 2859 C CA . GLU B 1 152 ? -0.685 6.145 14.219 1 96.19 152 GLU B CA 1
ATOM 2860 C C . GLU B 1 152 ? -2.016 6.781 13.836 1 96.19 152 GLU B C 1
ATOM 2862 O O . GLU B 1 152 ? -2.643 7.465 14.648 1 96.19 152 GLU B O 1
ATOM 2867 N N . VAL B 1 153 ? -2.383 6.531 12.656 1 96.94 153 VAL B N 1
ATOM 2868 C CA . VAL B 1 153 ? -3.693 6.918 12.141 1 96.94 153 VAL B CA 1
ATOM 2869 C C . VAL B 1 153 ? -4.387 5.703 11.523 1 96.94 153 VAL B C 1
ATOM 2871 O O . VAL B 1 153 ? -3.727 4.742 11.125 1 96.94 153 VAL B O 1
ATOM 2874 N N . THR B 1 154 ? -5.66 5.781 11.516 1 97.5 154 THR B N 1
ATOM 2875 C CA . THR B 1 154 ? -6.461 4.805 10.789 1 97.5 154 THR B CA 1
ATOM 2876 C C . THR B 1 154 ? -7.297 5.48 9.703 1 97.5 154 THR B C 1
ATOM 2878 O O . THR B 1 154 ? -7.629 6.664 9.82 1 97.5 154 THR B O 1
ATOM 2881 N N . GLY B 1 155 ? -7.5 4.809 8.633 1 97.94 155 GLY B N 1
ATOM 2882 C CA . GLY B 1 155 ? -8.375 5.215 7.543 1 97.94 155 GLY B CA 1
ATOM 2883 C C . GLY B 1 155 ? -9.266 4.094 7.043 1 97.94 155 GLY B C 1
ATOM 2884 O O . GLY B 1 155 ? -8.984 2.918 7.266 1 97.94 155 GLY B O 1
ATOM 2885 N N . SER B 1 156 ? -10.352 4.504 6.43 1 98.44 156 SER B N 1
ATOM 2886 C CA . SER B 1 156 ? -11.266 3.529 5.84 1 98.44 156 SER B CA 1
ATOM 2887 C C . SER B 1 156 ? -11.906 4.066 4.562 1 98.44 156 SER B C 1
ATOM 2889 O O . SER B 1 156 ? -12.016 5.281 4.383 1 98.44 156 SER B O 1
ATOM 2891 N N . ALA B 1 157 ? -12.25 3.152 3.729 1 98.75 157 ALA B N 1
ATOM 2892 C CA . ALA B 1 157 ? -13.039 3.439 2.529 1 98.75 157 ALA B CA 1
ATOM 2893 C C . ALA B 1 157 ? -14.406 2.773 2.598 1 98.75 157 ALA B C 1
ATOM 2895 O O . ALA B 1 157 ? -14.516 1.593 2.936 1 98.75 157 ALA B O 1
ATOM 2896 N N . TYR B 1 158 ? -15.391 3.568 2.273 1 98.56 158 TYR B N 1
ATOM 2897 C CA . TYR B 1 158 ? -16.781 3.139 2.26 1 98.56 158 TYR B CA 1
ATOM 2898 C C . TYR B 1 158 ? -17.375 3.254 0.86 1 98.56 158 TYR B C 1
ATOM 2900 O O . TYR B 1 158 ? -17.328 4.32 0.245 1 98.56 158 TYR B O 1
ATOM 2908 N N . SER B 1 159 ? -17.906 2.113 0.368 1 98.69 159 SER B N 1
ATOM 2909 C CA . SER B 1 159 ? -18.547 2.096 -0.943 1 98.69 159 SER B CA 1
ATOM 2910 C C . SER B 1 159 ? -19.984 2.592 -0.863 1 98.69 159 SER B C 1
ATOM 2912 O O . SER B 1 159 ? -20.797 2.041 -0.117 1 98.69 159 SER B O 1
ATOM 2914 N N . LEU B 1 160 ? -20.297 3.594 -1.646 1 98.38 160 LEU B N 1
ATOM 2915 C CA . LEU B 1 160 ? -21.672 4.051 -1.7 1 98.38 160 LEU B CA 1
ATOM 2916 C C . LEU B 1 160 ? -22.562 3.002 -2.359 1 98.38 160 LEU B C 1
ATOM 2918 O O . LEU B 1 160 ? -23.734 2.838 -1.975 1 98.38 160 LEU B O 1
ATOM 2922 N N . GLY B 1 161 ? -22.016 2.301 -3.338 1 97.69 161 GLY B N 1
ATOM 2923 C CA . GLY B 1 161 ? -22.75 1.26 -4.027 1 97.69 161 GLY B CA 1
ATOM 2924 C C . GLY B 1 161 ? -23.094 0.075 -3.141 1 97.69 161 GLY B C 1
ATOM 2925 O O . GLY B 1 161 ? -24.203 -0.442 -3.18 1 97.69 161 GLY B O 1
ATOM 2926 N N . GLN B 1 162 ? -22.156 -0.304 -2.367 1 97.81 162 GLN B N 1
ATOM 2927 C CA . GLN B 1 162 ? -22.328 -1.483 -1.528 1 97.81 162 GLN B CA 1
ATOM 2928 C C . GLN B 1 162 ? -22.891 -1.104 -0.16 1 97.81 162 GLN B C 1
ATOM 2930 O O . GLN B 1 162 ? -23.328 -1.969 0.597 1 97.81 162 GLN B O 1
ATOM 2935 N N . ARG B 1 163 ? -22.781 0.126 0.181 1 97.62 163 ARG B N 1
ATOM 2936 C CA . ARG B 1 163 ? -23.172 0.632 1.491 1 97.62 163 ARG B CA 1
ATOM 2937 C C . ARG B 1 163 ? -22.438 -0.109 2.607 1 97.62 163 ARG B C 1
ATOM 2939 O O . ARG B 1 163 ? -23.062 -0.521 3.592 1 97.62 163 ARG B O 1
ATOM 2946 N N . LYS B 1 164 ? -21.109 -0.301 2.457 1 97.5 164 LYS B N 1
ATOM 2947 C CA . LYS B 1 164 ? -20.234 -1.016 3.389 1 97.5 164 LYS B CA 1
ATOM 2948 C C . LYS B 1 164 ? -18.812 -0.463 3.35 1 97.5 164 LYS B C 1
ATOM 2950 O O . LYS B 1 164 ? -18.375 0.057 2.322 1 97.5 164 LYS B O 1
ATOM 2955 N N . PHE B 1 165 ? -18.156 -0.574 4.5 1 98.06 165 PHE B N 1
ATOM 2956 C CA . PHE B 1 165 ? -16.703 -0.435 4.457 1 98.06 165 PHE B CA 1
ATOM 2957 C C . PHE B 1 165 ? -16.078 -1.513 3.578 1 98.06 165 PHE B C 1
ATOM 2959 O O . PHE B 1 165 ? -16.453 -2.684 3.664 1 98.06 165 PHE B O 1
ATOM 2966 N N . VAL B 1 166 ? -15.102 -1.093 2.764 1 98.56 166 VAL B N 1
ATOM 2967 C CA . VAL B 1 166 ? -14.578 -2.066 1.812 1 98.56 166 VAL B CA 1
ATOM 2968 C C . VAL B 1 166 ? -13.07 -2.213 2.008 1 98.56 166 VAL B C 1
ATOM 2970 O O . VAL B 1 166 ? -12.477 -3.213 1.591 1 98.56 166 VAL B O 1
ATOM 2973 N N . THR B 1 167 ? -12.414 -1.238 2.576 1 98.56 167 THR B N 1
ATOM 2974 C CA . THR B 1 167 ? -10.984 -1.271 2.844 1 98.56 167 THR B CA 1
ATOM 2975 C C . THR B 1 167 ? -10.648 -0.445 4.082 1 98.56 167 THR B C 1
ATOM 2977 O O . THR B 1 167 ? -11.281 0.582 4.34 1 98.56 167 THR B O 1
ATOM 2980 N N . HIS B 1 168 ? -9.656 -0.9 4.816 1 98.5 168 HIS B N 1
ATOM 2981 C CA . HIS B 1 168 ? -9.125 -0.184 5.973 1 98.5 168 HIS B CA 1
ATOM 2982 C C . HIS B 1 168 ? -7.613 -0.023 5.875 1 98.5 168 HIS B C 1
ATOM 2984 O O . HIS B 1 168 ? -6.941 -0.823 5.223 1 98.5 168 HIS B O 1
ATOM 2990 N N . THR B 1 169 ? -7.148 0.98 6.523 1 98.44 169 THR B N 1
ATOM 2991 C CA . THR B 1 169 ? -5.703 1.162 6.602 1 98.44 169 THR B CA 1
ATOM 2992 C C . THR B 1 169 ? -5.289 1.607 8 1 98.44 169 THR B C 1
ATOM 2994 O O . THR B 1 169 ? -6.062 2.264 8.703 1 98.44 169 THR B O 1
ATOM 2997 N N . LYS B 1 170 ? -4.16 1.195 8.398 1 97.88 170 LYS B N 1
ATOM 2998 C CA . LYS B 1 170 ? -3.414 1.722 9.539 1 97.88 170 LYS B CA 1
ATOM 2999 C C . LYS B 1 170 ? -2.027 2.195 9.117 1 97.88 170 LYS B C 1
ATOM 3001 O O . LYS B 1 170 ? -1.311 1.483 8.414 1 97.88 170 LYS B O 1
ATOM 3006 N N . GLU B 1 171 ? -1.709 3.344 9.57 1 98 171 GLU B N 1
ATOM 3007 C CA . GLU B 1 171 ? -0.465 3.965 9.125 1 98 171 GLU B CA 1
ATOM 3008 C C . GLU B 1 171 ? 0.301 4.57 10.297 1 98 17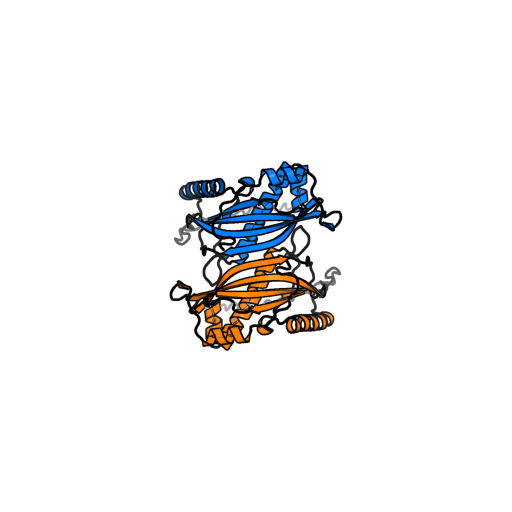1 GLU B C 1
ATOM 3010 O O . GLU B 1 171 ? -0.304 5.051 11.258 1 98 171 GLU B O 1
ATOM 3015 N N . THR B 1 172 ? 1.6 4.52 10.195 1 97.81 172 THR B N 1
ATOM 3016 C CA . THR B 1 172 ? 2.453 5.242 11.133 1 97.81 172 THR B CA 1
ATOM 3017 C C . THR B 1 172 ? 3.062 6.473 10.477 1 97.81 172 THR B C 1
ATOM 3019 O O . THR B 1 172 ? 3.725 6.371 9.438 1 97.81 172 THR B O 1
ATOM 3022 N N . LEU B 1 173 ? 2.828 7.602 11.078 1 97.75 173 LEU B N 1
ATOM 3023 C CA . LEU B 1 173 ? 3.385 8.867 10.625 1 97.75 173 LEU B CA 1
ATOM 3024 C C . LEU B 1 173 ? 4.453 9.367 11.594 1 97.75 173 LEU B C 1
ATOM 3026 O O . LEU B 1 173 ? 4.324 9.203 12.805 1 97.75 173 LEU B O 1
ATOM 3030 N N . VAL B 1 174 ? 5.449 10 11 1 97.81 174 VAL B N 1
ATOM 3031 C CA . VAL B 1 174 ? 6.57 10.508 11.781 1 97.81 174 VAL B CA 1
ATOM 3032 C C . VAL B 1 174 ? 6.754 12 11.508 1 97.81 174 VAL B C 1
ATOM 3034 O O . VAL B 1 174 ? 6.754 12.43 10.352 1 97.81 174 VAL B O 1
ATOM 3037 N N . TRP B 1 175 ? 6.914 12.727 12.578 1 97.75 175 TRP B N 1
ATOM 3038 C CA . TRP B 1 175 ? 7.273 14.133 12.422 1 97.75 175 TRP B CA 1
ATOM 3039 C C . TRP B 1 175 ? 8.688 14.273 11.875 1 97.75 175 TRP B C 1
ATOM 3041 O O . TRP B 1 175 ? 9.625 13.656 12.391 1 97.75 175 TRP B O 1
ATOM 3051 N N . TYR B 1 176 ? 8.773 15.086 10.828 1 97.56 176 TYR B N 1
ATOM 3052 C CA . TYR B 1 176 ? 10.039 15.234 10.117 1 97.56 176 TYR B CA 1
ATOM 3053 C C . TYR B 1 176 ? 10.305 16.703 9.789 1 97.56 176 TYR B C 1
ATOM 3055 O O . TYR B 1 176 ? 9.445 17.391 9.25 1 97.56 176 TYR B O 1
ATOM 3063 N N . ASN B 1 177 ? 11.516 17.141 10.211 1 97.25 177 ASN B N 1
ATOM 3064 C CA . ASN B 1 177 ? 11.977 18.484 9.906 1 97.25 177 ASN B CA 1
ATOM 3065 C C . ASN B 1 177 ? 12.758 18.531 8.594 1 97.25 177 ASN B C 1
ATOM 3067 O O . ASN B 1 177 ? 13.922 18.125 8.547 1 97.25 177 ASN B O 1
ATOM 3071 N N . TYR B 1 178 ? 12.203 19.094 7.625 1 94.94 178 TYR B N 1
ATOM 3072 C CA . TYR B 1 178 ? 12.789 19.078 6.289 1 94.94 178 TYR B CA 1
ATOM 3073 C C . TYR B 1 178 ? 13.93 20.078 6.184 1 94.94 178 TYR B C 1
ATOM 3075 O O . TYR B 1 178 ? 14.75 20.016 5.27 1 94.94 178 TYR B O 1
ATOM 3083 N N . ASP B 1 179 ? 13.969 21.031 7.027 1 94.94 179 ASP B N 1
ATOM 3084 C CA . ASP B 1 179 ? 15.086 21.969 7.055 1 94.94 179 ASP B CA 1
ATOM 3085 C C . ASP B 1 179 ? 16.344 21.328 7.648 1 94.94 179 ASP B C 1
ATOM 3087 O O . ASP B 1 179 ? 17.453 21.609 7.211 1 94.94 179 ASP B O 1
ATOM 3091 N N . GLU B 1 180 ? 16.156 20.484 8.609 1 95.62 180 GLU B N 1
ATOM 3092 C CA . GLU B 1 180 ? 17.266 19.812 9.281 1 95.62 180 GLU B CA 1
ATOM 3093 C C . GLU B 1 180 ? 17.406 18.359 8.805 1 95.62 180 GLU B C 1
ATOM 3095 O O . GLU B 1 180 ? 18.391 17.688 9.133 1 95.62 180 GLU B O 1
ATOM 3100 N N . LEU B 1 181 ? 16.453 17.859 8.109 1 92.44 181 LEU B N 1
ATOM 3101 C CA . LEU B 1 181 ? 16.453 16.547 7.496 1 92.44 181 LEU B CA 1
ATOM 3102 C C . LEU B 1 181 ? 16.594 15.445 8.555 1 92.44 181 LEU B C 1
ATOM 3104 O O . LEU B 1 181 ? 17.469 14.578 8.438 1 92.44 181 LEU B O 1
ATOM 3108 N N . ARG B 1 182 ? 15.68 15.555 9.523 1 95.19 182 ARG B N 1
ATOM 3109 C CA . ARG B 1 182 ? 15.664 14.57 10.602 1 95.19 182 ARG B CA 1
ATOM 3110 C C . ARG B 1 182 ? 14.289 14.5 11.258 1 95.19 182 ARG B C 1
ATOM 3112 O O . ARG B 1 182 ? 13.508 15.445 11.18 1 95.19 182 ARG B O 1
ATOM 3119 N N . LYS B 1 183 ? 14.125 13.383 11.898 1 95.5 183 LYS B N 1
ATOM 3120 C CA . LYS B 1 183 ? 12.977 13.273 12.797 1 95.5 183 LYS B CA 1
ATOM 3121 C C . LYS B 1 183 ? 13.016 14.352 13.875 1 95.5 183 LYS B C 1
ATOM 3123 O O . LYS B 1 183 ? 14.094 14.711 14.359 1 95.5 183 LYS B O 1
ATOM 3128 N N . ASP B 1 184 ? 11.867 14.797 14.297 1 96.19 184 ASP B N 1
ATOM 3129 C CA . ASP B 1 184 ? 11.828 15.883 15.273 1 96.19 184 ASP B CA 1
ATOM 3130 C C . ASP B 1 184 ? 10.578 15.797 16.141 1 96.19 184 ASP B C 1
ATOM 3132 O O . ASP B 1 184 ? 9.609 15.117 15.781 1 96.19 184 ASP B O 1
ATOM 3136 N N . VAL B 1 185 ? 10.656 16.484 17.234 1 95.06 185 VAL B N 1
ATOM 3137 C CA . VAL B 1 185 ? 9.523 16.562 18.156 1 95.06 185 VAL B CA 1
ATOM 3138 C C . VAL B 1 185 ? 8.625 17.734 17.766 1 95.06 185 VAL B C 1
ATOM 3140 O O . VAL B 1 185 ? 9.109 18.844 17.531 1 95.06 185 VAL B O 1
ATOM 3143 N N . PRO B 1 186 ? 7.348 17.438 17.656 1 95.88 186 PRO B N 1
ATOM 3144 C CA . PRO B 1 186 ? 6.457 18.562 17.328 1 95.88 186 PRO B CA 1
ATOM 3145 C C . PRO B 1 186 ? 6.289 19.531 18.5 1 95.88 186 PRO B C 1
ATOM 3147 O O . PRO B 1 186 ? 6.414 19.141 19.656 1 95.88 186 PRO B O 1
ATOM 3150 N N . PRO B 1 187 ? 6.043 20.797 18.156 1 95.81 187 PRO B N 1
ATOM 3151 C CA . PRO B 1 187 ? 5.695 21.719 19.234 1 95.81 187 PRO B CA 1
ATOM 3152 C C . PRO B 1 187 ? 4.387 21.359 19.922 1 95.81 187 PRO B C 1
ATOM 3154 O O . PRO B 1 187 ? 3.549 20.672 19.344 1 95.81 187 PRO B O 1
ATOM 3157 N N . LYS B 1 188 ? 4.23 21.844 21.109 1 95.56 188 LYS B N 1
ATOM 3158 C CA . LYS B 1 188 ? 3.07 21.531 21.938 1 95.56 188 LYS B CA 1
ATOM 3159 C C . LYS B 1 188 ? 1.771 21.875 21.203 1 95.56 188 LYS B C 1
ATOM 3161 O O . LYS B 1 188 ? 0.781 21.141 21.312 1 95.56 188 LYS B O 1
ATOM 3166 N N . GLU B 1 189 ? 1.774 22.953 20.516 1 96.69 189 GLU B N 1
ATOM 3167 C CA . GLU B 1 189 ? 0.575 23.391 19.812 1 96.69 189 GLU B CA 1
ATOM 3168 C C . GLU B 1 189 ? 0.127 22.359 18.781 1 96.69 189 GLU B C 1
ATOM 3170 O O . GLU B 1 189 ? -1.058 22.031 18.703 1 96.69 189 GLU B O 1
ATOM 3175 N N . ALA B 1 190 ? 1.019 21.906 18.016 1 96.31 190 ALA B N 1
ATOM 3176 C CA . ALA B 1 190 ? 0.718 20.891 17 1 96.31 190 ALA B CA 1
ATOM 3177 C C . ALA B 1 190 ? 0.228 19.594 17.656 1 96.31 190 ALA B C 1
ATOM 3179 O O . ALA B 1 190 ? -0.712 18.969 17.156 1 96.31 190 ALA B O 1
ATOM 3180 N N . LEU B 1 191 ? 0.823 19.25 18.703 1 95.44 191 LEU B N 1
ATOM 3181 C CA . LEU B 1 191 ? 0.439 18.031 19.422 1 95.44 191 LEU B CA 1
ATOM 3182 C C . LEU B 1 191 ? -0.963 18.172 20.016 1 95.44 191 LEU B C 1
ATOM 3184 O O . LEU B 1 191 ? -1.749 17.219 19.984 1 95.44 191 LEU B O 1
ATOM 3188 N N . ASP B 1 192 ? -1.256 19.297 20.531 1 96.06 192 ASP B N 1
ATOM 3189 C CA . ASP B 1 192 ? -2.578 19.547 21.109 1 96.06 192 ASP B CA 1
ATOM 3190 C C . ASP B 1 192 ? -3.666 19.422 20.031 1 96.06 192 ASP B C 1
ATOM 3192 O O . ASP B 1 192 ? -4.742 18.875 20.297 1 96.06 192 ASP B O 1
ATOM 3196 N N . ILE B 1 193 ? -3.363 19.922 18.906 1 96.81 193 ILE B N 1
ATOM 3197 C CA . ILE B 1 193 ? -4.312 19.844 17.797 1 96.81 193 ILE B CA 1
ATOM 3198 C C . ILE B 1 193 ? -4.535 18.375 17.422 1 96.81 193 ILE B C 1
ATOM 3200 O O . ILE B 1 193 ? -5.676 17.938 17.266 1 96.81 193 ILE B O 1
ATOM 3204 N N . LEU B 1 194 ? -3.469 17.656 17.312 1 95.81 194 LEU B N 1
ATOM 3205 C CA . LEU B 1 194 ? -3.561 16.234 16.984 1 95.81 194 LEU B CA 1
ATOM 3206 C C . LEU B 1 194 ? -4.391 15.492 18.031 1 95.81 194 LEU B C 1
ATOM 3208 O O . LEU B 1 194 ? -5.289 14.727 17.672 1 95.81 194 LEU B O 1
ATOM 3212 N N . VAL B 1 195 ? -4.125 15.742 19.266 1 93.75 195 VAL B N 1
ATOM 3213 C CA . VAL B 1 195 ? -4.801 15.07 20.375 1 93.75 195 VAL B CA 1
ATOM 3214 C C . VAL B 1 195 ? -6.285 15.43 20.359 1 93.75 195 VAL B C 1
ATOM 3216 O O . VAL B 1 195 ? -7.137 14.586 20.656 1 93.75 195 VAL B O 1
ATOM 3219 N N . SER B 1 196 ? -6.586 16.625 20.016 1 95.06 196 SER B N 1
ATOM 3220 C CA . SER B 1 196 ? -7.977 17.062 20 1 95.06 196 SER B CA 1
ATOM 3221 C C . SER B 1 196 ? -8.773 16.344 18.922 1 95.06 196 SER B C 1
ATOM 3223 O O . SER B 1 196 ? -10.008 16.312 18.953 1 95.06 196 SER B O 1
ATOM 3225 N N . ARG B 1 197 ? -8.023 15.727 17.969 1 94.81 197 ARG B N 1
ATOM 3226 C CA . ARG B 1 197 ? -8.688 15.062 16.859 1 94.81 197 ARG B CA 1
ATOM 3227 C C . ARG B 1 197 ? -8.766 13.555 17.078 1 94.81 197 ARG B C 1
ATOM 3229 O O . ARG B 1 197 ? -9.344 12.828 16.266 1 94.81 197 ARG B O 1
ATOM 3236 N N . VAL B 1 198 ? -8.125 13.148 18.172 1 90.81 198 VAL B N 1
ATOM 3237 C CA . VAL B 1 198 ? -8.18 11.727 18.5 1 90.81 198 VAL B CA 1
ATOM 3238 C C . VAL B 1 198 ? -9.594 11.352 18.938 1 90.81 198 VAL B C 1
ATOM 3240 O O . VAL B 1 198 ? -10.203 12.039 19.75 1 90.81 198 VAL B O 1
ATOM 3243 N N . ARG B 1 199 ? -10.047 10.367 18.188 1 79.94 199 ARG B N 1
ATOM 3244 C CA . ARG B 1 199 ? -11.32 9.781 18.609 1 79.94 199 ARG B CA 1
ATOM 3245 C C . ARG B 1 199 ? -11.211 8.266 18.75 1 79.94 199 ARG B C 1
ATOM 3247 O O . ARG B 1 199 ? -10.227 7.668 18.312 1 79.94 199 ARG B O 1
ATOM 3254 N N . ASN B 1 200 ? -12.133 7.691 19.453 1 80.38 200 ASN B N 1
ATOM 3255 C CA . ASN B 1 200 ? -12.219 6.238 19.516 1 80.38 200 ASN B CA 1
ATOM 3256 C C . ASN B 1 200 ? -12.883 5.664 18.266 1 80.38 200 ASN B C 1
ATOM 3258 O O . ASN B 1 200 ? -14.109 5.516 18.219 1 80.38 200 ASN B O 1
ATOM 3262 N N . VAL B 1 201 ? -12 5.504 17.297 1 84.25 201 VAL B N 1
ATOM 3263 C CA . VAL B 1 201 ? -12.539 5.039 16.031 1 84.25 201 VAL B CA 1
ATOM 3264 C C . VAL B 1 201 ? -12.945 3.574 16.141 1 84.25 201 VAL B C 1
ATOM 3266 O O . VAL B 1 201 ? -12.164 2.74 16.609 1 84.25 201 VAL B O 1
ATOM 3269 N N . LYS B 1 202 ? -14.195 3.264 16 1 70.5 202 LYS B N 1
ATOM 3270 C CA . LYS B 1 202 ? -14.75 1.915 15.93 1 70.5 202 LYS B CA 1
ATOM 3271 C C . LYS B 1 202 ? -14.883 1.455 14.477 1 70.5 202 LYS B C 1
ATOM 3273 O O . LYS B 1 202 ? -15.891 1.746 13.82 1 70.5 202 LYS B O 1
ATOM 3278 N N . SER B 1 203 ? -13.859 1.358 13.961 1 60.94 203 SER B N 1
ATOM 3279 C CA . SER B 1 203 ? -13.969 0.837 12.609 1 60.94 203 SER B CA 1
ATOM 3280 C C . SER B 1 203 ? -13.836 -0.682 12.586 1 60.94 203 SER B C 1
ATOM 3282 O O . SER B 1 203 ? -13.188 -1.267 13.461 1 60.94 203 SER B O 1
ATOM 3284 N N . GLY B 1 204 ? -14.781 -1.603 12.414 1 51.81 204 GLY B N 1
ATOM 3285 C CA . GLY B 1 204 ? -14.719 -3.055 12.375 1 51.81 204 GLY B CA 1
ATOM 3286 C C . GLY B 1 204 ? -13.305 -3.596 12.406 1 51.81 204 GLY B C 1
ATOM 3287 O O . GLY B 1 204 ? -12.359 -2.863 12.711 1 51.81 204 GLY B O 1
ATOM 3288 N N . ARG B 1 205 ? -12.75 -4.836 11.414 1 48.19 205 ARG B N 1
ATOM 3289 C CA . ARG B 1 205 ? -11.625 -5.77 11.414 1 48.19 205 ARG B CA 1
ATOM 3290 C C . ARG B 1 205 ? -10.297 -5.027 11.414 1 48.19 205 ARG B C 1
ATOM 3292 O O . ARG B 1 205 ? -9.617 -4.961 10.383 1 48.19 205 ARG B O 1
ATOM 3299 N N . LEU B 1 206 ? -9.82 -4.09 11.836 1 45.5 206 LEU B N 1
ATOM 3300 C CA . LEU B 1 206 ? -8.391 -4.129 11.547 1 45.5 206 LEU B CA 1
ATOM 3301 C C . LEU B 1 206 ? -7.742 -5.371 12.156 1 45.5 206 LEU B C 1
ATOM 3303 O O . LEU B 1 206 ? -6.867 -5.984 11.539 1 45.5 206 LEU B O 1
ATOM 3307 N N . HIS B 1 207 ? -7.137 -5.625 13.641 1 39 207 HIS B N 1
ATOM 3308 C CA . HIS B 1 207 ? -6.656 -6.918 14.125 1 39 207 HIS B CA 1
ATOM 3309 C C . HIS B 1 207 ? -7.77 -7.699 14.805 1 39 207 HIS B C 1
ATOM 3311 O O . HIS B 1 207 ? -8.219 -7.336 15.891 1 39 207 HIS B O 1
ATOM 3317 N N . PRO B 1 208 ? -8.961 -7.938 14.453 1 31.08 208 PRO B N 1
ATOM 3318 C CA . PRO B 1 208 ? -9.555 -8.75 15.516 1 31.08 208 PRO B CA 1
ATOM 3319 C C . PRO B 1 208 ? -8.742 -10 15.828 1 31.08 208 PRO B C 1
ATOM 3321 O O . PRO B 1 208 ? -8.328 -10.719 14.914 1 31.08 208 PRO B O 1
ATOM 3324 N N . ARG B 1 209 ? -7.953 -10.07 16.891 1 26.5 209 ARG B N 1
ATOM 3325 C CA . ARG B 1 209 ? -7.617 -11.414 17.344 1 26.5 209 ARG B CA 1
ATOM 3326 C C . ARG B 1 209 ? -8.836 -12.32 17.312 1 26.5 209 ARG B C 1
ATOM 3328 O O . ARG B 1 209 ? -9.953 -11.883 17.594 1 26.5 209 ARG B O 1
#

Foldseek 3Di:
DDPPPPPPPDPVPPPDDDDDDPPVPDPPPVPPCPPLVVVLVVLVLVVCVVLQFQSQLKDKDWDDQVCADPVQFRDPVVVVVVQVVSVLSVQLVLLCVQPRNVRSVCQVVLAFKHKDWDDKDKDFAATHHPGWMKIKTKAWADDDDPDQQKGKMKMWIAISVVRDTGMIMMTMMGIAGSVVGDGDHDDPSSVVSNNVSHDNRPDPDPPPD/DDPPPVPPDDPVDDPDDDDPDPPPPDPPVVPDCPPLVVVLVVLVLVVCVVLQFQSQLKDKDWDDQVCADPVQFRDPVVVVVVQVVSVLSVQLVLLCVQPRNVRSVCQVVLAFKHKDWDDKDKDFAATHHPGWMKIKTKAWADDDDPDQQKGKMKMWIAISVVRDTGMIMMTMMGIAGSVVGDGDHDDPSSVVSNNVSHDNRPDPDPPPD

Nearest PDB structures (foldseek):
  2o5u-assembly1_B-2  TM=8.531E-01  e=9.459E-11  Pseudomonas aeruginosa
  5x04-assembly1_B  TM=7.871E-01  e=7.768E-08  Umbellularia californica
  8qrt-assembly2_DDD  TM=7.483E-01  e=4.557E-07  Lemna aequinoctialis
  8qs0-assembly2_DDD  TM=7.689E-01  e=3.627E-06  Lemna aequinoctialis
  8qs0-assembly2_CCC  TM=7.633E-01  e=7.095E-06  Lemna aequinoctialis

Solvent-accessible surface area (backbone atoms only — not comparable to full-atom values): 23328 Å² total; per-residue (Å²): 138,82,81,79,75,79,77,81,74,82,76,74,72,82,82,78,83,81,76,86,70,77,77,71,57,70,72,69,78,69,82,57,83,48,78,68,53,56,53,41,47,50,50,51,49,49,52,39,52,75,27,31,38,34,75,74,12,59,36,80,43,77,48,50,74,82,47,38,42,73,74,66,24,50,36,74,51,54,51,49,46,53,49,48,55,28,48,51,46,30,50,32,49,53,22,34,74,67,60,29,68,66,40,17,52,28,34,71,48,55,37,46,70,27,71,45,74,41,34,41,31,38,41,55,72,50,90,47,49,70,78,39,39,29,44,28,35,31,28,40,44,76,81,85,58,89,57,70,36,46,48,42,35,38,35,40,30,30,31,51,76,73,70,39,76,25,34,35,35,43,34,35,36,30,32,29,24,50,78,76,69,39,76,37,72,67,55,69,68,55,49,50,55,52,57,70,47,41,36,82,58,62,65,79,83,78,81,73,126,138,83,81,78,76,78,75,83,73,83,77,76,70,81,80,73,83,81,75,88,65,78,76,71,60,67,73,68,80,68,82,56,84,47,78,69,52,56,56,39,47,53,50,49,51,50,53,38,52,75,26,29,37,34,75,73,12,59,35,80,42,77,48,49,74,82,48,36,42,73,73,67,23,51,35,72,51,54,51,49,47,53,50,48,55,28,48,50,46,32,51,32,49,52,23,34,72,66,58,30,66,65,38,18,51,29,34,70,48,53,37,46,71,28,71,43,73,41,34,43,31,38,39,54,74,50,90,48,50,67,79,37,40,29,44,28,34,32,26,39,44,74,80,83,56,91,59,70,35,47,49,42,32,38,35,40,32,30,32,52,76,74,69,39,77,25,34,39,34,43,34,34,37,30,32,30,26,50,78,76,68,40,77,37,73,68,54,69,67,55,50,50,54,51,57,72,49,40,38,81,59,60,64,80,79,80,79,70,127

Secondary structure (DSSP, 8-state):
---------------------TT------TT---HHHHHHHHHHHHHHHHHT-EEEEEEEEEPPGGGB-TTSSB-HHHHHHHHHHHHHHHHHHHHHHHHHHHHHHHHHTT-SEEEEEEEEEEEE-S---SS-EEEEEEEEPP--SS-TTEEEEEEEEEETTTTEEEEEEEEEEEEEETTTTEE-PPPHHHHHHHHHT------S-SS--/---------------------TT------TT---HHHHHHHHHHHHHHHHHT-EEEEEEEEEPPGGGB-TTSSB-HHHHHHHHHHHHHHHHHHHHHHHHHHHHHHHHHTT-SEEEEEEEEEEEE-S---SS-EEEEEEEEPP--SS-TTEEEEEEEEEETTTTEEEEEEEEEEEEEETTTTEE-PPPHHHHHHHHHT------S-SS--

Organism: Coprinellus micaceus (NCBI:txid71717)

InterPro domains:
  IPR029069 HotDog domain superfamily [SSF54637] (55-192)
  IPR050563 4-hydroxybenzoyl-CoA thioesterase [PTHR31793] (59-194)

Sequence (418 aa):
MLSRTLSFKSVLGKASHCGHSRLCKGFPAYFSTTSGDSSALADARAVFLNAGFDPTSFREQHIAWGDQDPFQHVNNVRYARFFESARIQWMMSLGEEWGGRAQAENMIRGKGLSLILKTMEIQFRRPVTFPDTLLIGYAPLPLESDDTTAFEVTGSAYSLGQRKFVTHTKETLVWYNYDELRKDVPPKEALDILVSRVRNVKSGRLHPRMLSRTLSFKSVLGKASHCGHSRLCKGFPAYFSTTSGDSSALADARAVFLNAGFDPTSFREQHIAWGDQDPFQHVNNVRYARFFESARIQWMMSLGEEWGGRAQAENMIRGKGLSLILKTMEIQFRRPVTFPDTLLIGYAPLPLESDDTTAFEVTGSAYSLGQRKFVTHTKETLVWYNYDELRKDVPPKEALDILVSRVRNVKSGRLHPR